Protein 4NAR (pdb70)

Secondary structure (DSSP, 8-state):
-EE-TTPPHHHHHHHHHHHHHT----SEEEEEE--TT--SSHHHHHHHHHHHHHHTT--EEEEEE--TTS---HHHHHHHHT--TT-TTEEEE---TT-GGGEEEEEEE-HHHHH--TTSS-S-EEEEEEGGGGSS-SEEEEE----EETTTEE-SGGGGTTTTT--HHHHHHHHHHHH--HHHHTT-SS-HHHHHHHHHH--TTT--SEEEEE--EEESSSEEE-EE-EEEHHHHHHHHHHHHHHHHHHHSEEEESS--SEEEEE--TT--SHHHHTHHHHTT-STT--TTEEEEEEETT---S-SS---HHHHHH-S--HHHHHHHHHH-TTS-HHHHHHHHHHH-SEEE-TTT--EEESEEEEEEESS-HHHHHHTT-B--GGG--GGG--TTEEEESSTTTSEEEE-

B-factor: mean 31.39, std 14.73, range [10.78, 166.92]

InterPro domains:
  IPR018657 LarA-like, N-terminal [PF09861] (22-183)
  IPR043166 LarA-like, C-terminal domain [G3DSA:3.90.226.30] (260-427)
  IPR048068 LarA-like [PTHR33171] (11-423)

Solvent-accessible surface area: 17472 Å² total

Organism: Thermotoga maritima (strain ATCC 43589 / DSM 3109 / JCM 10099 / NBRC 100826 / MSB8) (NCBI:txid243274)

Radius of gyration: 21.23 Å; Cα contacts (8 Å, |Δi|>4): 912; chains: 1; bounding box: 37×70×52 Å

Sequence (411 aa):
YLEGDPLTEEKIKEGLSKLVEDLGKVKKVLVVHTDYTRVDFTHLVAKNLYRFLLERGLKEFHTLNASGTHRTKIEEFEKKLGISRNERRVFFHNHEFFNPEALAFVGTLPAGFVSETEGDLEEEIPIKVNRLLFEDFDAIFFINGTVPHESTGFSGGLKIVIPGIASTEVVDTFHWAAVLGIPKLIGTVDNPARKIINRASEIFEKIKARSFTLNVYEEEEEVIPRALYIDEGYEGFLRAYEKACELSSQLHVKYIDRPLRRAVQVIGEEYDEVWTAGKGSYKLQRPGVAKGGQIIIYAPHIKRFHSNPQDKWIREIGYHCKDYVKWYLKKHPDFNKNVAAHVINVRGAGTFDPETGKEEFEFDVILATSIPEDECRAVNLGYDPSKIKKEDFDEDSLWIVPGGKYLYDLK

Structure (mmCIF, N/CA/C/O backbone):
data_4NAR
#
_entry.id   4NAR
#
_cell.length_a   61.903
_cell.length_b   144.605
_cell.length_c   49.612
_cell.angle_alpha   90.000
_cell.angle_beta   90.000
_cell.angle_gamma   90.000
#
_symmetry.space_group_name_H-M   'P 21 21 2'
#
loop_
_entity.id
_entity.type
_entity.pdbx_description
1 polymer 'Putative uronate isomerase'
2 non-polymer 'SULFATE ION'
3 non-polymer 'ACETATE ION'
4 water water
#
loop_
_atom_site.group_PDB
_atom_site.id
_atom_site.type_symbol
_atom_site.label_atom_id
_atom_site.label_alt_id
_atom_site.label_comp_id
_atom_site.label_asym_id
_atom_site.label_entity_id
_atom_site.label_seq_id
_atom_site.pdbx_PDB_ins_code
_atom_site.Cartn_x
_atom_site.Cartn_y
_atom_site.Cartn_z
_atom_site.occupancy
_atom_site.B_iso_or_equiv
_atom_site.auth_seq_id
_atom_site.auth_comp_id
_atom_site.auth_asym_id
_atom_site.auth_atom_id
_atom_site.pdbx_PDB_model_num
ATOM 1 N N . TYR A 1 4 ? -2.166 41.288 -9.431 1.00 47.86 4 TYR A N 1
ATOM 2 C CA . TYR A 1 4 ? -1.709 40.106 -8.692 1.00 54.44 4 TYR A CA 1
ATOM 3 C C . TYR A 1 4 ? -1.675 40.339 -7.160 1.00 58.41 4 TYR A C 1
ATOM 4 O O . TYR A 1 4 ? -0.592 40.429 -6.551 1.00 67.97 4 TYR A O 1
ATOM 13 N N . LEU A 1 5 ? -2.862 40.416 -6.549 1.00 48.61 5 LEU A N 1
ATOM 14 C CA . LEU A 1 5 ? -3.012 40.712 -5.119 1.00 41.17 5 LEU A CA 1
ATOM 15 C C . LEU A 1 5 ? -3.187 39.459 -4.254 1.00 39.62 5 LEU A C 1
ATOM 16 O O . LEU A 1 5 ? -3.756 38.459 -4.706 1.00 41.95 5 LEU A O 1
ATOM 21 N N . GLU A 1 6 ? -2.726 39.522 -3.006 1.00 39.14 6 GLU A N 1
ATOM 22 C CA . GLU A 1 6 ? -2.823 38.390 -2.079 1.00 39.32 6 GLU A CA 1
ATOM 23 C C . GLU A 1 6 ? -3.062 38.859 -0.622 1.00 38.84 6 GLU A C 1
ATOM 24 O O . GLU A 1 6 ? -2.589 39.919 -0.211 1.00 42.54 6 GLU A O 1
ATOM 30 N N . GLY A 1 7 ? -3.804 38.067 0.147 1.00 41.30 7 GLY A N 1
ATOM 31 C CA . GLY A 1 7 ? -4.038 38.338 1.558 1.00 31.50 7 GLY A CA 1
ATOM 32 C C . GLY A 1 7 ? -4.655 37.124 2.248 1.00 31.64 7 GLY A C 1
ATOM 33 O O . GLY A 1 7 ? -5.032 36.120 1.601 1.00 26.72 7 GLY A O 1
ATOM 34 N N . ASP A 1 8 ? -4.736 37.199 3.571 1.00 35.73 8 ASP A N 1
ATOM 35 C CA . ASP A 1 8 ? -5.440 36.192 4.354 1.00 36.35 8 ASP A CA 1
ATOM 36 C C . ASP A 1 8 ? -6.046 36.924 5.543 1.00 42.60 8 ASP A C 1
ATOM 37 O O . ASP A 1 8 ? -5.410 37.040 6.593 1.00 47.43 8 ASP A O 1
ATOM 42 N N . PRO A 1 9 ? -7.262 37.473 5.359 1.00 42.18 9 PRO A N 1
ATOM 43 C CA . PRO A 1 9 ? -7.953 37.423 4.058 1.00 36.54 9 PRO A CA 1
ATOM 44 C C . PRO A 1 9 ? -7.540 38.564 3.115 1.00 35.21 9 PRO A C 1
ATOM 45 O O . PRO A 1 9 ? -7.038 39.596 3.582 1.00 38.39 9 PRO A O 1
ATOM 49 N N . LEU A 1 10 ? -7.733 38.369 1.808 1.00 30.44 10 LEU A N 1
ATOM 50 C CA . LEU A 1 10 ? -7.564 39.448 0.838 1.00 28.42 10 LEU A CA 1
ATOM 51 C C . LEU A 1 10 ? -8.738 40.407 1.017 1.00 34.74 10 LEU A C 1
ATOM 52 O O . LEU A 1 10 ? -9.897 39.972 1.055 1.00 35.39 10 LEU A O 1
ATOM 57 N N . THR A 1 11 ? -8.455 41.703 1.154 1.00 33.94 11 THR A N 1
ATOM 58 C CA . THR A 1 11 ? -9.507 42.655 1.526 1.00 30.56 11 THR A CA 1
ATOM 59 C C . THR A 1 11 ? -10.113 43.396 0.351 1.00 32.08 11 THR A C 1
ATOM 60 O O . THR A 1 11 ? -9.453 43.591 -0.679 1.00 36.63 11 THR A O 1
ATOM 64 N N . GLU A 1 12 ? -11.366 43.820 0.523 1.00 34.66 12 GLU A N 1
ATOM 65 C CA . GLU A 1 12 ? -12.025 44.695 -0.443 1.00 42.05 12 GLU A CA 1
ATOM 66 C C . GLU A 1 12 ? -11.172 45.946 -0.725 1.00 39.96 12 GLU A C 1
ATOM 67 O O . GLU A 1 12 ? -11.090 46.410 -1.869 1.00 38.65 12 GLU A O 1
ATOM 73 N N . GLU A 1 13 ? -10.519 46.471 0.310 1.00 39.19 13 GLU A N 1
ATOM 74 C CA . GLU A 1 13 ? -9.681 47.656 0.144 1.00 37.72 13 GLU A CA 1
ATOM 75 C C . GLU A 1 13 ? -8.532 47.401 -0.823 1.00 33.34 13 GLU A C 1
ATOM 76 O O . GLU A 1 13 ? -8.321 48.193 -1.747 1.00 35.36 13 GLU A O 1
ATOM 82 N N . LYS A 1 14 ? -7.792 46.312 -0.600 1.00 28.77 14 LYS A N 1
ATOM 83 C CA . LYS A 1 14 ? -6.707 45.917 -1.501 1.00 34.38 14 LYS A CA 1
ATOM 84 C C . LYS A 1 14 ? -7.244 45.654 -2.912 1.00 29.55 14 LYS A C 1
ATOM 85 O O . LYS A 1 14 ? -6.656 46.098 -3.901 1.00 32.00 14 LYS A O 1
ATOM 91 N N . ILE A 1 15 ? -8.356 44.924 -2.998 1.00 32.10 15 ILE A N 1
ATOM 92 C CA . ILE A 1 15 ? -8.976 44.613 -4.286 1.00 30.47 15 ILE A CA 1
ATOM 93 C C . ILE A 1 15 ? -9.282 45.903 -5.047 1.00 32.61 15 ILE A C 1
ATOM 94 O O . ILE A 1 15 ? -8.870 46.053 -6.207 1.00 33.11 15 ILE A O 1
ATOM 99 N N . LYS A 1 16 ? -9.955 46.837 -4.371 1.00 27.44 16 LYS A N 1
ATOM 100 C CA . LYS A 1 16 ? -10.240 48.168 -4.924 1.00 35.62 16 LYS A CA 1
ATOM 101 C C . LYS A 1 16 ? -9.001 48.912 -5.465 1.00 36.47 16 LYS A C 1
ATOM 102 O O . LYS A 1 16 ? -9.049 49.500 -6.557 1.00 38.33 16 LYS A O 1
ATOM 108 N N . GLU A 1 17 ? -7.902 48.866 -4.712 1.00 33.59 17 GLU A N 1
ATOM 109 C CA . GLU A 1 17 ? -6.642 49.477 -5.145 1.00 38.25 17 GLU A CA 1
ATOM 110 C C . GLU A 1 17 ? -6.150 48.843 -6.447 1.00 27.14 17 GLU A C 1
ATOM 111 O O . GLU A 1 17 ? -5.693 49.535 -7.353 1.00 30.46 17 GLU A O 1
ATOM 117 N N . GLY A 1 18 ? -6.261 47.523 -6.535 1.00 32.47 18 GLY A N 1
ATOM 118 C CA . GLY A 1 18 ? -5.915 46.801 -7.748 1.00 33.83 18 GLY A CA 1
ATOM 119 C C . GLY A 1 18 ? -6.804 47.190 -8.919 1.00 34.34 18 GLY A C 1
ATOM 120 O O . GLY A 1 18 ? -6.310 47.492 -10.008 1.00 37.63 18 GLY A O 1
ATOM 121 N N . LEU A 1 19 ? -8.115 47.201 -8.691 1.00 32.96 19 LEU A N 1
ATOM 122 C CA . LEU A 1 19 ? -9.071 47.533 -9.745 1.00 28.34 19 LEU A CA 1
ATOM 123 C C . LEU A 1 19 ? -8.963 48.993 -10.178 1.00 35.73 19 LEU A C 1
ATOM 124 O O . LEU A 1 19 ? -9.127 49.311 -11.364 1.00 32.59 19 LEU A O 1
ATOM 129 N N . SER A 1 20 ? -8.694 49.877 -9.218 1.00 35.89 20 SER A N 1
ATOM 130 C CA . SER A 1 20 ? -8.506 51.288 -9.540 1.00 40.58 20 SER A CA 1
ATOM 131 C C . SER A 1 20 ? -7.320 51.415 -10.492 1.00 39.39 20 SER A C 1
ATOM 132 O O . SER A 1 20 ? -7.388 52.109 -11.512 1.00 31.88 20 SER A O 1
ATOM 135 N N . LYS A 1 21 ? -6.246 50.712 -10.145 1.00 39.61 21 LYS A N 1
ATOM 136 C CA . LYS A 1 21 ? -5.024 50.695 -10.931 1.00 43.64 21 LYS A CA 1
ATOM 137 C C . LYS A 1 21 ? -5.302 50.223 -12.364 1.00 42.78 21 LYS A C 1
ATOM 138 O O . LYS A 1 21 ? -4.937 50.901 -13.332 1.00 42.63 21 LYS A O 1
ATOM 144 N N . LEU A 1 22 ? -5.966 49.073 -12.490 1.00 38.98 22 LEU A N 1
ATOM 145 C CA . LEU A 1 22 ? -6.329 48.511 -13.796 1.00 38.60 22 LEU A CA 1
ATOM 146 C C . LEU A 1 22 ? -7.185 49.459 -14.664 1.00 40.12 22 LEU A C 1
ATOM 147 O O . LEU A 1 22 ? -6.932 49.604 -15.872 1.00 34.92 22 LEU A O 1
ATOM 152 N N . VAL A 1 23 ? -8.182 50.098 -14.043 1.00 38.57 23 VAL A N 1
ATOM 153 C CA . VAL A 1 23 ? -9.070 51.036 -14.733 1.00 38.75 23 VAL A CA 1
ATOM 154 C C . VAL A 1 23 ? -8.330 52.302 -15.154 1.00 45.22 23 VAL A C 1
ATOM 155 O O . VAL A 1 23 ? -8.565 52.851 -16.235 1.00 49.42 23 VAL A O 1
ATOM 159 N N . GLU A 1 24 ? -7.428 52.753 -14.290 1.00 44.67 24 GLU A N 1
ATOM 160 C CA . GLU A 1 24 ? -6.602 53.918 -14.578 1.00 46.32 24 GLU A CA 1
ATOM 161 C C . GLU A 1 24 ? -5.780 53.697 -15.852 1.00 44.55 24 GLU A C 1
ATOM 162 O O . GLU A 1 24 ? -5.563 54.634 -16.624 1.00 41.08 24 GLU A O 1
ATOM 168 N N . ASP A 1 25 ? -5.352 52.455 -16.078 1.00 44.13 25 ASP A N 1
ATOM 169 C CA . ASP A 1 25 ? -4.575 52.111 -17.267 1.00 43.70 25 ASP A CA 1
ATOM 170 C C . ASP A 1 25 ? -5.449 51.867 -18.514 1.00 40.85 25 ASP A C 1
ATOM 171 O O . ASP A 1 25 ? -4.937 51.779 -19.631 1.00 39.45 25 ASP A O 1
ATOM 176 N N . LEU A 1 26 ? -6.763 51.772 -18.331 1.00 40.72 26 LEU A N 1
ATOM 177 C CA . LEU A 1 26 ? -7.666 51.731 -19.481 1.00 41.12 26 LEU A CA 1
ATOM 178 C C . LEU A 1 26 ? -7.781 53.118 -20.087 1.00 46.81 26 LEU A C 1
ATOM 179 O O . LEU A 1 26 ? -7.931 54.101 -19.363 1.00 52.99 26 LEU A O 1
ATOM 184 N N . GLY A 1 27 ? -7.723 53.196 -21.414 1.00 47.01 27 GLY A N 1
ATOM 185 C CA . GLY A 1 27 ? -7.699 54.476 -22.103 1.00 57.42 27 GLY A CA 1
ATOM 186 C C . GLY A 1 27 ? -9.070 54.991 -22.502 1.00 66.90 27 GLY A C 1
ATOM 187 O O . GLY A 1 27 ? -9.450 56.125 -22.177 1.00 77.35 27 GLY A O 1
ATOM 188 N N . LYS A 1 28 ? -9.807 54.155 -23.225 1.00 58.64 28 LYS A N 1
ATOM 189 C CA . LYS A 1 28 ? -11.164 54.477 -23.648 1.00 64.77 28 LYS A CA 1
ATOM 190 C C . LYS A 1 28 ? -12.153 53.484 -23.043 1.00 70.27 28 LYS A C 1
ATOM 191 O O . LYS A 1 28 ? -11.980 52.267 -23.184 1.00 74.28 28 LYS A O 1
ATOM 197 N N . VAL A 1 29 ? -13.184 53.984 -22.367 1.00 63.95 29 VAL A N 1
ATOM 198 C CA . VAL A 1 29 ? -14.268 53.097 -21.962 1.00 60.24 29 VAL A CA 1
ATOM 199 C C . VAL A 1 29 ? -15.636 53.727 -22.115 1.00 52.95 29 VAL A C 1
ATOM 200 O O . VAL A 1 29 ? -16.039 54.570 -21.308 1.00 61.26 29 VAL A O 1
ATOM 204 N N . LYS A 1 30 ? -16.344 53.329 -23.162 1.00 40.21 30 LYS A N 1
ATOM 205 C CA . LYS A 1 30 ? -17.771 53.602 -23.224 1.00 45.78 30 LYS A CA 1
ATOM 206 C C . LYS A 1 30 ? -18.529 52.281 -23.109 1.00 35.33 30 LYS A C 1
ATOM 207 O O . LYS A 1 30 ? -19.456 52.182 -22.316 1.00 41.35 30 LYS A O 1
ATOM 213 N N . LYS A 1 31 ? -18.095 51.270 -23.865 1.00 28.43 31 LYS A N 1
ATOM 214 C CA . LYS A 1 31 ? -18.718 49.940 -23.881 1.00 27.92 31 LYS A CA 1
ATOM 215 C C . LYS A 1 31 ? -17.776 48.870 -23.298 1.00 24.58 31 LYS A C 1
ATOM 216 O O . LYS A 1 31 ? -16.660 48.665 -23.798 1.00 20.58 31 LYS A O 1
ATOM 222 N N . VAL A 1 32 ? -18.245 48.176 -22.263 1.00 25.39 32 VAL A N 1
ATOM 223 C CA . VAL A 1 32 ? -17.463 47.165 -21.563 1.00 20.22 32 VAL A CA 1
ATOM 224 C C . VAL A 1 32 ? -18.269 45.861 -21.418 1.00 23.14 32 VAL A C 1
ATOM 225 O O . VAL A 1 32 ? -19.496 45.893 -21.319 1.00 16.49 32 VAL A O 1
ATOM 229 N N . LEU A 1 33 ? -17.586 44.715 -21.422 1.00 22.45 33 LEU A N 1
ATOM 230 C CA . LEU A 1 33 ? -18.245 43.430 -21.183 1.00 20.71 33 LEU A CA 1
ATOM 231 C C . LEU A 1 33 ? -17.613 42.715 -19.997 1.00 21.28 33 LEU A C 1
ATOM 232 O O . LEU A 1 33 ? -16.375 42.575 -19.923 1.00 23.00 33 LEU A O 1
ATOM 237 N N . VAL A 1 34 ? -18.458 42.257 -19.072 1.00 16.68 34 VAL A N 1
ATOM 238 C CA . VAL A 1 34 ? -17.982 41.462 -17.951 1.00 13.02 34 VAL A CA 1
ATOM 239 C C . VAL A 1 34 ? -18.540 40.050 -18.041 1.00 15.61 34 VAL A C 1
ATOM 240 O O . VAL A 1 34 ? -19.756 39.833 -17.935 1.00 17.54 34 VAL A O 1
ATOM 244 N N . VAL A 1 35 ? -17.636 39.094 -18.248 1.00 16.05 35 VAL A N 1
ATOM 245 C CA . VAL A 1 35 ? -17.968 37.675 -18.256 1.00 19.10 35 VAL A CA 1
ATOM 246 C C . VAL A 1 35 ? -17.708 37.124 -16.844 1.00 23.22 35 VAL A C 1
ATOM 247 O O . VAL A 1 35 ? -16.609 37.303 -16.292 1.00 19.74 35 VAL A O 1
ATOM 251 N N . HIS A 1 36 ? -18.721 36.478 -16.255 1.00 19.86 36 HIS A N 1
ATOM 252 C CA . HIS A 1 36 ? -18.670 36.058 -14.852 1.00 18.75 36 HIS A CA 1
ATOM 253 C C . HIS A 1 36 ? -19.163 34.625 -14.668 1.00 18.15 36 HIS A C 1
ATOM 254 O O . HIS A 1 36 ? -19.807 34.060 -15.562 1.00 16.33 36 HIS A O 1
ATOM 261 N N . THR A 1 37 ? -18.866 34.063 -13.493 1.00 17.57 37 THR A N 1
ATOM 262 C CA . THR A 1 37 ? -19.330 32.736 -13.095 1.00 13.74 37 THR A CA 1
ATOM 263 C C . THR A 1 37 ? -20.826 32.784 -12.768 1.00 19.44 37 THR A C 1
ATOM 264 O O . THR A 1 37 ? -21.419 33.878 -12.645 1.00 13.99 37 THR A O 1
ATOM 268 N N . ASP A 1 38 ? -21.444 31.612 -12.614 1.00 19.71 38 ASP A N 1
ATOM 269 C CA . ASP A 1 38 ? -22.896 31.573 -12.404 1.00 23.96 38 ASP A CA 1
ATOM 270 C C . ASP A 1 38 ? -23.249 31.239 -10.947 1.00 23.52 38 ASP A C 1
ATOM 271 O O . ASP A 1 38 ? -22.348 31.158 -10.097 1.00 17.40 38 ASP A O 1
ATOM 276 N N . TYR A 1 39 ? -24.548 31.048 -10.675 1.00 22.95 39 TYR A N 1
ATOM 277 C CA . TYR A 1 39 ? -25.060 30.819 -9.309 1.00 31.17 39 TYR A CA 1
ATOM 278 C C . TYR A 1 39 ? -24.388 29.588 -8.690 1.00 25.42 39 TYR A C 1
ATOM 279 O O . TYR A 1 39 ? -24.422 29.381 -7.471 1.00 32.37 39 TYR A O 1
ATOM 288 N N . THR A 1 40 ? -23.799 28.778 -9.568 1.00 16.11 40 THR A N 1
ATOM 289 C CA . THR A 1 40 ? -23.164 27.513 -9.228 1.00 24.60 40 THR A CA 1
ATOM 290 C C . THR A 1 40 ? -21.821 27.739 -8.516 1.00 24.51 40 THR A C 1
ATOM 291 O O . THR A 1 40 ? -21.331 26.865 -7.784 1.00 25.20 40 THR A O 1
ATOM 295 N N . ARG A 1 41 ? -21.233 28.915 -8.723 1.00 22.41 41 ARG A N 1
ATOM 296 C CA . ARG A 1 41 ? -19.949 29.249 -8.096 1.00 29.25 41 ARG A CA 1
ATOM 297 C C . ARG A 1 41 ? -20.105 30.196 -6.913 1.00 26.11 41 ARG A C 1
ATOM 298 O O . ARG A 1 41 ? -20.531 31.348 -7.075 1.00 30.39 41 ARG A O 1
ATOM 306 N N . VAL A 1 42 ? -19.763 29.709 -5.725 1.00 25.53 42 VAL A N 1
ATOM 307 C CA . VAL A 1 42 ? -19.730 30.569 -4.545 1.00 25.52 42 VAL A CA 1
ATOM 308 C C . VAL A 1 42 ? -18.322 31.164 -4.414 1.00 27.67 42 VAL A C 1
ATOM 309 O O . VAL A 1 42 ? -17.355 30.456 -4.087 1.00 27.53 42 VAL A O 1
ATOM 313 N N . ASP A 1 43 ? -18.214 32.465 -4.686 1.00 25.38 43 ASP A N 1
ATOM 314 C CA . ASP A 1 43 ? -16.928 33.148 -4.739 1.00 18.90 43 ASP A CA 1
ATOM 315 C C . ASP A 1 43 ? -17.116 34.611 -4.355 1.00 20.44 43 ASP A C 1
ATOM 316 O O . ASP A 1 43 ? -18.187 34.986 -3.862 1.00 21.95 43 ASP A O 1
ATOM 321 N N . PHE A 1 44 ? -16.108 35.449 -4.602 1.00 20.88 44 PHE A N 1
ATOM 322 C CA . PHE A 1 44 ? -16.242 36.866 -4.255 1.00 26.25 44 PHE A CA 1
ATOM 323 C C . PHE A 1 44 ? -16.398 37.815 -5.465 1.00 24.75 44 PHE A C 1
ATOM 324 O O . PHE A 1 44 ? -16.006 39.001 -5.407 1.00 26.71 44 PHE A O 1
ATOM 332 N N . THR A 1 45 ? -17.000 37.294 -6.537 1.00 19.81 45 THR A N 1
ATOM 333 C CA . THR A 1 45 ? -17.304 38.101 -7.718 1.00 21.43 45 THR A CA 1
ATOM 334 C C . THR A 1 45 ? -17.903 39.460 -7.361 1.00 20.42 45 THR A C 1
ATOM 335 O O . THR A 1 45 ? -17.475 40.496 -7.888 1.00 22.89 45 THR A O 1
ATOM 339 N N . HIS A 1 46 ? -18.879 39.442 -6.457 1.00 18.81 46 HIS A N 1
ATOM 340 C CA . HIS A 1 46 ? -19.603 40.652 -6.071 1.00 21.37 46 HIS A CA 1
ATOM 341 C C . HIS A 1 46 ? -18.684 41.795 -5.618 1.00 30.31 46 HIS A C 1
ATOM 342 O O . HIS A 1 46 ? -18.962 42.958 -5.917 1.00 34.43 46 HIS A O 1
ATOM 349 N N . LEU A 1 47 ? -17.586 41.461 -4.931 1.00 28.99 47 LEU A N 1
ATOM 350 C CA . LEU A 1 47 ? -16.594 42.457 -4.539 1.00 29.75 47 LEU A CA 1
ATOM 351 C C . LEU A 1 47 ? -15.823 42.976 -5.751 1.00 29.09 47 LEU A C 1
ATOM 352 O O . LEU A 1 47 ? -15.401 44.131 -5.780 1.00 28.93 47 LEU A O 1
ATOM 357 N N . VAL A 1 48 ? -15.624 42.123 -6.748 1.00 26.92 48 VAL A N 1
ATOM 358 C CA . VAL A 1 48 ? -14.852 42.526 -7.922 1.00 25.07 48 VAL A CA 1
ATOM 359 C C . VAL A 1 48 ? -15.716 43.314 -8.904 1.00 28.82 48 VAL A C 1
ATOM 360 O O . VAL A 1 48 ? -15.363 44.433 -9.322 1.00 25.72 48 VAL A O 1
ATOM 364 N N . ALA A 1 49 ? -16.849 42.721 -9.274 1.00 25.38 49 ALA A N 1
ATOM 365 C CA . ALA A 1 49 ? -17.746 43.306 -10.265 1.00 16.56 49 ALA A CA 1
ATOM 366 C C . ALA A 1 49 ? -18.264 44.691 -9.857 1.00 20.77 49 ALA A C 1
ATOM 367 O O . ALA A 1 49 ? -18.174 45.648 -10.627 1.00 23.70 49 ALA A O 1
ATOM 369 N N . LYS A 1 50 ? -18.811 44.793 -8.650 1.00 25.70 50 LYS A N 1
ATOM 370 C CA . LYS A 1 50 ? -19.411 46.051 -8.212 1.00 27.43 50 LYS A CA 1
ATOM 371 C C . LYS A 1 50 ? -18.381 47.193 -8.149 1.00 24.03 50 LYS A C 1
ATOM 372 O O . LYS A 1 50 ? -18.699 48.336 -8.479 1.00 27.95 50 LYS A O 1
ATOM 378 N N . ASN A 1 51 ? -17.147 46.881 -7.754 1.00 23.85 51 ASN A N 1
ATOM 379 C CA . ASN A 1 51 ? -16.115 47.911 -7.661 1.00 24.47 51 ASN A CA 1
ATOM 380 C C . ASN A 1 51 ? -15.572 48.275 -9.027 1.00 24.76 51 ASN A C 1
ATOM 381 O O . ASN A 1 51 ? -15.350 49.455 -9.309 1.00 23.12 51 ASN A O 1
ATOM 386 N N . LEU A 1 52 ? -15.390 47.262 -9.879 1.00 24.18 52 LEU A N 1
ATOM 387 C CA . LEU A 1 52 ? -15.001 47.492 -11.268 1.00 26.39 52 LEU A CA 1
ATOM 388 C C . LEU A 1 52 ? -15.972 48.448 -11.948 1.00 26.12 52 LEU A C 1
ATOM 389 O O . LEU A 1 52 ? -15.556 49.406 -12.605 1.00 24.56 52 LEU A O 1
ATOM 394 N N . TYR A 1 53 ? -17.266 48.189 -11.767 1.00 24.95 53 TYR A N 1
ATOM 395 C CA . TYR A 1 53 ? -18.312 49.022 -12.357 1.00 28.67 53 TYR A CA 1
ATOM 396 C C . TYR A 1 53 ? -18.270 50.445 -11.808 1.00 33.60 53 TYR A C 1
ATOM 397 O O . TYR A 1 53 ? -18.415 51.403 -12.557 1.00 39.44 53 TYR A O 1
ATOM 406 N N . ARG A 1 54 ? -18.066 50.572 -10.499 1.00 33.59 54 ARG A N 1
ATOM 407 C CA . ARG A 1 54 ? -18.042 51.876 -9.856 1.00 37.78 54 ARG A CA 1
ATOM 408 C C . ARG A 1 54 ? -16.951 52.772 -10.458 1.00 38.15 54 ARG A C 1
ATOM 409 O O . ARG A 1 54 ? -17.222 53.890 -10.911 1.00 30.45 54 ARG A O 1
ATOM 417 N N . PHE A 1 55 ? -15.724 52.258 -10.466 1.00 38.78 55 PHE A N 1
ATOM 418 C CA . PHE A 1 55 ? -14.585 52.954 -11.049 1.00 36.07 55 PHE A CA 1
ATOM 419 C C . PHE A 1 55 ? -14.759 53.227 -12.534 1.00 36.57 55 PHE A C 1
ATOM 420 O O . PHE A 1 55 ? -14.305 54.260 -13.038 1.00 34.08 55 PHE A O 1
ATOM 428 N N . LEU A 1 56 ? -15.397 52.296 -13.237 1.00 33.21 56 LEU A N 1
ATOM 429 C CA . LEU A 1 56 ? -15.688 52.504 -14.648 1.00 32.89 56 LEU A CA 1
ATOM 430 C C . LEU A 1 56 ? -16.653 53.669 -14.854 1.00 33.77 56 LEU A C 1
ATOM 431 O O . LEU A 1 56 ? -16.507 54.428 -15.815 1.00 35.26 56 LEU A O 1
ATOM 436 N N . LEU A 1 57 ? -17.637 53.806 -13.968 1.00 27.51 57 LEU A N 1
ATOM 437 C CA . LEU A 1 57 ? -18.549 54.942 -14.041 1.00 33.13 57 LEU A CA 1
ATOM 438 C C . LEU A 1 57 ? -17.786 56.267 -13.950 1.00 42.19 57 LEU A C 1
ATOM 439 O O . LEU A 1 57 ? -18.009 57.172 -14.760 1.00 45.96 57 LEU A O 1
ATOM 444 N N . GLU A 1 58 ? -16.877 56.361 -12.977 1.00 42.13 58 GLU A N 1
ATOM 445 C CA . GLU A 1 58 ? -16.100 57.582 -12.723 1.00 46.50 58 GLU A CA 1
ATOM 446 C C . GLU A 1 58 ? -15.242 58.026 -13.908 1.00 44.78 58 GLU A C 1
ATOM 447 O O . GLU A 1 58 ? -14.884 59.200 -14.011 1.00 44.79 58 GLU A O 1
ATOM 453 N N . ARG A 1 59 ? -14.905 57.092 -14.791 1.00 45.00 59 ARG A N 1
ATOM 454 C CA . ARG A 1 59 ? -14.136 57.428 -15.984 1.00 49.24 59 ARG A CA 1
ATOM 455 C C . ARG A 1 59 ? -14.972 57.464 -17.264 1.00 48.70 59 ARG A C 1
ATOM 456 O O . ARG A 1 59 ? -14.428 57.381 -18.368 1.00 49.67 59 ARG A O 1
ATOM 464 N N . GLY A 1 60 ? -16.291 57.579 -17.111 1.00 51.87 60 GLY A N 1
ATOM 465 C CA . GLY A 1 60 ? -17.179 57.815 -18.242 1.00 54.36 60 GLY A CA 1
ATOM 466 C C . GLY A 1 60 ? -17.715 56.601 -18.986 1.00 58.17 60 GLY A C 1
ATOM 467 O O . GLY A 1 60 ? -17.976 56.670 -20.190 1.00 67.54 60 GLY A O 1
ATOM 468 N N . LEU A 1 61 ? -17.888 55.489 -18.279 1.00 49.04 61 LEU A N 1
ATOM 469 C CA . LEU A 1 61 ? -18.516 54.302 -18.855 1.00 38.11 61 LEU A CA 1
ATOM 470 C C . LEU A 1 61 ? -19.930 54.590 -19.376 1.00 39.39 61 LEU A C 1
ATOM 471 O O . LEU A 1 61 ? -20.766 55.141 -18.657 1.00 36.93 61 LEU A O 1
ATOM 476 N N . LYS A 1 62 ? -20.199 54.213 -20.622 1.00 36.14 62 LYS A N 1
ATOM 477 C CA . LYS A 1 62 ? -21.546 54.356 -21.173 1.00 35.24 62 LYS A CA 1
ATOM 478 C C . LYS A 1 62 ? -22.385 53.073 -21.051 1.00 37.99 62 LYS A C 1
ATOM 479 O O . LYS A 1 62 ? -23.579 53.114 -20.748 1.00 35.46 62 LYS A O 1
ATOM 485 N N . GLU A 1 63 ? -21.747 51.931 -21.276 1.00 41.45 63 GLU A N 1
ATOM 486 C CA . GLU A 1 63 ? -22.457 50.662 -21.340 1.00 34.94 63 GLU A CA 1
ATOM 487 C C . GLU A 1 63 ? -21.716 49.520 -20.640 1.00 30.02 63 GLU A C 1
ATOM 488 O O . GLU A 1 63 ? -20.569 49.195 -20.975 1.00 32.02 63 GLU A O 1
ATOM 494 N N . PHE A 1 64 ? -22.390 48.910 -19.676 1.00 22.34 64 PHE A N 1
ATOM 495 C CA . PHE A 1 64 ? -21.810 47.856 -18.862 1.00 21.43 64 PHE A CA 1
ATOM 496 C C . PHE A 1 64 ? -22.625 46.592 -19.109 1.00 22.79 64 PHE A C 1
ATOM 497 O O . PHE A 1 64 ? -23.709 46.409 -18.540 1.00 23.62 64 PHE A O 1
ATOM 505 N N . HIS A 1 65 ? -22.123 45.744 -19.996 1.00 20.67 65 HIS A N 1
ATOM 506 C CA . HIS A 1 65 ? -22.790 44.495 -20.329 1.00 15.21 65 HIS A CA 1
ATOM 507 C C . HIS A 1 65 ? -22.188 43.336 -19.531 1.00 16.46 65 HIS A C 1
ATOM 508 O O . HIS A 1 65 ? -20.985 43.315 -19.254 1.00 16.60 65 HIS A O 1
ATOM 515 N N . THR A 1 66 ? -23.016 42.367 -19.146 1.00 14.30 66 THR A N 1
ATOM 516 C CA . THR A 1 66 ? -22.486 41.175 -18.489 1.00 13.68 66 THR A CA 1
ATOM 517 C C . THR A 1 66 ? -22.920 39.896 -19.184 1.00 17.46 66 THR A C 1
ATOM 518 O O . THR A 1 66 ? -23.968 39.862 -19.833 1.00 21.19 66 THR A O 1
ATOM 522 N N . LEU A 1 67 ? -22.099 38.854 -19.056 1.00 14.03 67 LEU A N 1
ATOM 523 C CA . LEU A 1 67 ? -22.362 37.573 -19.701 1.00 12.38 67 LEU A CA 1
ATOM 524 C C . LEU A 1 67 ? -22.131 36.481 -18.668 1.00 20.83 67 LEU A C 1
ATOM 525 O O . LEU A 1 67 ? -21.046 36.364 -18.063 1.00 17.56 67 LEU A O 1
ATOM 530 N N . ASN A 1 68 ? -23.171 35.688 -18.464 1.00 19.67 68 ASN A N 1
ATOM 531 C CA . ASN A 1 68 ? -23.112 34.565 -17.566 1.00 18.66 68 ASN A CA 1
ATOM 532 C C . ASN A 1 68 ? -22.405 33.397 -18.244 1.00 13.81 68 ASN A C 1
ATOM 533 O O . ASN A 1 68 ? -22.943 32.811 -19.191 1.00 14.53 68 ASN A O 1
ATOM 538 N N . ALA A 1 69 ? -21.212 33.053 -17.757 1.00 14.98 69 ALA A N 1
ATOM 539 C CA . ALA A 1 69 ? -20.492 31.890 -18.279 1.00 20.79 69 ALA A CA 1
ATOM 540 C C . ALA A 1 69 ? -21.155 30.601 -17.779 1.00 20.20 69 ALA A C 1
ATOM 541 O O . ALA A 1 69 ? -20.650 29.949 -16.847 1.00 21.08 69 ALA A O 1
ATOM 543 N N . SER A 1 70 ? -22.268 30.233 -18.407 1.00 11.26 70 SER A N 1
ATOM 544 C CA . SER A 1 70 ? -23.105 29.132 -17.911 1.00 20.41 70 SER A CA 1
ATOM 545 C C . SER A 1 70 ? -22.565 27.709 -18.150 1.00 21.00 70 SER A C 1
ATOM 546 O O . SER A 1 70 ? -22.865 26.776 -17.383 1.00 24.52 70 SER A O 1
ATOM 549 N N . GLY A 1 71 ? -21.790 27.526 -19.212 1.00 18.24 71 GLY A N 1
ATOM 550 C CA . GLY A 1 71 ? -21.572 26.178 -19.720 1.00 19.72 71 GLY A CA 1
ATOM 551 C C . GLY A 1 71 ? -22.927 25.580 -20.105 1.00 20.60 71 GLY A C 1
ATOM 552 O O . GLY A 1 71 ? -23.762 26.270 -20.706 1.00 22.66 71 GLY A O 1
ATOM 553 N N . THR A 1 72 ? -23.174 24.318 -19.751 1.00 20.45 72 THR A N 1
ATOM 554 C CA . THR A 1 72 ? -24.491 23.717 -20.023 1.00 19.51 72 THR A CA 1
ATOM 555 C C . THR A 1 72 ? -25.553 24.041 -18.962 1.00 18.72 72 THR A C 1
ATOM 556 O O . THR A 1 72 ? -26.709 23.620 -19.100 1.00 18.06 72 THR A O 1
ATOM 560 N N . HIS A 1 73 ? -25.163 24.770 -17.910 1.00 18.22 73 HIS A N 1
ATOM 561 C CA . HIS A 1 73 ? -26.069 25.062 -16.790 1.00 13.63 73 HIS A CA 1
ATOM 562 C C . HIS A 1 73 ? -27.255 25.947 -17.170 1.00 16.13 73 HIS A C 1
ATOM 563 O O . HIS A 1 73 ? -27.218 26.648 -18.188 1.00 23.71 73 HIS A O 1
ATOM 570 N N . ARG A 1 74 ? -28.284 25.940 -16.320 1.00 16.18 74 ARG A N 1
ATOM 571 C CA . ARG A 1 74 ? -29.515 26.705 -16.574 1.00 21.14 74 ARG A CA 1
ATOM 572 C C . ARG A 1 74 ? -29.244 28.204 -16.681 1.00 22.23 74 ARG A C 1
ATOM 573 O O . ARG A 1 74 ? -28.206 28.701 -16.215 1.00 16.73 74 ARG A O 1
ATOM 581 N N . THR A 1 75 ? -30.176 28.917 -17.306 1.00 17.48 75 THR A N 1
ATOM 582 C CA . THR A 1 75 ? -30.124 30.364 -17.339 1.00 17.83 75 THR A CA 1
ATOM 583 C C . THR A 1 75 ? -30.376 30.894 -15.940 1.00 23.18 75 THR A C 1
ATOM 584 O O . THR A 1 75 ? -31.031 30.239 -15.114 1.00 17.16 75 THR A O 1
ATOM 596 N N . LYS A 1 77 ? -31.918 33.917 -13.395 1.00 18.13 77 LYS A N 1
ATOM 597 C CA . LYS A 1 77 ? -32.840 35.022 -13.218 1.00 23.86 77 LYS A CA 1
ATOM 598 C C . LYS A 1 77 ? -32.077 36.343 -13.001 1.00 19.16 77 LYS A C 1
ATOM 599 O O . LYS A 1 77 ? -30.946 36.352 -12.491 1.00 22.14 77 LYS A O 1
ATOM 605 N N . ILE A 1 78 ? -32.696 37.451 -13.394 1.00 18.16 78 ILE A N 1
ATOM 606 C CA . ILE A 1 78 ? -32.099 38.775 -13.226 1.00 23.62 78 ILE A CA 1
ATOM 607 C C . ILE A 1 78 ? -31.632 38.996 -11.788 1.00 27.56 78 ILE A C 1
ATOM 608 O O . ILE A 1 78 ? -30.529 39.502 -11.544 1.00 25.15 78 ILE A O 1
ATOM 613 N N . GLU A 1 79 ? -32.468 38.593 -10.838 1.00 29.64 79 GLU A N 1
ATOM 614 C CA . GLU A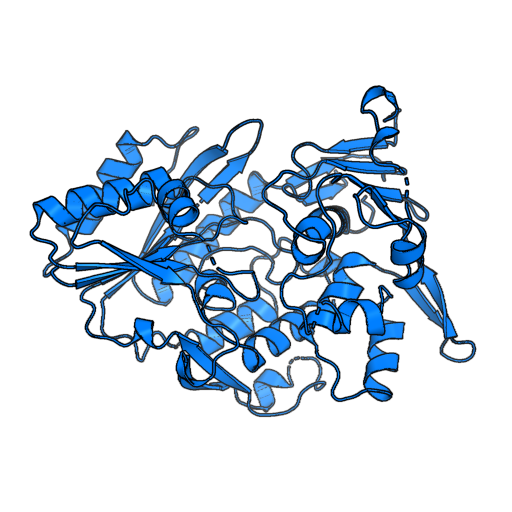 1 79 ? -32.136 38.727 -9.428 1.00 27.80 79 GLU A CA 1
ATOM 615 C C . GLU A 1 79 ? -30.817 38.020 -9.075 1.00 27.02 79 GLU A C 1
ATOM 616 O O . GLU A 1 79 ? -30.021 38.541 -8.293 1.00 33.98 79 GLU A O 1
ATOM 622 N N . GLU A 1 80 ? -30.575 36.857 -9.675 1.00 27.11 80 GLU A N 1
ATOM 623 C CA . GLU A 1 80 ? -29.324 36.129 -9.452 1.00 27.90 80 GLU A CA 1
ATOM 624 C C . GLU A 1 80 ? -28.087 36.870 -9.997 1.00 25.51 80 GLU A C 1
ATOM 625 O O . GLU A 1 80 ? -27.008 36.790 -9.398 1.00 22.98 80 GLU A O 1
ATOM 631 N N . PHE A 1 81 ? -28.233 37.576 -11.124 1.00 26.44 81 PHE A N 1
ATOM 632 C CA . PHE A 1 81 ? -27.142 38.417 -11.631 1.00 26.24 81 PHE A CA 1
ATOM 633 C C . PHE A 1 81 ? -26.814 39.478 -10.595 1.00 24.43 81 PHE A C 1
ATOM 634 O O . PHE A 1 81 ? -25.642 39.746 -10.312 1.00 24.51 81 PHE A O 1
ATOM 642 N N . GLU A 1 82 ? -27.862 40.102 -10.056 1.00 24.73 82 GLU A N 1
ATOM 643 C CA . GLU A 1 82 ? -27.713 41.125 -9.029 1.00 25.63 82 GLU A CA 1
ATOM 644 C C . GLU A 1 82 ? -26.921 40.598 -7.845 1.00 31.82 82 GLU A C 1
ATOM 645 O O . GLU A 1 82 ? -25.968 41.238 -7.403 1.00 36.69 82 GLU A O 1
ATOM 651 N N . LYS A 1 83 ? -27.320 39.433 -7.335 1.00 28.28 83 LYS A N 1
ATOM 652 C CA . LYS A 1 83 ? -26.621 38.820 -6.216 1.00 27.92 83 LYS A CA 1
ATOM 653 C C . LYS A 1 83 ? -25.165 38.526 -6.573 1.00 25.87 83 LYS A C 1
ATOM 654 O O . LYS A 1 83 ? -24.254 38.812 -5.788 1.00 28.83 83 LYS A O 1
ATOM 660 N N . LYS A 1 84 ? -24.946 37.967 -7.758 1.00 21.98 84 LYS A N 1
ATOM 661 C CA . LYS A 1 84 ? -23.599 37.583 -8.187 1.00 22.32 84 LYS A CA 1
ATOM 662 C C . LYS A 1 84 ? -22.666 38.782 -8.372 1.00 24.13 84 LYS A C 1
ATOM 663 O O . LYS A 1 84 ? -21.473 38.726 -8.036 1.00 19.15 84 LYS A O 1
ATOM 669 N N . LEU A 1 85 ? -23.208 39.870 -8.905 1.00 20.62 85 LEU A N 1
ATOM 670 C CA . LEU A 1 85 ? -22.366 40.990 -9.303 1.00 20.09 85 LEU A CA 1
ATOM 671 C C . LEU A 1 85 ? -22.306 42.076 -8.233 1.00 25.73 85 LEU A C 1
ATOM 672 O O . LEU A 1 85 ? -21.352 42.873 -8.194 1.00 25.90 85 LEU A O 1
ATOM 677 N N . GLY A 1 86 ? -23.314 42.081 -7.358 1.00 18.66 86 GLY A N 1
ATOM 678 C CA . GLY A 1 86 ? -23.499 43.151 -6.401 1.00 19.63 86 GLY A CA 1
ATOM 679 C C . GLY A 1 86 ? -23.889 44.434 -7.115 1.00 24.40 86 GLY A C 1
ATOM 680 O O . GLY A 1 86 ? -23.561 45.535 -6.666 1.00 28.16 86 GLY A O 1
ATOM 681 N N . ILE A 1 87 ? -24.586 44.293 -8.242 1.00 34.34 87 ILE A N 1
ATOM 682 C CA . ILE A 1 87 ? -25.036 45.441 -9.031 1.00 34.09 87 ILE A CA 1
ATOM 683 C C . ILE A 1 87 ? -26.555 45.355 -9.243 1.00 33.70 87 ILE A C 1
ATOM 684 O O . ILE A 1 87 ? -27.086 44.280 -9.540 1.00 27.50 87 ILE A O 1
ATOM 689 N N . SER A 1 88 ? -27.260 46.474 -9.093 1.00 37.10 88 SER A N 1
ATOM 690 C CA . SER A 1 88 ? -28.719 46.450 -9.207 1.00 32.22 88 SER A CA 1
ATOM 691 C C . SER A 1 88 ? -29.157 46.410 -10.668 1.00 40.08 88 SER A C 1
ATOM 692 O O . SER A 1 88 ? -28.494 46.981 -11.541 1.00 34.14 88 SER A O 1
ATOM 695 N N . ARG A 1 89 ? -30.277 45.735 -10.929 1.00 40.23 89 ARG A N 1
ATOM 696 C CA . ARG A 1 89 ? -30.881 45.722 -12.258 1.00 41.04 89 ARG A CA 1
ATOM 697 C C . ARG A 1 89 ? -31.307 47.129 -12.678 1.00 48.14 89 ARG A C 1
ATOM 698 O O . ARG A 1 89 ? -31.425 47.430 -13.874 1.00 53.21 89 ARG A O 1
ATOM 706 N N . ASN A 1 90 ? -31.541 47.990 -11.690 1.00 47.37 90 ASN A N 1
ATOM 707 C CA . ASN A 1 90 ? -32.088 49.309 -11.970 1.00 50.72 90 ASN A CA 1
ATOM 708 C C . ASN A 1 90 ? -31.057 50.353 -12.371 1.00 56.55 90 ASN A C 1
ATOM 709 O O . ASN A 1 90 ? -31.395 51.524 -12.546 1.00 63.29 90 ASN A O 1
ATOM 714 N N . GLU A 1 91 ? -29.801 49.953 -12.516 1.00 51.25 91 GLU A N 1
ATOM 715 C CA . GLU A 1 91 ? -28.844 50.874 -13.114 1.00 52.34 91 GLU A CA 1
ATOM 716 C C . GLU A 1 91 ? -29.086 50.838 -14.620 1.00 56.49 91 GLU A C 1
ATOM 717 O O . GLU A 1 91 ? -29.056 49.765 -15.225 1.00 59.91 91 GLU A O 1
ATOM 723 N N . ARG A 1 92 ? -29.367 51.979 -15.243 1.00 64.68 92 ARG A N 1
ATOM 724 C CA . ARG A 1 92 ? -29.281 51.985 -16.699 1.00 67.65 92 ARG A CA 1
ATOM 725 C C . ARG A 1 92 ? -27.800 52.142 -16.987 1.00 59.79 92 ARG A C 1
ATOM 726 O O . ARG A 1 92 ? -27.057 52.615 -16.113 1.00 60.59 92 ARG A O 1
ATOM 734 N N . ARG A 1 93 ? -27.385 51.724 -18.180 1.00 54.71 93 ARG A N 1
ATOM 735 C CA . ARG A 1 93 ? -25.982 51.448 -18.539 1.00 53.35 93 ARG A CA 1
ATOM 736 C C . ARG A 1 93 ? -25.584 50.002 -18.200 1.00 40.82 93 ARG A C 1
ATOM 737 O O . ARG A 1 93 ? -24.522 49.529 -18.618 1.00 42.07 93 ARG A O 1
ATOM 745 N N . VAL A 1 94 ? -26.457 49.297 -17.478 1.00 32.90 94 VAL A N 1
ATOM 746 C CA . VAL A 1 94 ? -26.191 47.907 -17.098 1.00 30.34 94 VAL A CA 1
ATOM 747 C C . VAL A 1 94 ? -27.116 46.913 -17.813 1.00 30.05 94 VAL A C 1
ATOM 748 O O . VAL A 1 94 ? -28.343 47.051 -17.780 1.00 29.39 94 VAL A O 1
ATOM 752 N N . PHE A 1 95 ? -26.519 45.915 -18.464 1.00 29.30 95 PHE A N 1
ATOM 753 C CA . PHE A 1 95 ? -27.278 44.931 -19.236 1.00 27.75 95 PHE A CA 1
ATOM 754 C C . PHE A 1 95 ? -26.770 43.513 -18.979 1.00 27.86 95 PHE A C 1
ATOM 755 O O . PHE A 1 95 ? -25.665 43.160 -19.402 1.00 26.92 95 PHE A O 1
ATOM 763 N N . PHE A 1 96 ? -27.574 42.708 -18.286 1.00 28.69 96 PHE A N 1
ATOM 764 C CA . PHE A 1 96 ? -27.230 41.312 -18.037 1.00 26.62 96 PHE A CA 1
ATOM 765 C C . PHE A 1 96 ? -27.541 40.479 -19.271 1.00 23.32 96 PHE A C 1
ATOM 766 O O . PHE A 1 96 ? -28.518 40.750 -19.972 1.00 26.70 96 PHE A O 1
ATOM 774 N N . HIS A 1 97 ? -26.727 39.454 -19.522 1.00 19.76 97 HIS A N 1
ATOM 775 C CA . HIS A 1 97 ? -27.015 38.495 -20.585 1.00 17.93 97 HIS A CA 1
ATOM 776 C C . HIS A 1 97 ? -26.791 37.071 -20.074 1.00 18.35 97 HIS A C 1
ATOM 777 O O . HIS A 1 97 ? -25.801 36.777 -19.389 1.00 13.13 97 HIS A O 1
ATOM 784 N N . ASN A 1 98 ? -27.721 36.186 -20.403 1.00 15.40 98 ASN A N 1
ATOM 785 C CA . ASN A 1 98 ? -27.437 34.770 -20.272 1.00 21.16 98 ASN A CA 1
ATOM 786 C C . ASN A 1 98 ? -26.685 34.287 -21.519 1.00 19.48 98 ASN A C 1
ATOM 787 O O . ASN A 1 98 ? -26.794 34.886 -22.610 1.00 14.40 98 ASN A O 1
ATOM 792 N N . HIS A 1 99 ? -25.906 33.222 -21.345 1.00 19.05 99 HIS A N 1
ATOM 793 C CA . HIS A 1 99 ? -25.283 32.534 -22.475 1.00 19.34 99 HIS A CA 1
ATOM 794 C C . HIS A 1 99 ? -26.357 31.624 -23.092 1.00 14.48 99 HIS A C 1
ATOM 795 O O . HIS A 1 99 ? -27.313 31.261 -22.410 1.00 15.33 99 HIS A O 1
ATOM 802 N N . GLU A 1 100 ? -26.220 31.289 -24.378 1.00 17.41 100 GLU A N 1
ATOM 803 C CA . GLU A 1 100 ? -27.157 30.386 -25.063 1.00 16.65 100 GLU A CA 1
ATOM 804 C C . GLU A 1 100 ? -26.387 29.236 -25.712 1.00 17.77 100 GLU A C 1
ATOM 805 O O . GLU A 1 100 ? -26.248 29.161 -26.938 1.00 14.57 100 GLU A O 1
ATOM 811 N N . PHE A 1 101 ? -25.895 28.351 -24.852 1.00 21.79 101 PHE A N 1
ATOM 812 C CA . PHE A 1 101 ? -24.975 27.272 -25.199 1.00 20.98 101 PHE A CA 1
ATOM 813 C C . PHE A 1 101 ? -25.504 26.452 -26.378 1.00 24.37 101 PHE A C 1
ATOM 814 O O . PHE A 1 101 ? -24.743 26.020 -27.262 1.00 13.82 101 PHE A O 1
ATOM 822 N N . PHE A 1 102 ? -26.819 26.235 -26.375 1.00 24.76 102 PHE A N 1
ATOM 823 C CA . PHE A 1 102 ? -27.427 25.305 -27.323 1.00 25.26 102 PHE A CA 1
ATOM 824 C C . PHE A 1 102 ? -28.039 26.026 -28.510 1.00 22.28 102 PHE A C 1
ATOM 825 O O . PHE A 1 102 ? -28.736 25.405 -29.299 1.00 21.08 102 PHE A O 1
ATOM 833 N N . ASN A 1 103 ? -27.817 27.335 -28.612 1.00 21.22 103 ASN A N 1
ATOM 834 C CA . ASN A 1 103 ? -28.415 28.110 -29.692 1.00 21.64 103 ASN A CA 1
ATOM 835 C C . ASN A 1 103 ? -27.368 28.545 -30.718 1.00 24.17 103 ASN A C 1
ATOM 836 O O . ASN A 1 103 ? -26.573 29.466 -30.464 1.00 18.49 103 ASN A O 1
ATOM 841 N N . PRO A 1 104 ? -27.378 27.888 -31.896 1.00 28.27 104 PRO A N 1
ATOM 842 C CA . PRO A 1 104 ? -26.385 28.168 -32.949 1.00 25.22 104 PRO A CA 1
ATOM 843 C C . PRO A 1 104 ? -26.330 29.650 -33.292 1.00 21.74 104 PRO A C 1
ATOM 844 O O . PRO A 1 104 ? -25.259 30.193 -33.572 1.00 30.10 104 PRO A O 1
ATOM 848 N N . GLU A 1 105 ? -27.479 30.305 -33.244 1.00 21.79 105 GLU A N 1
ATOM 849 C CA . GLU A 1 105 ? -27.564 31.701 -33.648 1.00 20.73 105 GLU A CA 1
ATOM 850 C C . GLU A 1 105 ? -26.853 32.654 -32.679 1.00 18.78 105 GLU A C 1
ATOM 851 O O . GLU A 1 105 ? -26.477 33.769 -33.055 1.00 20.67 105 GLU A O 1
ATOM 857 N N . ALA A 1 106 ? -26.654 32.206 -31.443 1.00 16.95 106 ALA A N 1
ATOM 858 C CA . ALA A 1 106 ? -25.980 33.003 -30.421 1.00 14.42 106 ALA A CA 1
ATOM 859 C C . ALA A 1 106 ? -24.441 32.913 -30.524 1.00 28.12 106 ALA A C 1
ATOM 860 O O . ALA A 1 106 ? -23.704 33.677 -29.874 1.00 22.93 106 ALA A O 1
ATOM 862 N N . LEU A 1 107 ? -23.960 31.985 -31.350 1.00 21.51 107 LEU A N 1
ATOM 863 C CA . LEU A 1 107 ? -22.539 31.667 -31.367 1.00 26.14 107 LEU A CA 1
ATOM 864 C C . LEU A 1 107 ? -21.837 32.192 -32.607 1.00 29.51 107 LEU A C 1
ATOM 865 O O . LEU A 1 107 ? -22.450 32.350 -33.670 1.00 29.18 107 LEU A O 1
ATOM 870 N N . ALA A 1 108 ? -20.542 32.467 -32.453 1.00 24.86 108 ALA A N 1
ATOM 871 C CA . ALA A 1 108 ? -19.693 32.830 -33.580 1.00 19.82 108 ALA A CA 1
ATOM 872 C C . ALA A 1 108 ? -18.701 31.697 -33.825 1.00 18.87 108 ALA A C 1
ATOM 873 O O . ALA A 1 108 ? -18.079 31.181 -32.884 1.00 20.85 108 ALA A O 1
ATOM 875 N N . PHE A 1 109 ? -18.564 31.300 -35.083 1.00 21.59 109 PHE A N 1
ATOM 876 C CA . PHE A 1 109 ? -17.551 30.324 -35.455 1.00 21.54 109 PHE A CA 1
ATOM 877 C C . PHE A 1 109 ? -16.192 31.022 -35.511 1.00 24.42 109 PHE A C 1
ATOM 878 O O . PHE A 1 109 ? -16.057 32.049 -36.193 1.00 31.16 109 PHE A O 1
ATOM 886 N N . VAL A 1 110 ? -15.178 30.496 -34.826 1.00 22.41 110 VAL A N 1
ATOM 887 C CA . VAL A 1 110 ? -13.863 31.143 -34.937 1.00 28.11 110 VAL A CA 1
ATOM 888 C C . VAL A 1 110 ? -12.835 30.317 -35.718 1.00 30.10 110 VAL A C 1
ATOM 889 O O . VAL A 1 110 ? -11.819 30.853 -36.178 1.00 25.52 110 VAL A O 1
ATOM 893 N N . GLY A 1 111 ? -13.097 29.021 -35.863 1.00 28.93 111 GLY A N 1
ATOM 894 C CA . GLY A 1 111 ? -12.148 28.128 -36.514 1.00 27.44 111 GLY A CA 1
ATOM 895 C C . GLY A 1 111 ? -12.282 26.706 -36.004 1.00 22.39 111 GLY A C 1
ATOM 896 O O . GLY A 1 111 ? -13.152 26.430 -35.175 1.00 24.44 111 GLY A O 1
ATOM 897 N N . THR A 1 112 ? -11.437 25.799 -36.490 1.00 22.16 112 THR A N 1
ATOM 898 C CA . THR A 1 112 ? -11.518 24.398 -36.084 1.00 20.37 112 THR A CA 1
ATOM 899 C C . THR A 1 112 ? -10.247 23.927 -35.392 1.00 24.92 112 THR A C 1
ATOM 900 O O . THR A 1 112 ? -9.163 24.445 -35.659 1.00 29.13 112 THR A O 1
ATOM 904 N N . LEU A 1 113 ? -10.391 22.950 -34.496 1.00 23.32 113 LEU A N 1
ATOM 905 C CA . LEU A 1 113 ? -9.264 22.134 -34.065 1.00 23.08 113 LEU A CA 1
ATOM 906 C C . LEU A 1 113 ? -9.014 21.075 -35.149 1.00 24.38 113 LEU A C 1
ATOM 907 O O . LEU A 1 113 ? -9.953 20.424 -35.606 1.00 29.03 113 LEU A O 1
ATOM 912 N N . PRO A 1 114 ? -7.750 20.909 -35.581 1.00 29.53 114 PRO A N 1
ATOM 913 C CA . PRO A 1 114 ? -7.419 19.881 -36.584 1.00 28.25 114 PRO A CA 1
ATOM 914 C C . PRO A 1 114 ? -7.584 18.443 -36.071 1.00 25.71 114 PRO A C 1
ATOM 915 O O . PRO A 1 114 ? -7.364 18.171 -34.884 1.00 24.71 114 PRO A O 1
ATOM 919 N N . ALA A 1 115 ? -7.952 17.542 -36.978 1.00 28.32 115 ALA A N 1
ATOM 920 C CA . ALA A 1 115 ? -8.286 16.158 -36.651 1.00 25.35 115 ALA A CA 1
ATOM 921 C C . ALA A 1 115 ? -7.156 15.413 -35.959 1.00 27.85 115 ALA A C 1
ATOM 922 O O . ALA A 1 115 ? -7.407 14.624 -35.040 1.00 25.33 115 ALA A O 1
ATOM 924 N N . GLY A 1 116 ? -5.924 15.649 -36.413 1.00 26.44 116 GLY A N 1
ATOM 925 C CA . GLY A 1 116 ? -4.761 15.001 -35.828 1.00 21.05 116 GLY A CA 1
ATOM 926 C C . GLY A 1 116 ? -4.637 15.258 -34.335 1.00 25.79 116 GLY A C 1
ATOM 927 O O . GLY A 1 116 ? -4.523 14.326 -33.526 1.00 31.53 116 GLY A O 1
ATOM 928 N N . PHE A 1 117 ? -4.669 16.534 -33.968 1.00 25.65 117 PHE A N 1
ATOM 929 C CA . PHE A 1 117 ? -4.603 16.947 -32.575 1.00 21.61 117 PHE A CA 1
ATOM 930 C C . PHE A 1 117 ? -5.791 16.403 -31.768 1.00 23.75 117 PHE A C 1
ATOM 931 O O . PHE A 1 117 ? -5.612 15.893 -30.655 1.00 20.00 117 PHE A O 1
ATOM 939 N N . VAL A 1 118 ? -6.995 16.500 -32.337 1.00 26.48 118 VAL A N 1
ATOM 940 C CA . VAL A 1 118 ? -8.202 15.983 -31.687 1.00 24.05 118 VAL A CA 1
ATOM 941 C C . VAL A 1 118 ? -8.070 14.484 -31.404 1.00 27.40 118 VAL A C 1
ATOM 942 O O . VAL A 1 118 ? -8.330 14.011 -30.285 1.00 27.31 118 VAL A O 1
ATOM 946 N N . SER A 1 119 ? -7.636 13.753 -32.425 1.00 35.39 119 SER A N 1
ATOM 947 C CA . SER A 1 119 ? -7.360 12.325 -32.308 1.00 33.22 119 SER A CA 1
ATOM 948 C C . SER A 1 119 ? -6.350 12.038 -31.186 1.00 28.38 119 SER A C 1
ATOM 949 O O . SER A 1 119 ? -6.550 11.143 -30.382 1.00 31.08 119 SER A O 1
ATOM 952 N N . GLU A 1 120 ? -5.280 12.817 -31.126 1.00 33.31 120 GLU A N 1
ATOM 953 C CA . GLU A 1 120 ? -4.236 12.615 -30.124 1.00 41.67 120 GLU A CA 1
ATOM 954 C C . GLU A 1 120 ? -4.698 12.876 -28.684 1.00 41.06 120 GLU A C 1
ATOM 955 O O . GLU A 1 120 ? -4.238 12.214 -27.756 1.00 35.04 120 GLU A O 1
ATOM 969 N N . THR A 1 122 ? -7.794 12.384 -27.767 1.00 43.85 122 THR A N 1
ATOM 970 C CA . THR A 1 122 ? -8.867 11.425 -27.481 1.00 45.86 122 THR A CA 1
ATOM 971 C C . THR A 1 122 ? -8.544 9.971 -27.842 1.00 45.22 122 THR A C 1
ATOM 972 O O . THR A 1 122 ? -9.467 9.173 -28.071 1.00 42.70 122 THR A O 1
ATOM 976 N N . GLU A 1 123 ? -7.253 9.630 -27.881 1.00 41.34 123 GLU A N 1
ATOM 977 C CA . GLU A 1 123 ? -6.827 8.275 -28.247 1.00 44.55 123 GLU A CA 1
ATOM 978 C C . GLU A 1 123 ? -7.443 7.816 -29.582 1.00 48.80 123 GLU A C 1
ATOM 979 O O . GLU A 1 123 ? -7.785 6.640 -29.748 1.00 46.51 123 GLU A O 1
ATOM 985 N N . GLY A 1 124 ? -7.613 8.751 -30.515 1.00 50.09 124 GLY A N 1
ATOM 986 C CA . GLY A 1 124 ? -8.225 8.450 -31.796 1.00 48.07 124 GLY A CA 1
ATOM 987 C C . GLY A 1 124 ? -9.729 8.218 -31.750 1.00 52.81 124 GLY A C 1
ATOM 988 O O . GLY A 1 124 ? -10.336 7.905 -32.783 1.00 54.63 124 GLY A O 1
ATOM 989 N N . ASP A 1 125 ? -10.348 8.370 -30.577 1.00 45.17 125 ASP A N 1
ATOM 990 C CA . ASP A 1 125 ? -11.790 8.145 -30.483 1.00 45.77 125 ASP A CA 1
ATOM 991 C C . ASP A 1 125 ? -12.613 9.075 -31.387 1.00 51.59 125 ASP A C 1
ATOM 992 O O . ASP A 1 125 ? -13.640 8.661 -31.933 1.00 56.80 125 ASP A O 1
ATOM 997 N N . LEU A 1 126 ? -12.164 10.315 -31.572 1.00 48.63 126 LEU A N 1
ATOM 998 C CA . LEU A 1 126 ? -12.946 11.258 -32.380 1.00 57.20 126 LEU A CA 1
ATOM 999 C C . LEU A 1 126 ? -12.528 11.326 -33.853 1.00 67.11 126 LEU A C 1
ATOM 1000 O O . LEU A 1 126 ? -13.349 11.072 -34.752 1.00 75.85 126 LEU A O 1
ATOM 1005 N N . GLU A 1 127 ? -11.263 11.675 -34.089 1.00 57.65 127 GLU A N 1
ATOM 1006 C CA . GLU A 1 127 ? -10.702 11.708 -35.442 1.00 57.54 127 GLU A CA 1
ATOM 1007 C C . GLU A 1 127 ? -11.469 12.568 -36.451 1.00 54.59 127 GLU A C 1
ATOM 1008 O O . GLU A 1 127 ? -11.846 12.095 -37.529 1.00 54.54 127 GLU A O 1
ATOM 1014 N N . GLU A 1 128 ? -11.676 13.834 -36.100 1.00 52.64 128 GLU A N 1
ATOM 1015 C CA . GLU A 1 128 ? -12.291 14.797 -37.007 1.00 53.11 128 GLU A CA 1
ATOM 1016 C C . GLU A 1 128 ? -11.942 16.232 -36.592 1.00 43.51 128 GLU A C 1
ATOM 1017 O O . GLU A 1 128 ? -11.496 16.470 -35.469 1.00 34.88 128 GLU A O 1
ATOM 1023 N N . GLU A 1 129 ? -12.134 17.173 -37.515 1.00 43.75 129 GLU A N 1
ATOM 1024 C CA . GLU A 1 129 ? -12.005 18.600 -37.220 1.00 39.15 129 GLU A CA 1
ATOM 1025 C C . GLU A 1 129 ? -13.141 19.026 -36.288 1.00 40.76 129 GLU A C 1
ATOM 1026 O O . GLU A 1 129 ? -14.310 18.721 -36.551 1.00 48.26 129 GLU A O 1
ATOM 1032 N N . ILE A 1 130 ? -12.799 19.728 -35.209 1.00 26.93 130 ILE A N 1
ATOM 1033 C CA . ILE A 1 130 ? -13.790 20.177 -34.240 1.00 19.85 130 ILE A CA 1
ATOM 1034 C C . ILE A 1 130 ? -13.984 21.686 -34.372 1.00 21.55 130 ILE A C 1
ATOM 1035 O O . ILE A 1 130 ? -13.042 22.458 -34.192 1.00 27.68 130 ILE A O 1
ATOM 1040 N N . PRO A 1 131 ? -15.206 22.118 -34.714 1.00 22.15 131 PRO A N 1
ATOM 1041 C CA . PRO A 1 131 ? -15.446 23.564 -34.830 1.00 23.26 131 PRO A CA 1
ATOM 1042 C C . PRO A 1 131 ? -15.473 24.232 -33.448 1.00 22.52 131 PRO A C 1
ATOM 1043 O O . PRO A 1 131 ? -15.973 23.642 -32.479 1.00 24.02 131 PRO A O 1
ATOM 1047 N N . ILE A 1 132 ? -14.913 25.437 -33.362 1.00 20.47 132 ILE A N 1
ATOM 1048 C CA . ILE A 1 132 ? -14.940 26.216 -32.127 1.00 24.42 132 ILE A CA 1
ATOM 1049 C C . ILE A 1 132 ? -15.933 27.364 -32.262 1.00 23.93 132 ILE A C 1
ATOM 1050 O O . ILE A 1 132 ? -15.733 28.279 -33.069 1.00 23.72 132 ILE A O 1
ATOM 1055 N N . LYS A 1 133 ? -16.992 27.317 -31.459 1.00 22.12 133 LYS A N 1
ATOM 1056 C CA . LYS A 1 133 ? -18.036 28.336 -31.509 1.00 20.92 133 LYS A CA 1
ATOM 1057 C C . LYS A 1 133 ? -18.310 28.906 -30.120 1.00 24.46 133 LYS A C 1
ATOM 1058 O O . LYS A 1 133 ? -18.609 28.153 -29.171 1.00 24.19 133 LYS A O 1
ATOM 1064 N N . VAL A 1 134 ? -18.213 30.231 -30.001 1.00 21.03 134 VAL A N 1
ATOM 1065 C CA . VAL A 1 134 ? -18.407 30.887 -28.719 1.00 19.87 134 VAL A CA 1
ATOM 1066 C C . VAL A 1 134 ? -19.385 32.056 -28.850 1.00 21.87 134 VAL A C 1
ATOM 1067 O O . VAL A 1 134 ? -19.670 32.509 -29.981 1.00 12.56 134 VAL A O 1
ATOM 1071 N N . ASN A 1 135 ? -19.906 32.517 -27.705 1.00 11.95 135 ASN A N 1
ATOM 1072 C CA . ASN A 1 135 ? -20.921 33.567 -27.695 1.00 16.62 135 ASN A CA 1
ATOM 1073 C C . ASN A 1 135 ? -20.452 34.723 -28.555 1.00 21.37 135 ASN A C 1
ATOM 1074 O O . ASN A 1 135 ? -19.291 35.160 -28.423 1.00 20.93 135 ASN A O 1
ATOM 1079 N N . ARG A 1 136 ? -21.324 35.210 -29.438 1.00 20.24 136 ARG A N 1
ATOM 1080 C CA . ARG A 1 136 ? -20.895 36.218 -30.410 1.00 21.87 136 ARG A CA 1
ATOM 1081 C C . ARG A 1 136 ? -20.612 37.568 -29.742 1.00 24.42 136 ARG A C 1
ATOM 1082 O O . ARG A 1 136 ? -19.949 38.431 -30.335 1.00 25.65 136 ARG A O 1
ATOM 1090 N N . LEU A 1 137 ? -21.072 37.728 -28.499 1.00 22.10 137 LEU A N 1
ATOM 1091 C CA . LEU A 1 137 ? -20.762 38.935 -27.724 1.00 24.96 137 LEU A CA 1
ATOM 1092 C C . LEU A 1 137 ? -19.270 39.236 -27.626 1.00 19.54 137 LEU A C 1
ATOM 1093 O O . LEU A 1 137 ? -18.876 40.404 -27.650 1.00 20.62 137 LEU A O 1
ATOM 1098 N N . LEU A 1 138 ? -18.442 38.195 -27.529 1.00 18.06 138 LEU A N 1
ATOM 1099 C CA . LEU A 1 138 ? -16.989 38.382 -27.513 1.00 23.13 138 LEU A CA 1
ATOM 1100 C C . LEU A 1 138 ? -16.443 39.253 -28.636 1.00 25.16 138 LEU A C 1
ATOM 1101 O O . LEU A 1 138 ? -15.366 39.832 -28.484 1.00 27.24 138 LEU A O 1
ATOM 1106 N N . PHE A 1 139 ? -17.172 39.351 -29.751 1.00 27.14 139 PHE A N 1
ATOM 1107 C CA . PHE A 1 139 ? -16.635 40.007 -30.947 1.00 26.39 139 PHE A CA 1
ATOM 1108 C C . PHE A 1 139 ? -17.341 41.292 -31.345 1.00 23.49 139 PHE A C 1
ATOM 1109 O O . PHE A 1 139 ? -17.101 41.819 -32.431 1.00 28.33 139 PHE A O 1
ATOM 1117 N N . GLU A 1 140 ? -18.203 41.790 -30.467 1.00 22.72 140 GLU A N 1
ATOM 1118 C CA . GLU A 1 140 ? -18.867 43.076 -30.689 1.00 29.99 140 GLU A CA 1
ATOM 1119 C C . GLU A 1 140 ? -17.938 44.244 -30.342 1.00 28.91 140 GLU A C 1
ATOM 1120 O O . GLU A 1 140 ? -16.804 44.024 -29.908 1.00 26.75 140 GLU A O 1
ATOM 1126 N N . ASP A 1 141 ? -18.410 45.473 -30.543 1.00 26.29 141 ASP A N 1
ATOM 1127 C CA . ASP A 1 141 ? -17.564 46.652 -30.332 1.00 31.98 141 ASP A CA 1
ATOM 1128 C C . ASP A 1 141 ? -17.298 46.980 -28.854 1.00 32.42 141 ASP A C 1
ATOM 1129 O O . ASP A 1 141 ? -17.698 48.040 -28.365 1.00 38.26 141 ASP A O 1
ATOM 1134 N N . PHE A 1 142 ? -16.616 46.092 -28.136 1.00 28.78 142 PHE A N 1
ATOM 1135 C CA . PHE A 1 142 ? -16.262 46.400 -26.749 1.00 26.93 142 PHE A CA 1
ATOM 1136 C C . PHE A 1 142 ? -14.873 47.011 -26.642 1.00 28.33 142 PHE A C 1
ATOM 1137 O O . PHE A 1 142 ? -13.974 46.672 -27.409 1.00 33.94 142 PHE A O 1
ATOM 1145 N N . ASP A 1 143 ? -14.706 47.927 -25.695 1.00 27.80 143 ASP A N 1
ATOM 1146 C CA . ASP A 1 143 ? -13.404 48.540 -25.471 1.00 28.91 143 ASP A CA 1
ATOM 1147 C C . ASP A 1 143 ? -12.573 47.677 -24.529 1.00 26.44 143 ASP A C 1
ATOM 1148 O O . ASP A 1 143 ? -11.341 47.684 -24.584 1.00 30.00 143 ASP A O 1
ATOM 1153 N N . ALA A 1 144 ? -13.253 46.944 -23.654 1.00 18.50 144 ALA A N 1
ATOM 1154 C CA . ALA A 1 144 ? -12.576 46.019 -22.762 1.00 20.36 144 ALA A CA 1
ATOM 1155 C C . ALA A 1 144 ? -13.513 44.893 -22.381 1.00 21.93 144 ALA A C 1
ATOM 1156 O O . ALA A 1 144 ? -14.736 45.084 -22.269 1.00 24.93 144 ALA A O 1
ATOM 1158 N N . ILE A 1 145 ? -12.929 43.711 -22.209 1.00 17.81 145 ILE A N 1
ATOM 1159 C CA . ILE A 1 145 ? -13.669 42.556 -21.743 1.00 15.96 145 ILE A CA 1
ATOM 1160 C C . ILE A 1 145 ? -12.963 42.016 -20.511 1.00 18.21 145 ILE A C 1
ATOM 1161 O O . ILE A 1 145 ? -11.764 41.715 -20.551 1.00 18.70 145 ILE A O 1
ATOM 1166 N N . PHE A 1 146 ? -13.711 41.897 -19.419 1.00 19.60 146 PHE A N 1
ATOM 1167 C CA . PHE A 1 146 ? -13.159 41.473 -18.145 1.00 15.65 146 PHE A CA 1
ATOM 1168 C C . PHE A 1 146 ? -13.723 40.118 -17.815 1.00 15.50 146 PHE A C 1
ATOM 1169 O O . PHE A 1 146 ? -14.933 39.949 -17.718 1.00 22.72 146 PHE A O 1
ATOM 1177 N N . PHE A 1 147 ? -12.853 39.140 -17.664 1.00 17.81 147 PHE A N 1
ATOM 1178 C CA . PHE A 1 147 ? -13.302 37.810 -17.314 1.00 19.15 147 PHE A CA 1
ATOM 1179 C C . PHE A 1 147 ? -12.967 37.576 -15.833 1.00 18.55 147 PHE A C 1
ATOM 1180 O O . PHE A 1 147 ? -11.793 37.412 -15.476 1.00 22.67 147 PHE A O 1
ATOM 1188 N N . ILE A 1 148 ? -13.983 37.571 -14.974 1.00 17.45 148 ILE A N 1
ATOM 1189 C CA . ILE A 1 148 ? -13.770 37.277 -13.560 1.00 17.00 148 ILE A CA 1
ATOM 1190 C C . ILE A 1 148 ? -13.959 35.771 -13.377 1.00 18.13 148 ILE A C 1
ATOM 1191 O O . ILE A 1 148 ? -15.088 35.251 -13.373 1.00 16.35 148 ILE A O 1
ATOM 1196 N N . ASN A 1 149 ? -12.852 35.053 -13.250 1.00 18.89 149 ASN A N 1
ATOM 1197 C CA . ASN A 1 149 ? -12.920 33.598 -13.148 1.00 17.36 149 ASN A CA 1
ATOM 1198 C C . ASN A 1 149 ? -12.379 33.138 -11.790 1.00 12.62 149 ASN A C 1
ATOM 1199 O O . ASN A 1 149 ? -11.832 33.940 -11.036 1.00 17.76 149 ASN A O 1
ATOM 1204 N N . GLY A 1 150 ? -12.522 31.859 -11.471 1.00 20.52 150 GLY A N 1
ATOM 1205 C CA . GLY A 1 150 ? -12.075 31.364 -10.182 1.00 22.42 150 GLY A CA 1
ATOM 1206 C C . GLY A 1 150 ? -11.423 29.999 -10.285 1.00 24.98 150 GLY A C 1
ATOM 1207 O O . GLY A 1 150 ? -11.864 29.138 -11.085 1.00 17.22 150 GLY A O 1
ATOM 1208 N N . THR A 1 151 ? -10.392 29.787 -9.460 1.00 24.47 151 THR A N 1
ATOM 1209 C CA . THR A 1 151 ? -9.560 28.587 -9.585 1.00 26.55 151 THR A CA 1
ATOM 1210 C C . THR A 1 151 ? -9.665 27.650 -8.384 1.00 25.42 151 THR A C 1
ATOM 1211 O O . THR A 1 151 ? -9.438 28.051 -7.230 1.00 18.40 151 THR A O 1
ATOM 1215 N N . VAL A 1 152 ? -9.982 26.393 -8.691 1.00 18.15 152 VAL A N 1
ATOM 1216 C CA . VAL A 1 152 ? -10.273 25.368 -7.702 1.00 16.32 152 VAL A CA 1
ATOM 1217 C C . VAL A 1 152 ? -9.999 24.027 -8.397 1.00 13.14 152 VAL A C 1
ATOM 1218 O O . VAL A 1 152 ? -10.031 23.952 -9.626 1.00 15.82 152 VAL A O 1
ATOM 1222 N N . PRO A 1 153 ? -9.680 22.969 -7.634 1.00 21.36 153 PRO A N 1
ATOM 1223 C CA . PRO A 1 153 ? -9.415 21.701 -8.332 1.00 18.29 153 PRO A CA 1
ATOM 1224 C C . PRO A 1 153 ? -10.672 21.215 -9.046 1.00 16.30 153 PRO A C 1
ATOM 1225 O O . PRO A 1 153 ? -11.762 21.346 -8.489 1.00 14.01 153 PRO A O 1
ATOM 1229 N N . HIS A 1 154 ? -10.525 20.667 -10.251 1.00 22.23 154 HIS A N 1
ATOM 1230 C CA . HIS A 1 154 ? -11.680 20.342 -11.073 1.00 11.62 154 HIS A CA 1
ATOM 1231 C C . HIS A 1 154 ? -11.553 18.980 -11.743 1.00 25.10 154 HIS A C 1
ATOM 1232 O O . HIS A 1 154 ? -10.470 18.609 -12.238 1.00 19.27 154 HIS A O 1
ATOM 1239 N N . GLU A 1 155 ? -12.679 18.260 -11.768 1.00 18.92 155 GLU A N 1
ATOM 1240 C CA . GLU A 1 155 ? -12.738 16.875 -12.229 1.00 19.26 155 GLU A CA 1
ATOM 1241 C C . GLU A 1 155 ? -12.490 16.694 -13.737 1.00 21.19 155 GLU A C 1
ATOM 1242 O O . GLU A 1 155 ? -12.154 15.582 -14.172 1.00 16.51 155 GLU A O 1
ATOM 1248 N N . SER A 1 156 ? -12.679 17.758 -14.525 1.00 12.19 156 SER A N 1
ATOM 1249 C CA . SER A 1 156 ? -12.515 17.676 -15.985 1.00 19.57 156 SER A CA 1
ATOM 1250 C C . SER A 1 156 ? -11.333 18.498 -16.517 1.00 19.19 156 SER A C 1
ATOM 1251 O O . SER A 1 156 ? -10.768 18.171 -17.561 1.00 16.73 156 SER A O 1
ATOM 1254 N N . THR A 1 157 ? -10.971 19.568 -15.820 1.00 16.06 157 THR A N 1
ATOM 1255 C CA . THR A 1 157 ? -9.908 20.447 -16.312 1.00 17.63 157 THR A CA 1
ATOM 1256 C C . THR A 1 157 ? -8.706 20.579 -15.372 1.00 16.75 157 THR A C 1
ATOM 1257 O O . THR A 1 157 ? -7.984 21.573 -15.443 1.00 17.73 157 THR A O 1
ATOM 1261 N N . GLY A 1 158 ? -8.508 19.592 -14.490 1.00 21.19 158 GLY A N 1
ATOM 1262 C CA . GLY A 1 158 ? -7.450 19.634 -13.485 1.00 14.78 158 GLY A CA 1
ATOM 1263 C C . GLY A 1 158 ? -7.731 20.700 -12.444 1.00 12.42 158 GLY A C 1
ATOM 1264 O O . GLY A 1 158 ? -7.893 20.409 -11.254 1.00 19.32 158 GLY A O 1
ATOM 1265 N N . PHE A 1 159 ? -7.788 21.947 -12.894 1.00 15.54 159 PHE A N 1
ATOM 1266 C CA . PHE A 1 159 ? -8.189 23.075 -12.059 1.00 15.22 159 PHE A CA 1
ATOM 1267 C C . PHE A 1 159 ? -9.209 23.880 -12.857 1.00 18.02 159 PHE A C 1
ATOM 1268 O O . PHE A 1 159 ? -9.225 23.788 -14.087 1.00 16.67 159 PHE A O 1
ATOM 1276 N N . SER A 1 160 ? -10.053 24.661 -12.178 1.00 14.79 160 SER A N 1
ATOM 1277 C CA . SER A 1 160 ? -10.935 25.610 -12.872 1.00 20.04 160 SER A CA 1
ATOM 1278 C C . SER A 1 160 ? -10.231 26.960 -13.003 1.00 17.21 160 SER A C 1
ATOM 1279 O O . SER A 1 160 ? -9.111 27.130 -12.518 1.00 20.86 160 SER A O 1
ATOM 1282 N N . GLY A 1 161 ? -10.879 27.920 -13.657 1.00 18.31 161 GLY A N 1
ATOM 1283 C CA . GLY A 1 161 ? -10.302 29.248 -13.799 1.00 17.93 161 GLY A CA 1
ATOM 1284 C C . GLY A 1 161 ? -9.573 29.456 -15.110 1.00 15.80 161 GLY A C 1
ATOM 1285 O O . GLY A 1 161 ? -9.517 28.558 -15.963 1.00 14.13 161 GLY A O 1
ATOM 1286 N N . GLY A 1 162 ? -9.001 30.643 -15.269 1.00 18.10 162 GLY A N 1
ATOM 1287 C CA . GLY A 1 162 ? -8.393 30.998 -16.537 1.00 25.49 162 GLY A CA 1
ATOM 1288 C C . GLY A 1 162 ? -9.334 30.767 -17.712 1.00 22.66 162 GLY A C 1
ATOM 1289 O O . GLY A 1 162 ? -10.522 31.122 -17.656 1.00 12.00 162 GLY A O 1
ATOM 1290 N N . LEU A 1 163 ? -8.809 30.149 -18.770 1.00 19.69 163 LEU A N 1
ATOM 1291 C CA . LEU A 1 163 ? -9.581 29.982 -19.997 1.00 15.51 163 LEU A CA 1
ATOM 1292 C C . LEU A 1 163 ? -10.789 29.039 -19.849 1.00 19.31 163 LEU A C 1
ATOM 1293 O O . LEU A 1 163 ? -11.608 28.920 -20.771 1.00 18.97 163 LEU A O 1
ATOM 1298 N N . LYS A 1 164 ? -10.926 28.388 -18.693 1.00 13.90 164 LYS A N 1
ATOM 1299 C CA . LYS A 1 164 ? -12.099 27.549 -18.494 1.00 18.86 164 LYS A CA 1
ATOM 1300 C C . LYS A 1 164 ? -13.386 28.401 -18.515 1.00 25.24 164 LYS A C 1
ATOM 1301 O O . LYS A 1 164 ? -14.468 27.920 -18.873 1.00 20.87 164 LYS A O 1
ATOM 1307 N N . ILE A 1 165 ? -13.264 29.675 -18.153 1.00 20.23 165 ILE A N 1
ATOM 1308 C CA . ILE A 1 165 ? -14.403 30.560 -18.251 1.00 16.11 165 ILE A CA 1
ATOM 1309 C C . ILE A 1 1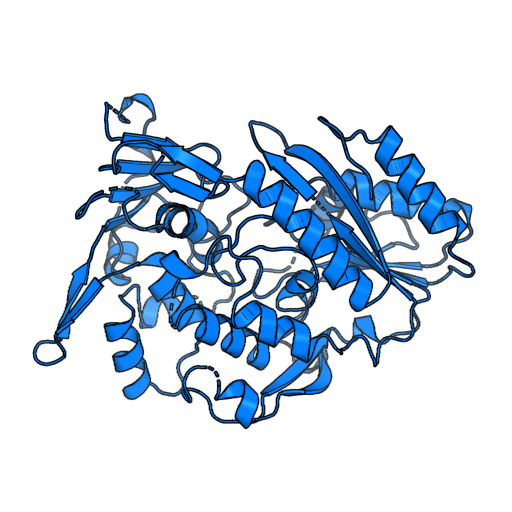65 ? -14.825 30.801 -19.709 1.00 18.08 165 ILE A C 1
ATOM 1310 O O . ILE A 1 165 ? -15.993 31.099 -19.978 1.00 19.43 165 ILE A O 1
ATOM 1315 N N . VAL A 1 166 ? -13.895 30.673 -20.656 1.00 15.82 166 VAL A N 1
ATOM 1316 C CA . VAL A 1 166 ? -14.271 30.802 -22.057 1.00 15.16 166 VAL A CA 1
ATOM 1317 C C . VAL A 1 166 ? -14.847 29.466 -22.547 1.00 17.47 166 VAL A C 1
ATOM 1318 O O . VAL A 1 166 ? -15.938 29.420 -23.126 1.00 18.66 166 VAL A O 1
ATOM 1322 N N . ILE A 1 167 ? -14.110 28.383 -22.301 1.00 20.09 167 ILE A N 1
ATOM 1323 C CA . ILE A 1 167 ? -14.541 27.029 -22.657 1.00 20.89 167 ILE A CA 1
ATOM 1324 C C . ILE A 1 167 ? -14.433 26.158 -21.407 1.00 23.29 167 ILE A C 1
ATOM 1325 O O . ILE A 1 167 ? -13.320 25.968 -20.898 1.00 15.94 167 ILE A O 1
ATOM 1330 N N . PRO A 1 168 ? -15.568 25.597 -20.924 1.00 22.42 168 PRO A N 1
ATOM 1331 C CA . PRO A 1 168 ? -16.898 25.577 -21.568 1.00 23.16 168 PRO A CA 1
ATOM 1332 C C . PRO A 1 168 ? -17.775 26.811 -21.346 1.00 15.79 168 PRO A C 1
ATOM 1333 O O . PRO A 1 168 ? -18.851 26.879 -21.955 1.00 14.78 168 PRO A O 1
ATOM 1337 N N . GLY A 1 169 ? -17.335 27.736 -20.492 1.00 14.65 169 GLY A N 1
ATOM 1338 C CA . GLY A 1 169 ? -18.161 28.836 -20.011 1.00 12.06 169 GLY A CA 1
ATOM 1339 C C . GLY A 1 169 ? -19.127 29.500 -20.986 1.00 19.95 169 GLY A C 1
ATOM 1340 O O . GLY A 1 169 ? -20.328 29.655 -20.690 1.00 13.22 169 GLY A O 1
ATOM 1341 N N . ILE A 1 170 ? -18.616 29.903 -22.146 1.00 12.01 170 ILE A N 1
ATOM 1342 C CA . ILE A 1 170 ? -19.439 30.603 -23.120 1.00 10.78 170 ILE A CA 1
ATOM 1343 C C . ILE A 1 170 ? -19.249 29.993 -24.505 1.00 10.93 170 ILE A C 1
ATOM 1344 O O . ILE A 1 170 ? -19.254 30.688 -25.535 1.00 11.31 170 ILE A O 1
ATOM 1349 N N . ALA A 1 171 ? -19.088 28.680 -24.515 1.00 10.85 171 ALA A N 1
ATOM 1350 C CA . ALA A 1 171 ? -18.807 27.959 -25.747 1.00 19.86 171 ALA A CA 1
ATOM 1351 C C . ALA A 1 171 ? -20.041 27.148 -26.170 1.00 24.26 171 ALA A C 1
ATOM 1352 O O . ALA A 1 171 ? -21.206 27.561 -25.950 1.00 19.49 171 ALA A O 1
ATOM 1354 N N . SER A 1 172 ? -19.787 25.984 -26.757 1.00 18.58 172 SER A N 1
ATOM 1355 C CA . SER A 1 172 ? -20.870 25.137 -27.200 1.00 11.77 172 SER A CA 1
ATOM 1356 C C . SER A 1 172 ? -20.451 23.681 -27.314 1.00 15.67 172 SER A C 1
ATOM 1357 O O . SER A 1 172 ? -19.319 23.301 -26.977 1.00 20.38 172 SER A O 1
ATOM 1360 N N . THR A 1 173 ? -21.377 22.898 -27.851 1.00 17.46 173 THR A N 1
ATOM 1361 C CA . THR A 1 173 ? -21.389 21.453 -27.740 1.00 24.52 173 THR A CA 1
ATOM 1362 C C . THR A 1 173 ? -20.146 20.714 -28.221 1.00 23.81 173 THR A C 1
ATOM 1363 O O . THR A 1 173 ? -19.613 19.869 -27.499 1.00 21.48 173 THR A O 1
ATOM 1367 N N . GLU A 1 174 ? -19.701 21.013 -29.437 1.00 22.46 174 GLU A N 1
ATOM 1368 C CA . GLU A 1 174 ? -18.678 20.184 -30.064 1.00 27.12 174 GLU A CA 1
ATOM 1369 C C . GLU A 1 174 ? -17.375 20.211 -29.285 1.00 28.77 174 GLU A C 1
ATOM 1370 O O . GLU A 1 174 ? -16.864 19.148 -28.903 1.00 24.62 174 GLU A O 1
ATOM 1376 N N . VAL A 1 175 ? -16.843 21.410 -29.038 1.00 15.03 175 VAL A N 1
ATOM 1377 C CA . VAL A 1 175 ? -15.558 21.503 -28.364 1.00 20.68 175 VAL A CA 1
ATOM 1378 C C . VAL A 1 175 ? -15.649 21.028 -26.903 1.00 21.98 175 VAL A C 1
ATOM 1379 O O . VAL A 1 175 ? -14.702 20.428 -26.368 1.00 23.59 175 VAL A O 1
ATOM 1383 N N . VAL A 1 176 ? -16.798 21.263 -26.273 1.00 17.86 176 VAL A N 1
ATOM 1384 C CA . VAL A 1 176 ? -16.993 20.887 -24.876 1.00 18.66 176 VAL A CA 1
ATOM 1385 C C . VAL A 1 176 ? -17.128 19.354 -24.719 1.00 23.02 176 VAL A C 1
ATOM 1386 O O . VAL A 1 176 ? -16.580 18.758 -23.774 1.00 21.26 176 VAL A O 1
ATOM 1390 N N . ASP A 1 177 ? -17.836 18.717 -25.650 1.00 13.61 177 ASP A N 1
ATOM 1391 C CA . ASP A 1 177 ? -17.923 17.256 -25.674 1.00 25.59 177 ASP A CA 1
ATOM 1392 C C . ASP A 1 177 ? -16.519 16.657 -25.762 1.00 33.26 177 ASP A C 1
ATOM 1393 O O . ASP A 1 177 ? -16.178 15.704 -25.032 1.00 31.61 177 ASP A O 1
ATOM 1398 N N . THR A 1 178 ? -15.719 17.242 -26.656 1.00 24.54 178 THR A N 1
ATOM 1399 C CA . THR A 1 178 ? -14.371 16.787 -26.952 1.00 19.20 178 THR A CA 1
ATOM 1400 C C . THR A 1 178 ? -13.465 16.861 -25.735 1.00 21.67 178 THR A C 1
ATOM 1401 O O . THR A 1 178 ? -12.756 15.892 -25.438 1.00 23.43 178 THR A O 1
ATOM 1405 N N . PHE A 1 179 ? -13.469 17.987 -25.022 1.00 15.20 179 PHE A N 1
ATOM 1406 C CA . PHE A 1 179 ? -12.570 18.053 -23.872 1.00 22.06 179 PHE A CA 1
ATOM 1407 C C . PHE A 1 179 ? -13.043 17.163 -22.721 1.00 17.69 179 PHE A C 1
ATOM 1408 O O . PHE A 1 179 ? -12.226 16.546 -22.034 1.00 19.90 179 PHE A O 1
ATOM 1416 N N . HIS A 1 180 ? -14.356 17.091 -22.522 1.00 15.26 180 HIS A N 1
ATOM 1417 C CA . HIS A 1 180 ? -14.898 16.218 -21.483 1.00 15.74 180 HIS A CA 1
ATOM 1418 C C . HIS A 1 180 ? -14.522 14.753 -21.737 1.00 16.85 180 HIS A C 1
ATOM 1419 O O . HIS A 1 180 ? -14.142 14.031 -20.810 1.00 18.77 180 HIS A O 1
ATOM 1426 N N . TRP A 1 181 ? -14.603 14.324 -22.995 1.00 14.85 181 TRP A N 1
ATOM 1427 C CA . TRP A 1 181 ? -14.267 12.951 -23.331 1.00 15.15 181 TRP A CA 1
ATOM 1428 C C . TRP A 1 181 ? -12.766 12.688 -23.222 1.00 23.58 181 TRP A C 1
ATOM 1429 O O . TRP A 1 181 ? -12.351 11.637 -22.729 1.00 25.88 181 TRP A O 1
ATOM 1440 N N . ALA A 1 182 ? -11.959 13.634 -23.708 1.00 30.74 182 ALA A N 1
ATOM 1441 C CA . ALA A 1 182 ? -10.505 13.565 -23.572 1.00 24.44 182 ALA A CA 1
ATOM 1442 C C . ALA A 1 182 ? -10.142 13.394 -22.097 1.00 27.38 182 ALA A C 1
ATOM 1443 O O . ALA A 1 182 ? -9.309 12.549 -21.742 1.00 28.91 182 ALA A O 1
ATOM 1445 N N . ALA A 1 183 ? -10.792 14.185 -21.245 1.00 16.91 183 ALA A N 1
ATOM 1446 C CA . ALA A 1 183 ? -10.515 14.171 -19.812 1.00 17.49 183 ALA A CA 1
ATOM 1447 C C . ALA A 1 183 ? -10.871 12.837 -19.179 1.00 17.53 183 ALA A C 1
ATOM 1448 O O . ALA A 1 183 ? -10.109 12.296 -18.376 1.00 26.59 183 ALA A O 1
ATOM 1450 N N . VAL A 1 184 ? -12.039 12.311 -19.518 1.00 22.59 184 VAL A N 1
ATOM 1451 C CA . VAL A 1 184 ? -12.503 11.089 -18.871 1.00 22.94 184 VAL A CA 1
ATOM 1452 C C . VAL A 1 184 ? -11.678 9.845 -19.272 1.00 22.28 184 VAL A C 1
ATOM 1453 O O . VAL A 1 184 ? -11.580 8.876 -18.500 1.00 21.55 184 VAL A O 1
ATOM 1457 N N . LEU A 1 185 ? -11.070 9.881 -20.455 1.00 22.70 185 LEU A N 1
ATOM 1458 C CA . LEU A 1 185 ? -10.175 8.804 -20.864 1.00 23.75 185 LEU A CA 1
ATOM 1459 C C . LEU A 1 185 ? -8.962 8.729 -19.929 1.00 24.81 185 LEU A C 1
ATOM 1460 O O . LEU A 1 185 ? -8.555 7.640 -19.523 1.00 31.40 185 LEU A O 1
ATOM 1473 N N . GLY A 1 187 ? -9.164 10.197 -16.877 1.00 19.85 187 GLY A N 1
ATOM 1474 C CA . GLY A 1 187 ? -9.918 9.834 -15.696 1.00 21.63 187 GLY A CA 1
ATOM 1475 C C . GLY A 1 187 ? -9.594 10.681 -14.481 1.00 22.68 187 GLY A C 1
ATOM 1476 O O . GLY A 1 187 ? -8.444 11.064 -14.264 1.00 25.26 187 GLY A O 1
ATOM 1477 N N . ILE A 1 188 ? -10.629 10.965 -13.693 1.00 23.14 188 ILE A N 1
ATOM 1478 C CA . ILE A 1 188 ? -10.514 11.792 -12.492 1.00 23.21 188 ILE A CA 1
ATOM 1479 C C . ILE A 1 188 ? -9.321 11.468 -11.582 1.00 29.31 188 ILE A C 1
ATOM 1480 O O . ILE A 1 188 ? -8.541 12.390 -11.263 1.00 27.28 188 ILE A O 1
ATOM 1485 N N . PRO A 1 189 ? -9.165 10.181 -11.171 1.00 30.96 189 PRO A N 1
ATOM 1486 C CA . PRO A 1 189 ? -8.068 9.889 -10.226 1.00 34.55 189 PRO A CA 1
ATOM 1487 C C . PRO A 1 189 ? -6.711 10.437 -10.680 1.00 30.51 189 PRO A C 1
ATOM 1488 O O . PRO A 1 189 ? -6.003 11.004 -9.851 1.00 25.11 189 PRO A O 1
ATOM 1492 N N . LYS A 1 190 ? -6.369 10.313 -11.965 1.00 31.93 190 LYS A N 1
ATOM 1493 C CA . LYS A 1 190 ? -5.106 10.870 -12.459 1.00 28.49 190 LYS A CA 1
ATOM 1494 C C . LYS A 1 190 ? -5.193 12.379 -12.717 1.00 30.17 190 LYS A C 1
ATOM 1495 O O . LYS A 1 190 ? -4.232 13.125 -12.479 1.00 30.71 190 LYS A O 1
ATOM 1501 N N . LEU A 1 191 ? -6.348 12.824 -13.208 1.00 27.89 191 LEU A N 1
ATOM 1502 C CA . LEU A 1 191 ? -6.481 14.176 -13.755 1.00 20.84 191 LEU A CA 1
ATOM 1503 C C . LEU A 1 191 ? -6.702 15.287 -12.711 1.00 22.55 191 LEU A C 1
ATOM 1504 O O . LEU A 1 191 ? -6.002 16.317 -12.727 1.00 27.02 191 LEU A O 1
ATOM 1509 N N . ILE A 1 192 ? -7.669 15.092 -11.814 1.00 19.70 192 ILE A N 1
ATOM 1510 C CA . ILE A 1 192 ? -8.060 16.169 -10.898 1.00 20.47 192 ILE A CA 1
ATOM 1511 C C . ILE A 1 192 ? -6.861 16.769 -10.134 1.00 19.87 192 ILE A C 1
ATOM 1512 O O . ILE A 1 192 ? -5.957 16.039 -9.697 1.00 16.05 192 ILE A O 1
ATOM 1517 N N . GLY A 1 193 ? -6.830 18.100 -10.025 1.00 20.56 193 GLY A N 1
ATOM 1518 C CA . GLY A 1 193 ? -5.723 18.776 -9.361 1.00 18.12 193 GLY A CA 1
ATOM 1519 C C . GLY A 1 193 ? -4.360 18.737 -10.065 1.00 22.64 193 GLY A C 1
ATOM 1520 O O . GLY A 1 193 ? -3.325 18.892 -9.413 1.00 24.99 193 GLY A O 1
ATOM 1521 N N . THR A 1 194 ? -4.349 18.545 -11.385 1.00 23.43 194 THR A N 1
ATOM 1522 C CA . THR A 1 194 ? -3.136 18.715 -12.189 1.00 18.61 194 THR A CA 1
ATOM 1523 C C . THR A 1 194 ? -3.248 19.998 -13.013 1.00 24.13 194 THR A C 1
ATOM 1524 O O . THR A 1 194 ? -4.303 20.280 -13.580 1.00 29.86 194 THR A O 1
ATOM 1528 N N . VAL A 1 195 ? -2.163 20.768 -13.089 1.00 29.79 195 VAL A N 1
ATOM 1529 C CA . VAL A 1 195 ? -2.160 22.010 -13.855 1.00 28.43 195 VAL A CA 1
ATOM 1530 C C . VAL A 1 195 ? -2.367 21.755 -15.353 1.00 24.96 195 VAL A C 1
ATOM 1531 O O . VAL A 1 195 ? -3.139 22.459 -16.010 1.00 21.10 195 VAL A O 1
ATOM 1535 N N . ASP A 1 196 ? -1.686 20.737 -15.875 1.00 28.26 196 ASP A N 1
ATOM 1536 C CA . ASP A 1 196 ? -1.682 20.444 -17.310 1.00 29.72 196 ASP A CA 1
ATOM 1537 C C . ASP A 1 196 ? -2.267 19.040 -17.547 1.00 25.80 196 ASP A C 1
ATOM 1538 O O . ASP A 1 196 ? -2.100 18.150 -16.705 1.00 23.83 196 ASP A O 1
ATOM 1543 N N . ASN A 1 197 ? -2.943 18.857 -18.683 1.00 17.63 197 ASN A N 1
ATOM 1544 C CA . ASN A 1 197 ? -3.710 17.644 -18.980 1.00 15.27 197 ASN A CA 1
ATOM 1545 C C . ASN A 1 197 ? -4.416 17.817 -20.331 1.00 19.29 197 ASN A C 1
ATOM 1546 O O . ASN A 1 197 ? -4.391 18.922 -20.904 1.00 23.83 197 ASN A O 1
ATOM 1551 N N . PRO A 1 198 ? -5.044 16.744 -20.859 1.00 23.82 198 PRO A N 1
ATOM 1552 C CA . PRO A 1 198 ? -5.588 16.883 -22.225 1.00 24.90 198 PRO A CA 1
ATOM 1553 C C . PRO A 1 198 ? -6.633 17.993 -22.420 1.00 17.64 198 PRO A C 1
ATOM 1554 O O . PRO A 1 198 ? -6.565 18.703 -23.433 1.00 22.67 198 PRO A O 1
ATOM 1558 N N . ALA A 1 199 ? -7.592 18.110 -21.500 1.00 18.23 199 ALA A N 1
ATOM 1559 C CA . ALA A 1 199 ? -8.660 19.118 -21.615 1.00 21.42 199 ALA A CA 1
ATOM 1560 C C . ALA A 1 199 ? -8.084 20.533 -21.596 1.00 22.02 199 ALA A C 1
ATOM 1561 O O . ALA A 1 199 ? -8.525 21.416 -22.340 1.00 21.64 199 ALA A O 1
ATOM 1563 N N . ARG A 1 200 ? -7.100 20.736 -20.730 1.00 14.65 200 ARG A N 1
ATOM 1564 C CA . ARG A 1 200 ? -6.414 22.009 -20.621 1.00 16.70 200 ARG A CA 1
ATOM 1565 C C . ARG A 1 200 ? -5.655 22.311 -21.958 1.00 17.28 200 ARG A C 1
ATOM 1566 O O . ARG A 1 200 ? -5.668 23.445 -22.460 1.00 19.37 200 ARG A O 1
ATOM 1574 N N . LYS A 1 201 ? -5.047 21.294 -22.570 1.00 23.81 201 LYS A N 1
ATOM 1575 C CA . LYS A 1 201 ? -4.443 21.465 -23.907 1.00 24.00 201 LYS A CA 1
ATOM 1576 C C . LYS A 1 201 ? -5.451 21.872 -24.985 1.00 24.53 201 LYS A C 1
ATOM 1577 O O . LYS A 1 201 ? -5.180 22.775 -25.790 1.00 20.90 201 LYS A O 1
ATOM 1583 N N . ILE A 1 202 ? -6.595 21.185 -25.013 1.00 20.40 202 ILE A N 1
ATOM 1584 C CA . ILE A 1 202 ? -7.671 21.485 -25.961 1.00 21.63 202 ILE A CA 1
ATOM 1585 C C . ILE A 1 202 ? -8.203 22.912 -25.754 1.00 23.53 202 ILE A C 1
ATOM 1586 O O . ILE A 1 202 ? -8.386 23.682 -26.711 1.00 18.24 202 ILE A O 1
ATOM 1591 N N . ILE A 1 203 ? -8.442 23.248 -24.491 1.00 17.06 203 ILE A N 1
ATOM 1592 C CA . ILE A 1 203 ? -8.969 24.551 -24.121 1.00 19.21 203 ILE A CA 1
ATOM 1593 C C . ILE A 1 203 ? -8.031 25.669 -24.555 1.00 16.56 203 ILE A C 1
ATOM 1594 O O . ILE A 1 203 ? -8.483 26.681 -25.115 1.00 14.99 203 ILE A O 1
ATOM 1599 N N . ASN A 1 204 ? -6.733 25.489 -24.292 1.00 15.16 204 ASN A N 1
ATOM 1600 C CA . ASN A 1 204 ? -5.741 26.506 -24.635 1.00 13.80 204 ASN A CA 1
ATOM 1601 C C . ASN A 1 204 ? -5.594 26.653 -26.144 1.00 18.49 204 ASN A C 1
ATOM 1602 O O . ASN A 1 204 ? -5.493 27.769 -26.666 1.00 23.53 204 ASN A O 1
ATOM 1607 N N . ARG A 1 205 ? -5.595 25.522 -26.844 1.00 18.63 205 ARG A N 1
ATOM 1608 C CA . ARG A 1 205 ? -5.425 25.532 -28.297 1.00 16.45 205 ARG A CA 1
ATOM 1609 C C . ARG A 1 205 ? -6.574 26.274 -28.964 1.00 17.62 205 ARG A C 1
ATOM 1610 O O . ARG A 1 205 ? -6.355 27.138 -29.814 1.00 21.07 205 ARG A O 1
ATOM 1618 N N . ALA A 1 206 ? -7.798 25.972 -28.545 1.00 21.17 206 ALA A N 1
ATOM 1619 C CA . ALA A 1 206 ? -8.981 26.626 -29.097 1.00 15.36 206 ALA A CA 1
ATOM 1620 C C . ALA A 1 206 ? -9.049 28.130 -28.749 1.00 17.59 206 ALA A C 1
ATOM 1621 O O . ALA A 1 206 ? -9.440 28.969 -29.581 1.00 19.71 206 ALA A O 1
ATOM 1623 N N . SER A 1 207 ? -8.648 28.468 -27.525 1.00 14.73 207 SER A N 1
ATOM 1624 C CA . SER A 1 207 ? -8.734 29.847 -27.057 1.00 16.77 207 SER A CA 1
ATOM 1625 C C . SER A 1 207 ? -7.813 30.772 -27.828 1.00 17.63 207 SER A C 1
ATOM 1626 O O . SER A 1 207 ? -8.088 31.969 -27.945 1.00 17.84 207 SER A O 1
ATOM 1629 N N . GLU A 1 208 ? -6.709 30.221 -28.326 1.00 20.69 208 GLU A N 1
ATOM 1630 C CA . GLU A 1 208 ? -5.788 30.990 -29.148 1.00 27.39 208 GLU A CA 1
ATOM 1631 C C . GLU A 1 208 ? -6.526 31.620 -30.327 1.00 29.32 208 GLU A C 1
ATOM 1632 O O . GLU A 1 208 ? -6.402 32.819 -30.588 1.00 25.22 208 GLU A O 1
ATOM 1646 N N . ILE A 1 210 ? -9.648 32.143 -30.585 1.00 27.43 210 ILE A N 1
ATOM 1647 C CA . ILE A 1 210 ? -10.644 33.061 -30.052 1.00 21.43 210 ILE A CA 1
ATOM 1648 C C . ILE A 1 210 ? -10.016 34.421 -29.766 1.00 18.56 210 ILE A C 1
ATOM 1649 O O . ILE A 1 210 ? -10.503 35.446 -30.258 1.00 22.45 210 ILE A O 1
ATOM 1654 N N . PHE A 1 211 ? -8.937 34.444 -28.982 1.00 15.78 211 PHE A N 1
ATOM 1655 C CA . PHE A 1 211 ? -8.342 35.724 -28.591 1.00 16.62 211 PHE A CA 1
ATOM 1656 C C . PHE A 1 211 ? -7.751 36.512 -29.750 1.00 25.68 211 PHE A C 1
ATOM 1657 O O . PHE A 1 211 ? -7.643 37.747 -29.696 1.00 31.68 211 PHE A O 1
ATOM 1665 N N . GLU A 1 212 ? -7.390 35.788 -30.800 1.00 32.31 212 GLU A N 1
ATOM 1666 C CA . GLU A 1 212 ? -6.987 36.398 -32.055 1.00 32.51 212 GLU A CA 1
ATOM 1667 C C . GLU A 1 212 ? -8.098 37.291 -32.621 1.00 32.44 212 GLU A C 1
ATOM 1668 O O . GLU A 1 212 ? -7.834 38.403 -33.078 1.00 35.69 212 GLU A O 1
ATOM 1674 N N . LYS A 1 213 ? -9.340 36.807 -32.598 1.00 27.60 213 LYS A N 1
ATOM 1675 C CA . LYS A 1 213 ? -10.439 37.552 -33.212 1.00 26.10 213 LYS A CA 1
ATOM 1676 C C . LYS A 1 213 ? -11.045 38.648 -32.309 1.00 24.72 213 LYS A C 1
ATOM 1677 O O . LYS A 1 213 ? -11.727 39.554 -32.798 1.00 28.88 213 LYS A O 1
ATOM 1683 N N . ILE A 1 214 ? -10.791 38.576 -31.003 1.00 25.23 214 ILE A N 1
ATOM 1684 C CA . ILE A 1 214 ? -11.234 39.630 -30.082 1.00 21.88 214 ILE A CA 1
ATOM 1685 C C . ILE A 1 214 ? -10.432 40.906 -30.293 1.00 22.11 214 ILE A C 1
ATOM 1686 O O . ILE A 1 214 ? -9.208 40.888 -30.178 1.00 31.31 214 ILE A O 1
ATOM 1691 N N . LYS A 1 215 ? -11.119 42.011 -30.587 1.00 30.70 215 LYS A N 1
ATOM 1692 C CA . LYS A 1 215 ? -10.447 43.302 -30.768 1.00 35.28 215 LYS A CA 1
ATOM 1693 C C . LYS A 1 215 ? -10.378 44.157 -29.504 1.00 26.55 215 LYS A C 1
ATOM 1694 O O . LYS A 1 215 ? -9.468 44.974 -29.363 1.00 29.48 215 LYS A O 1
ATOM 1700 N N . ALA A 1 216 ? -11.337 43.981 -28.596 1.00 19.43 216 ALA A N 1
ATOM 1701 C CA . ALA A 1 216 ? -11.246 44.613 -27.280 1.00 22.91 216 ALA A CA 1
ATOM 1702 C C . ALA A 1 216 ? -9.958 44.178 -26.572 1.00 20.80 216 ALA A C 1
ATOM 1703 O O . ALA A 1 216 ? -9.397 43.126 -26.892 1.00 20.04 216 ALA A O 1
ATOM 1705 N N . ARG A 1 217 ? -9.491 44.984 -25.618 1.00 22.83 217 ARG A N 1
ATOM 1706 C CA . ARG A 1 217 ? -8.481 44.522 -24.658 1.00 23.80 217 ARG A CA 1
ATOM 1707 C C . ARG A 1 217 ? -9.134 43.522 -23.698 1.00 22.62 217 ARG A C 1
ATOM 1708 O O . ARG A 1 217 ? -10.239 43.770 -23.202 1.00 22.96 217 ARG A O 1
ATOM 1716 N N . SER A 1 218 ? -8.456 42.407 -23.429 1.00 23.53 218 SER A N 1
ATOM 1717 C CA . SER A 1 218 ? -9.034 41.325 -22.619 1.00 20.69 218 SER A CA 1
ATOM 1718 C C . SER A 1 218 ? -8.340 41.112 -21.279 1.00 23.90 218 SER A C 1
ATOM 1719 O O . SER A 1 218 ? -7.133 40.876 -21.232 1.00 24.55 218 SER A O 1
ATOM 1722 N N . PHE A 1 219 ? -9.097 41.120 -20.191 1.00 20.77 219 PHE A N 1
ATOM 1723 C CA . PHE A 1 219 ? -8.471 40.928 -18.895 1.00 16.81 219 PHE A CA 1
ATOM 1724 C C . PHE A 1 219 ? -8.937 39.682 -18.200 1.00 16.86 219 PHE A C 1
ATOM 1725 O O . PHE A 1 219 ? -10.096 39.287 -18.304 1.00 21.66 219 PHE A O 1
ATOM 1733 N N . THR A 1 220 ? -8.005 39.038 -17.520 1.00 21.85 220 THR A N 1
ATOM 1734 C CA . THR A 1 220 ? -8.358 37.959 -16.628 1.00 18.21 220 THR A CA 1
ATOM 1735 C C . THR A 1 220 ? -8.225 38.451 -15.197 1.00 17.31 220 THR A C 1
ATOM 1736 O O . THR A 1 220 ? -7.231 39.090 -14.822 1.00 20.84 220 THR A O 1
ATOM 1740 N N . LEU A 1 221 ? -9.263 38.198 -14.417 1.00 16.46 221 LEU A N 1
ATOM 1741 C CA . LEU A 1 221 ? -9.263 38.518 -13.003 1.00 16.43 221 LEU A CA 1
ATOM 1742 C C . LEU A 1 221 ? -9.515 37.174 -12.314 1.00 17.43 221 LEU A C 1
ATOM 1743 O O . LEU A 1 221 ? -10.664 36.758 -12.126 1.00 18.49 221 LEU A O 1
ATOM 1748 N N . ASN A 1 222 ? -8.418 36.480 -12.006 1.00 16.33 222 ASN A N 1
ATOM 1749 C CA . ASN A 1 222 ? -8.440 35.086 -11.578 1.00 14.61 222 ASN A CA 1
ATOM 1750 C C . ASN A 1 222 ? -8.439 35.003 -10.039 1.00 16.97 222 ASN A C 1
ATOM 1751 O O . ASN A 1 222 ? -7.433 35.292 -9.376 1.00 13.75 222 ASN A O 1
ATOM 1764 N N . VAL A 1 224 ? -8.803 33.317 -6.211 1.00 13.82 224 VAL A N 1
ATOM 1765 C CA . VAL A 1 224 ? -8.598 32.118 -5.401 1.00 16.58 224 VAL A CA 1
ATOM 1766 C C . VAL A 1 224 ? -9.154 32.402 -3.997 1.00 19.97 224 VAL A C 1
ATOM 1767 O O . VAL A 1 224 ? -8.984 33.511 -3.459 1.00 24.96 224 VAL A O 1
ATOM 1771 N N . TYR A 1 225 ? -9.824 31.418 -3.403 1.00 20.40 225 TYR A N 1
ATOM 1772 C CA . TYR A 1 225 ? -10.481 31.632 -2.123 1.00 20.53 225 TYR A CA 1
ATOM 1773 C C . TYR A 1 225 ? -10.648 30.326 -1.354 1.00 26.26 225 TYR A C 1
ATOM 1774 O O . TYR A 1 225 ? -10.547 29.225 -1.909 1.00 20.09 225 TYR A O 1
ATOM 1783 N N . GLU A 1 226 ? -10.915 30.470 -0.060 1.00 26.00 226 GLU A N 1
ATOM 1784 C CA . GLU A 1 226 ? -11.335 29.347 0.762 1.00 30.59 226 GLU A CA 1
ATOM 1785 C C . GLU A 1 226 ? -12.821 29.465 1.047 1.00 23.69 226 GLU A C 1
ATOM 1786 O O . GLU A 1 226 ? -13.388 30.565 1.012 1.00 24.00 226 GLU A O 1
ATOM 1792 N N . GLU A 1 227 ? -13.443 28.324 1.329 1.00 28.05 227 GLU A N 1
ATOM 1793 C CA . GLU A 1 227 ? -14.816 28.309 1.804 1.00 34.95 227 GLU A CA 1
ATOM 1794 C C . GLU A 1 227 ? -14.898 27.504 3.094 1.00 40.38 227 GLU A C 1
ATOM 1795 O O . GLU A 1 227 ? -14.677 26.287 3.092 1.00 42.75 227 GLU A O 1
ATOM 1801 N N . GLU A 1 228 ? -15.194 28.181 4.198 1.00 38.95 228 GLU A N 1
ATOM 1802 C CA . GLU A 1 228 ? -15.390 27.485 5.463 1.00 48.86 228 GLU A CA 1
ATOM 1803 C C . GLU A 1 228 ? -16.875 27.527 5.828 1.00 52.06 228 GLU A C 1
ATOM 1804 O O . GLU A 1 228 ? -17.611 26.547 5.637 1.00 48.63 228 GLU A O 1
ATOM 1810 N N . GLU A 1 229 ? -17.304 28.667 6.359 1.00 47.57 229 GLU A N 1
ATOM 1811 C CA . GLU A 1 229 ? -18.720 28.937 6.535 1.00 50.34 229 GLU A CA 1
ATOM 1812 C C . GLU A 1 229 ? -19.088 30.096 5.626 1.00 44.94 229 GLU A C 1
ATOM 1813 O O . GLU A 1 229 ? -20.232 30.235 5.204 1.00 52.76 229 GLU A O 1
ATOM 1819 N N . GLU A 1 230 ? -18.089 30.926 5.343 1.00 38.83 230 GLU A N 1
ATOM 1820 C CA . GLU A 1 230 ? -18.178 31.977 4.347 1.00 37.99 230 GLU A CA 1
ATOM 1821 C C . GLU A 1 230 ? -17.013 31.833 3.363 1.00 34.16 230 GLU A C 1
ATOM 1822 O O . GLU A 1 230 ? -16.108 31.001 3.553 1.00 26.72 230 GLU A O 1
ATOM 1828 N N . VAL A 1 231 ? -17.040 32.650 2.315 1.00 32.01 231 VAL A N 1
ATOM 1829 C CA . VAL A 1 231 ? -15.945 32.699 1.359 1.00 28.11 231 VAL A CA 1
ATOM 1830 C C . VAL A 1 231 ? -14.853 33.627 1.892 1.00 28.14 231 VAL A C 1
ATOM 1831 O O . VAL A 1 231 ? -15.109 34.795 2.195 1.00 29.67 231 VAL A O 1
ATOM 1835 N N . ILE A 1 232 ? -13.640 33.094 2.013 1.00 30.30 232 ILE A N 1
ATOM 1836 C CA . ILE A 1 232 ? -12.475 33.881 2.406 1.00 25.38 232 ILE A CA 1
ATOM 1837 C C . ILE A 1 232 ? -11.638 34.130 1.165 1.00 24.11 232 ILE A C 1
ATOM 1838 O O . ILE A 1 232 ? -10.953 33.217 0.683 1.00 25.29 232 ILE A O 1
ATOM 1843 N N . PRO A 1 233 ? -11.707 35.356 0.619 1.00 23.82 233 PRO A N 1
ATOM 1844 C CA . PRO A 1 233 ? -10.867 35.687 -0.541 1.00 19.15 233 PRO A CA 1
ATOM 1845 C C . PRO A 1 233 ? -9.390 35.556 -0.161 1.00 23.05 233 PRO A C 1
ATOM 1846 O O . PRO A 1 233 ? -9.011 35.915 0.961 1.00 27.85 233 PRO A O 1
ATOM 1850 N N . ARG A 1 234 ? -8.564 35.054 -1.072 1.00 22.81 234 ARG A N 1
ATOM 1851 C CA . ARG A 1 234 ? -7.158 34.828 -0.765 1.00 21.06 234 ARG A CA 1
ATOM 1852 C C . ARG A 1 234 ? -6.219 35.420 -1.820 1.00 26.17 234 ARG A C 1
ATOM 1853 O O . ARG A 1 234 ? -5.057 35.727 -1.527 1.00 26.82 234 ARG A O 1
ATOM 1861 N N . ALA A 1 235 ? -6.717 35.566 -3.050 1.00 27.45 235 ALA A N 1
ATOM 1862 C CA . ALA A 1 235 ? -5.921 36.156 -4.129 1.00 22.63 235 ALA A CA 1
ATOM 1863 C C . ALA A 1 235 ? -6.774 36.548 -5.322 1.00 21.28 235 ALA A C 1
ATOM 1864 O O . ALA A 1 235 ? -7.769 35.889 -5.633 1.00 18.55 235 ALA A O 1
ATOM 1866 N N . LEU A 1 236 ? -6.354 37.618 -5.989 1.00 22.95 236 LEU A N 1
ATOM 1867 C CA . LEU A 1 236 ? -6.956 38.062 -7.235 1.00 22.79 236 LEU A CA 1
ATOM 1868 C C . LEU A 1 236 ? -5.805 38.330 -8.204 1.00 23.00 236 LEU A C 1
ATOM 1869 O O . LEU A 1 236 ? -5.084 39.328 -8.063 1.00 24.43 236 LEU A O 1
ATOM 1874 N N . TYR A 1 237 ? -5.599 37.431 -9.162 1.00 21.86 237 TYR A N 1
ATOM 1875 C CA . TYR A 1 237 ? -4.507 37.598 -10.112 1.00 17.12 237 TYR A CA 1
ATOM 1876 C C . TYR A 1 237 ? -5.031 38.261 -11.385 1.00 19.93 237 TYR A C 1
ATOM 1877 O O . TYR A 1 237 ? -5.779 37.646 -12.164 1.00 25.59 237 TYR A O 1
ATOM 1886 N N . ILE A 1 238 ? -4.648 39.519 -11.591 1.00 16.43 238 ILE A N 1
ATOM 1887 C CA . ILE A 1 238 ? -5.143 40.300 -12.716 1.00 15.49 238 ILE A CA 1
ATOM 1888 C C . ILE A 1 238 ? -4.100 40.332 -13.828 1.00 20.93 238 ILE A C 1
ATOM 1889 O O . ILE A 1 238 ? -2.941 40.650 -13.578 1.00 24.23 238 ILE A O 1
ATOM 1894 N N . ASP A 1 239 ? -4.501 40.010 -15.054 1.00 20.30 239 ASP A N 1
ATOM 1895 C CA . ASP A 1 239 ? -3.552 39.972 -16.149 1.00 14.61 239 ASP A CA 1
ATOM 1896 C C . ASP A 1 239 ? -4.261 40.204 -17.477 1.00 19.16 239 ASP A C 1
ATOM 1897 O O . ASP A 1 239 ? -5.489 40.352 -17.517 1.00 29.24 239 ASP A O 1
ATOM 1902 N N . GLU A 1 240 ? -3.505 40.249 -18.568 1.00 18.30 240 GLU A N 1
ATOM 1903 C CA . GLU A 1 240 ? -4.086 40.707 -19.833 1.00 21.52 240 GLU A CA 1
ATOM 1904 C C . GLU A 1 240 ? -3.790 39.782 -21.023 1.00 16.28 240 GLU A C 1
ATOM 1905 O O . GLU A 1 240 ? -2.681 39.252 -21.166 1.00 21.63 240 GLU A O 1
ATOM 1911 N N . GLY A 1 241 ? -4.793 39.588 -21.875 1.00 21.77 241 GLY A N 1
ATOM 1912 C CA . GLY A 1 241 ? -4.618 38.835 -23.106 1.00 20.00 241 GLY A CA 1
ATOM 1913 C C . GLY A 1 241 ? -4.460 37.341 -22.859 1.00 28.73 241 GLY A C 1
ATOM 1914 O O . GLY A 1 241 ? -4.393 36.882 -21.703 1.00 20.40 241 GLY A O 1
ATOM 1915 N N . TYR A 1 242 ? -4.413 36.583 -23.954 1.00 24.38 242 TYR A N 1
ATOM 1916 C CA . TYR A 1 242 ? -4.253 35.135 -23.907 1.00 16.07 242 TYR A CA 1
ATOM 1917 C C . TYR A 1 242 ? -3.137 34.707 -22.949 1.00 19.31 242 TYR A C 1
ATOM 1918 O O . TYR A 1 242 ? -3.372 33.913 -22.022 1.00 21.55 242 TYR A O 1
ATOM 1927 N N . GLU A 1 243 ? -1.931 35.237 -23.169 1.00 17.59 243 GLU A N 1
ATOM 1928 C CA . GLU A 1 243 ? -0.767 34.864 -22.355 1.00 23.95 243 GLU A CA 1
ATOM 1929 C C . GLU A 1 243 ? -0.988 35.217 -20.887 1.00 20.36 243 GLU A C 1
ATOM 1930 O O . GLU A 1 243 ? -0.461 34.542 -19.989 1.00 23.22 243 GLU A O 1
ATOM 1936 N N . GLY A 1 244 ? -1.748 36.286 -20.648 1.00 17.70 244 GLY A N 1
ATOM 1937 C CA . GLY A 1 244 ? -2.079 36.681 -19.296 1.00 17.49 244 GLY A CA 1
ATOM 1938 C C . GLY A 1 244 ? -2.922 35.623 -18.611 1.00 22.11 244 GLY A C 1
ATOM 1939 O O . GLY A 1 244 ? -2.718 35.321 -17.418 1.00 24.08 244 GLY A O 1
ATOM 1940 N N . PHE A 1 245 ? -3.872 35.065 -19.363 1.00 18.36 245 PHE A N 1
ATOM 1941 C CA . PHE A 1 245 ? -4.774 34.052 -18.835 1.00 18.46 245 PHE A CA 1
ATOM 1942 C C . PHE A 1 245 ? -3.953 32.863 -18.353 1.00 25.71 245 PHE A C 1
ATOM 1943 O O . PHE A 1 245 ? -4.204 32.315 -17.274 1.00 26.39 245 PHE A O 1
ATOM 1951 N N . LEU A 1 246 ? -2.984 32.468 -19.181 1.00 22.44 246 LEU A N 1
ATOM 1952 C CA . LEU A 1 246 ? -2.053 31.382 -18.867 1.00 22.64 246 LEU A CA 1
ATOM 1953 C C . LEU A 1 246 ? -1.238 31.641 -17.588 1.00 20.85 246 LEU A C 1
ATOM 1954 O O . LEU A 1 246 ? -1.157 30.772 -16.718 1.00 25.72 246 LEU A O 1
ATOM 1959 N N . ARG A 1 247 ? -0.646 32.831 -17.473 1.00 20.06 247 ARG A N 1
ATOM 1960 C CA . ARG A 1 247 ? 0.140 33.193 -16.284 1.00 20.51 247 ARG A CA 1
ATOM 1961 C C . ARG A 1 247 ? -0.702 33.207 -14.997 1.00 23.88 247 ARG A C 1
ATOM 1962 O O . ARG A 1 247 ? -0.343 32.579 -13.996 1.00 21.07 247 ARG A O 1
ATOM 1970 N N . ALA A 1 248 ? -1.817 33.939 -15.040 1.00 25.10 248 ALA A N 1
ATOM 1971 C CA . ALA A 1 248 ? -2.724 34.056 -13.897 1.00 21.97 248 ALA A CA 1
ATOM 1972 C C . ALA A 1 248 ? -3.247 32.695 -13.444 1.0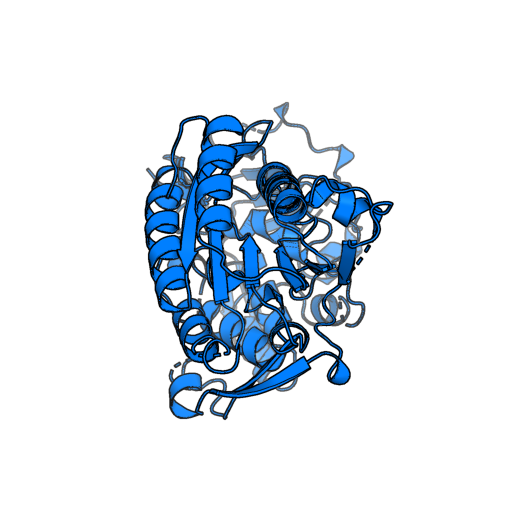0 20.15 248 ALA A C 1
ATOM 1973 O O . ALA A 1 248 ? -3.342 32.434 -12.230 1.00 21.02 248 ALA A O 1
ATOM 1975 N N . TYR A 1 249 ? -3.564 31.832 -14.414 1.00 18.28 249 TYR A N 1
ATOM 1976 C CA . TYR A 1 249 ? -4.007 30.451 -14.136 1.00 19.13 249 TYR A CA 1
ATOM 1977 C C . TYR A 1 249 ? -2.938 29.609 -13.441 1.00 19.92 249 TYR A C 1
ATOM 1978 O O . TYR A 1 249 ? -3.251 28.823 -12.539 1.00 18.44 249 TYR A O 1
ATOM 1987 N N . GLU A 1 250 ? -1.686 29.750 -13.874 1.00 18.55 250 GLU A N 1
ATOM 1988 C CA . GLU A 1 250 ? -0.594 28.971 -13.288 1.00 21.64 250 GLU A CA 1
ATOM 1989 C C . GLU A 1 250 ? -0.306 29.405 -11.850 1.00 23.72 250 GLU A C 1
ATOM 1990 O O . GLU A 1 250 ? -0.092 28.574 -10.957 1.00 21.97 250 GLU A O 1
ATOM 1996 N N . LYS A 1 251 ? -0.310 30.712 -11.627 1.00 16.68 251 LYS A N 1
ATOM 1997 C CA . LYS A 1 251 ? -0.158 31.224 -10.283 1.00 24.01 251 LYS A CA 1
ATOM 1998 C C . LYS A 1 251 ? -1.319 30.746 -9.428 1.00 23.32 251 LYS A C 1
ATOM 1999 O O . LYS A 1 251 ? -1.110 30.280 -8.299 1.00 28.19 251 LYS A O 1
ATOM 2005 N N . ALA A 1 252 ? -2.533 30.867 -9.968 1.00 18.81 252 ALA A N 1
ATOM 2006 C CA . ALA A 1 252 ? -3.738 30.434 -9.266 1.00 20.08 252 ALA A CA 1
ATOM 2007 C C . ALA A 1 252 ? -3.630 28.984 -8.805 1.00 18.73 252 ALA A C 1
ATOM 2008 O O . ALA A 1 252 ? -3.918 28.672 -7.648 1.00 20.88 252 ALA A O 1
ATOM 2010 N N . CYS A 1 253 ? -3.212 28.104 -9.712 1.00 21.39 253 CYS A N 1
ATOM 2011 C CA . CYS A 1 253 ? -3.126 26.675 -9.412 1.00 21.76 253 CYS A CA 1
ATOM 2012 C C . CYS A 1 253 ? -2.129 26.352 -8.288 1.00 24.57 253 CYS A C 1
ATOM 2013 O O . CYS A 1 253 ? -2.365 25.447 -7.470 1.00 21.61 253 CYS A O 1
ATOM 2016 N N . GLU A 1 254 ? -1.017 27.085 -8.262 1.00 18.73 254 GLU A N 1
ATOM 2017 C CA . GLU A 1 254 ? -0.014 26.916 -7.216 1.00 24.22 254 GLU A CA 1
ATOM 2018 C C . GLU A 1 254 ? -0.584 27.256 -5.837 1.00 27.44 254 GLU A C 1
ATOM 2019 O O . GLU A 1 254 ? -0.313 26.555 -4.866 1.00 31.68 254 GLU A O 1
ATOM 2025 N N . LEU A 1 255 ? -1.401 28.305 -5.755 1.00 28.96 255 LEU A N 1
ATOM 2026 C CA . LEU A 1 255 ? -2.019 28.663 -4.483 1.00 29.09 255 LEU A CA 1
ATOM 2027 C C . LEU A 1 255 ? -3.122 27.672 -4.119 1.00 32.69 255 LEU A C 1
ATOM 2028 O O . LEU A 1 255 ? -3.144 27.141 -2.992 1.00 28.92 255 LEU A O 1
ATOM 2033 N N . SER A 1 256 ? -4.020 27.419 -5.078 1.00 29.88 256 SER A N 1
ATOM 2034 C CA . SER A 1 256 ? -5.091 26.429 -4.910 1.00 26.52 256 SER A CA 1
ATOM 2035 C C . SER A 1 256 ? -4.576 25.045 -4.487 1.00 27.99 256 SER A C 1
ATOM 2036 O O . SER A 1 256 ? -5.174 24.390 -3.628 1.00 27.34 256 SER A O 1
ATOM 2039 N N . SER A 1 257 ? -3.463 24.606 -5.064 1.00 25.27 257 SER A N 1
ATOM 2040 C CA . SER A 1 257 ? -2.922 23.295 -4.710 1.00 26.22 257 SER A CA 1
ATOM 2041 C C . SER A 1 257 ? -2.442 23.210 -3.243 1.00 25.34 257 SER A C 1
ATOM 2042 O O . SER A 1 257 ? -2.290 22.120 -2.698 1.00 23.83 257 SER A O 1
ATOM 2045 N N . GLN A 1 258 ? -2.228 24.357 -2.605 1.00 26.49 258 GLN A N 1
ATOM 2046 C CA . GLN A 1 258 ? -1.769 24.388 -1.219 1.00 28.18 258 GLN A CA 1
ATOM 2047 C C . GLN A 1 258 ? -2.948 24.578 -0.280 1.00 31.70 258 GLN A C 1
ATOM 2048 O O . GLN A 1 258 ? -2.869 24.260 0.900 1.00 36.36 258 GLN A O 1
ATOM 2054 N N . LEU A 1 259 ? -4.038 25.117 -0.809 1.00 30.74 259 LEU A N 1
ATOM 2055 C CA . LEU A 1 259 ? -5.172 25.512 0.012 1.00 20.39 259 LEU A CA 1
ATOM 2056 C C . LEU A 1 259 ? -6.360 24.548 -0.111 1.00 24.39 259 LEU A C 1
ATOM 2057 O O . LEU A 1 259 ? -7.156 24.397 0.830 1.00 24.27 259 LEU A O 1
ATOM 2062 N N . HIS A 1 260 ? -6.493 23.899 -1.265 1.00 26.10 260 HIS A N 1
ATOM 2063 C CA . HIS A 1 260 ? -7.724 23.154 -1.550 1.00 23.20 260 HIS A CA 1
ATOM 2064 C C . HIS A 1 260 ? -7.624 21.625 -1.444 1.00 22.72 260 HIS A C 1
ATOM 2065 O O . HIS A 1 260 ? -8.553 20.903 -1.818 1.00 24.18 260 HIS A O 1
ATOM 2072 N N . VAL A 1 261 ? -6.509 21.127 -0.921 1.00 23.11 261 VAL A N 1
ATOM 2073 C CA . VAL A 1 261 ? -6.387 19.693 -0.686 1.00 24.54 261 VAL A CA 1
ATOM 2074 C C . VAL A 1 261 ? -6.442 19.333 0.811 1.00 31.38 261 VAL A C 1
ATOM 2075 O O . VAL A 1 261 ? -5.618 19.798 1.602 1.00 32.64 261 VAL A O 1
ATOM 2079 N N . LYS A 1 262 ? -7.438 18.522 1.182 1.00 33.70 262 LYS A N 1
ATOM 2080 C CA . LYS A 1 262 ? -7.547 17.947 2.520 1.00 29.43 262 LYS A CA 1
ATOM 2081 C C . LYS A 1 262 ? -6.857 16.588 2.577 1.00 32.72 262 LYS A C 1
ATOM 2082 O O . LYS A 1 262 ? -7.020 15.748 1.682 1.00 32.35 262 LYS A O 1
ATOM 2088 N N . TYR A 1 263 ? -6.093 16.358 3.638 1.00 38.15 263 TYR A N 1
ATOM 2089 C CA . TYR A 1 263 ? -5.395 15.083 3.781 1.00 37.89 263 TYR A CA 1
ATOM 2090 C C . TYR A 1 263 ? -6.000 14.233 4.882 1.00 37.36 263 TYR A C 1
ATOM 2091 O O . TYR A 1 263 ? -6.411 14.753 5.922 1.00 42.59 263 TYR A O 1
ATOM 2100 N N . ILE A 1 264 ? -6.079 12.929 4.626 1.00 37.05 264 ILE A N 1
ATOM 2101 C CA . ILE A 1 264 ? -6.495 11.956 5.629 1.00 31.96 264 ILE A CA 1
ATOM 2102 C C . ILE A 1 264 ? -5.503 10.805 5.610 1.00 29.32 264 ILE A C 1
ATOM 2103 O O . ILE A 1 264 ? -4.742 10.655 4.657 1.00 34.62 264 ILE A O 1
ATOM 2108 N N . ASP A 1 265 ? -5.507 9.987 6.653 1.00 38.44 265 ASP A N 1
ATOM 2109 C CA . ASP A 1 265 ? -4.493 8.937 6.770 1.00 52.42 265 ASP A CA 1
ATOM 2110 C C . ASP A 1 265 ? -5.040 7.517 6.568 1.00 48.43 265 ASP A C 1
ATOM 2111 O O . ASP A 1 265 ? -4.279 6.584 6.272 1.00 46.27 265 ASP A O 1
ATOM 2116 N N . ARG A 1 266 ? -6.353 7.363 6.711 1.00 42.79 266 ARG A N 1
ATOM 2117 C CA . ARG A 1 266 ? -6.996 6.075 6.491 1.00 43.52 266 ARG A CA 1
ATOM 2118 C C . ARG A 1 266 ? -8.035 6.225 5.399 1.00 40.87 266 ARG A C 1
ATOM 2119 O O . ARG A 1 266 ? -8.729 7.242 5.347 1.00 40.92 266 ARG A O 1
ATOM 2127 N N . PRO A 1 267 ? -8.149 5.215 4.521 1.00 43.02 267 PRO A N 1
ATOM 2128 C CA . PRO A 1 267 ? -9.247 5.180 3.543 1.00 35.36 267 PRO A CA 1
ATOM 2129 C C . PRO A 1 267 ? -10.609 5.278 4.240 1.00 36.89 267 PRO A C 1
ATOM 2130 O O . PRO A 1 267 ? -10.771 4.752 5.351 1.00 37.70 267 PRO A O 1
ATOM 2134 N N . LEU A 1 268 ? -11.575 5.940 3.605 1.00 32.12 268 LEU A N 1
ATOM 2135 C CA . LEU A 1 268 ? -12.891 6.113 4.221 1.00 35.37 268 LEU A CA 1
ATOM 2136 C C . LEU A 1 268 ? -13.848 4.983 3.861 1.00 35.50 268 LEU A C 1
ATOM 2137 O O . LEU A 1 268 ? -13.874 4.530 2.715 1.00 43.89 268 LEU A O 1
ATOM 2142 N N . ARG A 1 269 ? -14.646 4.538 4.829 1.00 40.25 269 ARG A N 1
ATOM 2143 C CA . ARG A 1 269 ? -15.689 3.558 4.544 1.00 38.99 269 ARG A CA 1
ATOM 2144 C C . ARG A 1 269 ? -17.011 4.281 4.257 1.00 34.23 269 ARG A C 1
ATOM 2145 O O . ARG A 1 269 ? -17.865 3.787 3.516 1.00 37.69 269 ARG A O 1
ATOM 2153 N N . ARG A 1 270 ? -17.153 5.473 4.825 1.00 30.12 270 ARG A N 1
ATOM 2154 C CA . ARG A 1 270 ? -18.351 6.287 4.631 1.00 29.81 270 ARG A CA 1
ATOM 2155 C C . ARG A 1 270 ? -17.965 7.759 4.532 1.00 35.06 270 ARG A C 1
ATOM 2156 O O . ARG A 1 270 ? -17.212 8.276 5.367 1.00 34.12 270 ARG A O 1
ATOM 2164 N N . ALA A 1 271 ? -18.476 8.429 3.506 1.00 32.68 271 ALA A N 1
ATOM 2165 C CA . ALA A 1 271 ? -18.312 9.874 3.370 1.00 28.97 271 ALA A CA 1
ATOM 2166 C C . ALA A 1 271 ? -19.658 10.481 3.010 1.00 26.30 271 ALA A C 1
ATOM 2167 O O . ALA A 1 271 ? -20.288 10.073 2.020 1.00 28.73 271 ALA A O 1
ATOM 2169 N N . VAL A 1 272 ? -20.118 11.431 3.821 1.00 26.87 272 VAL A N 1
ATOM 2170 C CA . VAL A 1 272 ? -21.318 12.183 3.474 1.00 22.04 272 VAL A CA 1
ATOM 2171 C C . VAL A 1 272 ? -20.896 13.546 2.947 1.00 21.83 272 VAL A C 1
ATOM 2172 O O . VAL A 1 272 ? -20.318 14.356 3.684 1.00 17.99 272 VAL A O 1
ATOM 2176 N N . GLN A 1 273 ? -21.165 13.782 1.664 1.00 19.75 273 GLN A N 1
ATOM 2177 C CA . GLN A 1 273 ? -20.914 15.080 1.060 1.00 22.19 273 GLN A CA 1
ATOM 2178 C C . GLN A 1 273 ? -22.124 15.992 1.294 1.00 23.17 273 GLN A C 1
ATOM 2179 O O . GLN A 1 273 ? -23.185 15.813 0.691 1.00 25.71 273 GLN A O 1
ATOM 2185 N N . VAL A 1 274 ? -21.963 16.962 2.186 1.00 29.30 274 VAL A N 1
ATOM 2186 C CA . VAL A 1 274 ? -23.073 17.833 2.572 1.00 29.17 274 VAL A CA 1
ATOM 2187 C C . VAL A 1 274 ? -23.236 18.989 1.562 1.00 29.30 274 VAL A C 1
ATOM 2188 O O . VAL A 1 274 ? -22.530 19.992 1.637 1.00 24.61 274 VAL A O 1
ATOM 2192 N N . ILE A 1 275 ? -24.165 18.840 0.616 1.00 31.65 275 ILE A N 1
ATOM 2193 C CA . ILE A 1 275 ? -24.231 19.734 -0.547 1.00 25.42 275 ILE A CA 1
ATOM 2194 C C . ILE A 1 275 ? -25.064 20.997 -0.310 1.00 25.95 275 ILE A C 1
ATOM 2195 O O . ILE A 1 275 ? -26.205 20.923 0.167 1.00 26.59 275 ILE A O 1
ATOM 2200 N N . GLY A 1 276 ? -24.508 22.152 -0.675 1.00 27.78 276 GLY A N 1
ATOM 2201 C CA . GLY A 1 276 ? -25.215 23.418 -0.542 1.00 22.55 276 GLY A CA 1
ATOM 2202 C C . GLY A 1 276 ? -26.245 23.691 -1.635 1.00 23.57 276 GLY A C 1
ATOM 2203 O O . GLY A 1 276 ? -26.264 23.011 -2.670 1.00 20.42 276 GLY A O 1
ATOM 2204 N N . GLU A 1 277 ? -27.090 24.696 -1.389 1.00 22.50 277 GLU A N 1
ATOM 2205 C CA . GLU A 1 277 ? -28.125 25.165 -2.306 1.00 24.06 277 GLU A CA 1
ATOM 2206 C C . GLU A 1 277 ? -27.591 25.450 -3.724 1.00 27.36 277 GLU A C 1
ATOM 2207 O O . GLU A 1 277 ? -28.334 25.337 -4.705 1.00 32.42 277 GLU A O 1
ATOM 2213 N N . GLU A 1 278 ? -26.314 25.828 -3.822 1.00 20.17 278 GLU A N 1
ATOM 2214 C CA . GLU A 1 278 ? -25.712 26.240 -5.093 1.00 24.21 278 GLU A CA 1
ATOM 2215 C C . GLU A 1 278 ? -25.652 25.099 -6.124 1.00 29.64 278 GLU A C 1
ATOM 2216 O O . GLU A 1 278 ? -25.667 25.342 -7.335 1.00 25.29 278 GLU A O 1
ATOM 2222 N N . TYR A 1 279 ? -25.568 23.861 -5.647 1.00 30.94 279 TYR A N 1
ATOM 2223 C CA . TYR A 1 279 ? -25.598 22.722 -6.553 1.00 26.49 279 TYR A CA 1
ATOM 2224 C C . TYR A 1 279 ? -27.043 22.254 -6.749 1.00 30.56 279 TYR A C 1
ATOM 2225 O O . TYR A 1 279 ? -27.665 21.680 -5.866 1.00 34.30 279 TYR A O 1
ATOM 2234 N N . ASP A 1 280 ? -27.546 22.512 -7.947 1.00 38.39 280 ASP A N 1
ATOM 2235 C CA . ASP A 1 280 ? -28.970 22.520 -8.252 1.00 36.19 280 ASP A CA 1
ATOM 2236 C C . ASP A 1 280 ? -29.501 21.136 -8.641 1.00 28.96 280 ASP A C 1
ATOM 2237 O O . ASP A 1 280 ? -30.712 20.872 -8.633 1.00 24.14 280 ASP A O 1
ATOM 2242 N N . GLU A 1 281 ? -28.576 20.268 -9.020 1.00 22.10 281 GLU A N 1
ATOM 2243 C CA . GLU A 1 281 ? -28.931 19.052 -9.720 1.00 26.43 281 GLU A CA 1
ATOM 2244 C C . GLU A 1 281 ? -27.717 18.158 -9.654 1.00 23.84 281 GLU A C 1
ATOM 2245 O O . GLU A 1 281 ? -26.629 18.610 -9.254 1.00 18.23 281 GLU A O 1
ATOM 2251 N N . VAL A 1 282 ? -27.895 16.897 -10.042 1.00 22.53 282 VAL A N 1
ATOM 2252 C CA . VAL A 1 282 ? -26.821 15.906 -9.929 1.00 21.95 282 VAL A CA 1
ATOM 2253 C C . VAL A 1 282 ? -25.567 16.313 -10.723 1.00 26.18 282 VAL A C 1
ATOM 2254 O O . VAL A 1 282 ? -24.429 16.085 -10.275 1.00 29.76 282 VAL A O 1
ATOM 2258 N N . TRP A 1 283 ? -25.788 16.947 -11.875 1.00 22.67 283 TRP A N 1
ATOM 2259 C CA . TRP A 1 283 ? -24.703 17.449 -12.716 1.00 23.04 283 TRP A CA 1
ATOM 2260 C C . TRP A 1 283 ? -23.649 18.190 -11.901 1.00 14.81 283 TRP A C 1
ATOM 2261 O O . TRP A 1 283 ? -22.461 17.973 -12.100 1.00 23.65 283 TRP A O 1
ATOM 2272 N N . THR A 1 284 ? -24.068 19.059 -10.984 1.00 13.76 284 THR A N 1
ATOM 2273 C CA . THR A 1 284 ? -23.089 19.712 -10.123 1.00 15.18 284 THR A CA 1
ATOM 2274 C C . THR A 1 284 ? -22.871 19.002 -8.782 1.00 26.26 284 THR A C 1
ATOM 2275 O O . THR A 1 284 ? -21.747 19.011 -8.252 1.00 26.76 284 THR A O 1
ATOM 2279 N N . ALA A 1 285 ? -23.918 18.387 -8.231 1.00 19.41 285 ALA A N 1
ATOM 2280 C CA . ALA A 1 285 ? -23.762 17.728 -6.934 1.00 18.56 285 ALA A CA 1
ATOM 2281 C C . ALA A 1 285 ? -22.819 16.521 -7.034 1.00 24.53 285 ALA A C 1
ATOM 2282 O O . ALA A 1 285 ? -22.277 16.057 -6.013 1.00 19.93 285 ALA A 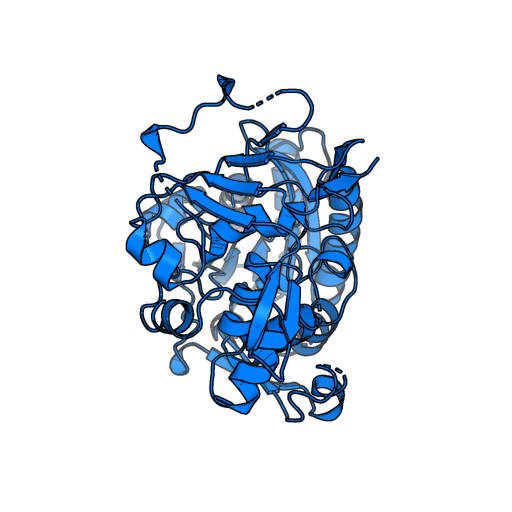O 1
ATOM 2284 N N . GLY A 1 286 ? -22.610 16.042 -8.264 1.00 25.08 286 GLY A N 1
ATOM 2285 C CA . GLY A 1 286 ? -21.647 14.981 -8.539 1.00 26.49 286 GLY A CA 1
ATOM 2286 C C . GLY A 1 286 ? -20.222 15.307 -8.085 1.00 21.40 286 GLY A C 1
ATOM 2287 O O . GLY A 1 286 ? -19.413 14.387 -7.885 1.00 23.40 286 GLY A O 1
ATOM 2288 N N . LYS A 1 287 ? -19.912 16.599 -7.925 1.00 18.52 287 LYS A N 1
ATOM 2289 C CA . LYS A 1 287 ? -18.646 17.038 -7.300 1.00 23.85 287 LYS A CA 1
ATOM 2290 C C . LYS A 1 287 ? -18.343 16.314 -5.978 1.00 22.71 287 LYS A C 1
ATOM 2291 O O . LYS A 1 287 ? -17.176 16.109 -5.620 1.00 21.17 287 LYS A O 1
ATOM 2297 N N . GLY A 1 288 ? -19.405 15.927 -5.270 1.00 19.19 288 GLY A N 1
ATOM 2298 C CA . GLY A 1 288 ? -19.279 15.133 -4.062 1.00 22.88 288 GLY A CA 1
ATOM 2299 C C . GLY A 1 288 ? -18.555 13.820 -4.293 1.00 23.71 288 GLY A C 1
ATOM 2300 O O . GLY A 1 288 ? -17.741 13.405 -3.460 1.00 23.36 288 GLY A O 1
ATOM 2301 N N . SER A 1 289 ? -18.842 13.160 -5.414 1.00 19.95 289 SER A N 1
ATOM 2302 C CA . SER A 1 289 ? -18.101 11.950 -5.765 1.00 16.94 289 SER A CA 1
ATOM 2303 C C . SER A 1 289 ? -16.677 12.255 -6.287 1.00 24.22 289 SER A C 1
ATOM 2304 O O . SER A 1 289 ? -15.693 11.649 -5.816 1.00 24.96 289 SER A O 1
ATOM 2307 N N . TYR A 1 290 ? -16.559 13.196 -7.234 1.00 22.18 290 TYR A N 1
ATOM 2308 C CA . TYR A 1 290 ? -15.257 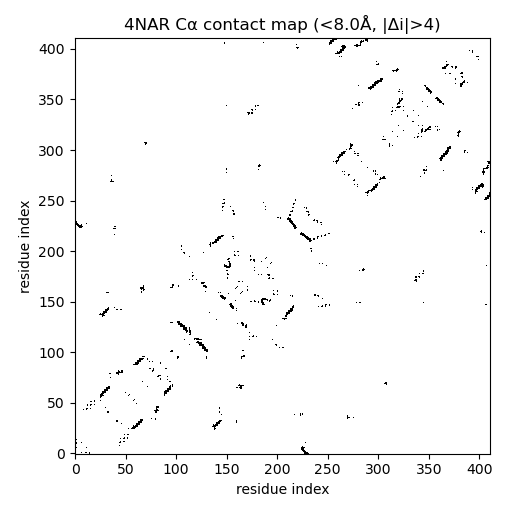13.471 -7.867 1.00 20.83 290 TYR A CA 1
ATOM 2309 C C . TYR A 1 290 ? -14.165 13.807 -6.851 1.00 25.01 290 TYR A C 1
ATOM 2310 O O . TYR A 1 290 ? -13.011 13.388 -7.014 1.00 23.79 290 TYR A O 1
ATOM 2319 N N . LYS A 1 291 ? -14.514 14.579 -5.820 1.00 24.59 291 LYS A N 1
ATOM 2320 C CA . LYS A 1 291 ? -13.499 15.055 -4.870 1.00 24.25 291 LYS A CA 1
ATOM 2321 C C . LYS A 1 291 ? -12.957 13.951 -3.969 1.00 26.84 291 LYS A C 1
ATOM 2322 O O . LYS A 1 291 ? -11.985 14.166 -3.238 1.00 28.04 291 LYS A O 1
ATOM 2328 N N . LEU A 1 292 ? -13.565 12.768 -4.047 1.00 26.65 292 LEU A N 1
ATOM 2329 C CA . LEU A 1 292 ? -13.151 11.649 -3.212 1.00 25.06 292 LEU A CA 1
ATOM 2330 C C . LEU A 1 292 ? -12.518 10.497 -4.007 1.00 27.89 292 LEU A C 1
ATOM 2331 O O . LEU A 1 292 ? -12.375 9.389 -3.486 1.00 29.61 292 LEU A O 1
ATOM 2336 N N . GLN A 1 293 ? -12.120 10.754 -5.252 1.00 26.03 293 GLN A N 1
ATOM 2337 C CA . GLN A 1 293 ? -11.685 9.662 -6.142 1.00 22.58 293 GLN A CA 1
ATOM 2338 C C . GLN A 1 293 ? -10.180 9.478 -6.362 1.00 29.73 293 GLN A C 1
ATOM 2339 O O . GLN A 1 293 ? -9.779 8.600 -7.134 1.00 34.47 293 GLN A O 1
ATOM 2345 N N . ARG A 1 294 ? -9.344 10.293 -5.719 1.00 31.34 294 ARG A N 1
ATOM 2346 C CA . ARG A 1 294 ? -7.924 9.959 -5.672 1.00 29.35 294 ARG A CA 1
ATOM 2347 C C . ARG A 1 294 ? -7.730 8.549 -5.115 1.00 32.00 294 ARG A C 1
ATOM 2348 O O . ARG A 1 294 ? -8.516 8.088 -4.264 1.00 34.53 294 ARG A O 1
ATOM 2356 N N . PRO A 1 295 ? -6.714 7.836 -5.629 1.00 32.94 295 PRO A N 1
ATOM 2357 C CA . PRO A 1 295 ? -6.572 6.432 -5.229 1.00 30.85 295 PRO A CA 1
ATOM 2358 C C . PRO A 1 295 ? -6.291 6.322 -3.733 1.00 39.28 295 PRO A C 1
ATOM 2359 O O . PRO A 1 295 ? -5.484 7.107 -3.198 1.00 29.04 295 PRO A O 1
ATOM 2363 N N . GLY A 1 296 ? -6.974 5.384 -3.073 1.00 36.89 296 GLY A N 1
ATOM 2364 C CA . GLY A 1 296 ? -6.791 5.165 -1.649 1.00 32.46 296 GLY A CA 1
ATOM 2365 C C . GLY A 1 296 ? -7.699 5.994 -0.745 1.00 38.75 296 GLY A C 1
ATOM 2366 O O . GLY A 1 296 ? -7.763 5.734 0.470 1.00 32.46 296 GLY A O 1
ATOM 2367 N N . VAL A 1 297 ? -8.394 6.992 -1.305 1.00 33.79 297 VAL A N 1
ATOM 2368 C CA . VAL A 1 297 ? -9.245 7.843 -0.464 1.00 31.50 297 VAL A CA 1
ATOM 2369 C C . VAL A 1 297 ? -10.489 7.099 0.041 1.00 27.81 297 VAL A C 1
ATOM 2370 O O . VAL A 1 297 ? -10.839 7.167 1.225 1.00 27.98 297 VAL A O 1
ATOM 2382 N N . ALA A 1 299 ? -12.325 3.445 0.793 1.00 30.22 299 ALA A N 1
ATOM 2383 C CA . ALA A 1 299 ? -12.114 2.006 0.952 1.00 35.03 299 ALA A CA 1
ATOM 2384 C C . ALA A 1 299 ? -12.918 1.275 -0.131 1.00 33.15 299 ALA A C 1
ATOM 2385 O O . ALA A 1 299 ? -14.015 1.729 -0.506 1.00 31.89 299 ALA A O 1
ATOM 2387 N N . LYS A 1 300 ? -12.378 0.170 -0.650 1.00 36.03 300 LYS A N 1
ATOM 2388 C CA . LYS A 1 300 ? -13.154 -0.700 -1.543 1.00 39.51 300 LYS A CA 1
ATOM 2389 C C . LYS A 1 300 ? -14.479 -1.055 -0.836 1.00 38.97 300 LYS A C 1
ATOM 2390 O O . LYS A 1 300 ? -14.482 -1.458 0.333 1.00 34.53 300 LYS A O 1
ATOM 2396 N N . GLY A 1 301 ? -15.602 -0.843 -1.522 1.00 34.58 301 GLY A N 1
ATOM 2397 C CA . GLY A 1 301 ? -16.913 -1.007 -0.914 1.00 28.49 301 GLY A CA 1
ATOM 2398 C C . GLY A 1 301 ? -17.343 0.211 -0.104 1.00 34.13 301 GLY A C 1
ATOM 2399 O O . GLY A 1 301 ? -18.394 0.200 0.551 1.00 35.92 301 GLY A O 1
ATOM 2400 N N . GLY A 1 302 ? -16.531 1.267 -0.138 1.00 29.95 302 GLY A N 1
ATOM 2401 C CA . GLY A 1 302 ? -16.862 2.483 0.583 1.00 24.95 302 GLY A CA 1
ATOM 2402 C C . GLY A 1 302 ? -18.097 3.152 0.012 1.00 26.54 302 GLY A C 1
ATOM 2403 O O . GLY A 1 302 ? -18.440 2.971 -1.162 1.00 34.07 302 GLY A O 1
ATOM 2404 N N . GLN A 1 303 ? -18.770 3.931 0.845 1.00 22.66 303 GLN A N 1
ATOM 2405 C CA . GLN A 1 303 ? -19.979 4.610 0.422 1.00 27.83 303 GLN A CA 1
ATOM 2406 C C . GLN A 1 303 ? -19.755 6.106 0.316 1.00 29.89 303 GLN A C 1
ATOM 2407 O O . GLN A 1 303 ? -19.334 6.750 1.293 1.00 24.16 303 GLN A O 1
ATOM 2413 N N . ILE A 1 304 ? -20.042 6.651 -0.867 1.00 23.58 304 ILE A N 1
ATOM 2414 C CA . ILE A 1 304 ? -20.194 8.089 -1.010 1.00 20.73 304 ILE A CA 1
ATOM 2415 C C . ILE A 1 304 ? -21.683 8.439 -1.023 1.00 19.91 304 ILE A C 1
ATOM 2416 O O . ILE A 1 304 ? -22.438 7.964 -1.884 1.00 19.45 304 ILE A O 1
ATOM 2421 N N . ILE A 1 305 ? -22.091 9.261 -0.060 1.00 16.55 305 ILE A N 1
ATOM 2422 C CA . ILE A 1 305 ? -23.470 9.704 0.071 1.00 20.04 305 ILE A CA 1
ATOM 2423 C C . ILE A 1 305 ? -23.582 11.188 -0.240 1.00 22.94 305 ILE A C 1
ATOM 2424 O O . ILE A 1 305 ? -23.065 12.042 0.494 1.00 28.75 305 ILE A O 1
ATOM 2429 N N . ILE A 1 306 ? -24.277 11.495 -1.324 1.00 24.11 306 ILE A N 1
ATOM 2430 C CA . ILE A 1 306 ? -24.475 12.866 -1.744 1.00 23.88 306 ILE A CA 1
ATOM 2431 C C . ILE A 1 306 ? -25.753 13.381 -1.083 1.00 22.08 306 ILE A C 1
ATOM 2432 O O . ILE A 1 306 ? -26.881 13.106 -1.530 1.00 21.05 306 ILE A O 1
ATOM 2437 N N . TYR A 1 307 ? -25.575 14.113 0.009 1.00 22.78 307 TYR A N 1
ATOM 2438 C CA . TYR A 1 307 ? -26.715 14.542 0.795 1.00 22.09 307 TYR A CA 1
ATOM 2439 C C . TYR A 1 307 ? -27.145 15.922 0.317 1.00 24.72 307 TYR A C 1
ATOM 2440 O O . TYR A 1 307 ? -26.416 16.908 0.490 1.00 23.56 307 TYR A O 1
ATOM 2449 N N . ALA A 1 308 ? -28.321 15.965 -0.315 1.00 26.43 308 ALA A N 1
ATOM 2450 C CA . ALA A 1 308 ? -28.841 17.157 -0.969 1.00 22.27 308 ALA A CA 1
ATOM 2451 C C . ALA A 1 308 ? -30.359 17.046 -1.100 1.00 29.05 308 ALA A C 1
ATOM 2452 O O . ALA A 1 308 ? -30.880 16.790 -2.200 1.00 35.36 308 ALA A O 1
ATOM 2454 N N . PRO A 1 309 ? -31.077 17.250 0.022 1.00 29.08 309 PRO A N 1
ATOM 2455 C CA . PRO A 1 309 ? -32.534 17.054 0.093 1.00 28.29 309 PRO A CA 1
ATOM 2456 C C . PRO A 1 309 ? -33.329 17.871 -0.918 1.00 37.67 309 PRO A C 1
ATOM 2457 O O . PRO A 1 309 ? -34.479 17.525 -1.211 1.00 52.04 309 PRO A O 1
ATOM 2461 N N . HIS A 1 310 ? -32.742 18.950 -1.422 1.00 35.31 310 HIS A N 1
ATOM 2462 C CA . HIS A 1 310 ? -33.455 19.875 -2.297 1.00 38.72 310 HIS A CA 1
ATOM 2463 C C . HIS A 1 310 ? -33.427 19.441 -3.770 1.00 33.36 310 HIS A C 1
ATOM 2464 O O . HIS A 1 310 ? -34.238 19.893 -4.574 1.00 31.25 310 HIS A O 1
ATOM 2471 N N . ILE A 1 311 ? -32.485 18.577 -4.125 1.00 28.71 311 ILE A N 1
ATOM 2472 C CA . ILE A 1 311 ? -32.291 18.221 -5.525 1.00 27.33 311 ILE A CA 1
ATOM 2473 C C . ILE A 1 311 ? -33.362 17.241 -6.011 1.00 34.36 311 ILE A C 1
ATOM 2474 O O . ILE A 1 311 ? -33.700 16.271 -5.308 1.00 35.93 311 ILE A O 1
ATOM 2479 N N . LYS A 1 312 ? -33.886 17.499 -7.211 1.00 29.86 312 LYS A N 1
ATOM 2480 C CA . LYS A 1 312 ? -34.934 16.652 -7.778 1.00 34.65 312 LYS A CA 1
ATOM 2481 C C . LYS A 1 312 ? -34.740 16.351 -9.276 1.00 26.30 312 LYS A C 1
ATOM 2482 O O . LYS A 1 312 ? -35.639 15.808 -9.925 1.00 29.29 312 LYS A O 1
ATOM 2488 N N . ARG A 1 313 ? -33.567 16.686 -9.815 1.00 22.47 313 ARG A N 1
ATOM 2489 C CA . ARG A 1 313 ? -33.271 16.423 -11.229 1.00 26.88 313 ARG A CA 1
ATOM 2490 C C . ARG A 1 313 ? -31.779 16.126 -11.466 1.00 22.40 313 ARG A C 1
ATOM 2491 O O . ARG A 1 313 ? -30.935 16.376 -10.600 1.00 25.15 313 ARG A O 1
ATOM 2499 N N . PHE A 1 314 ? -31.458 15.584 -12.636 1.00 22.24 314 PHE A N 1
ATOM 2500 C CA . PHE A 1 314 ? -30.074 15.272 -12.961 1.00 24.59 314 PHE A CA 1
ATOM 2501 C C . PHE A 1 314 ? -29.418 16.415 -13.729 1.00 27.18 314 PHE A C 1
ATOM 2502 O O . PHE A 1 314 ? -28.242 16.741 -13.497 1.00 24.79 314 PHE A O 1
ATOM 2510 N N . HIS A 1 315 ? -30.173 17.001 -14.654 1.00 22.60 315 HIS A N 1
ATOM 2511 C CA . HIS A 1 315 ? -29.703 18.156 -15.420 1.00 27.66 315 HIS A CA 1
ATOM 2512 C C . HIS A 1 315 ? -30.925 19.030 -15.668 1.00 25.18 315 HIS A C 1
ATOM 2513 O O . HIS A 1 315 ? -32.043 18.508 -15.686 1.00 21.55 315 HIS A O 1
ATOM 2520 N N . SER A 1 316 ? -30.738 20.340 -15.846 1.00 19.77 316 SER A N 1
ATOM 2521 C CA . SER A 1 316 ? -31.893 21.223 -16.058 1.00 21.95 316 SER A CA 1
ATOM 2522 C C . SER A 1 316 ? -32.353 21.227 -17.522 1.00 23.25 316 SER A C 1
ATOM 2523 O O . SER A 1 316 ? -33.527 21.491 -17.819 1.00 30.02 316 SER A O 1
ATOM 2526 N N . ASN A 1 317 ? -31.421 20.940 -18.427 1.00 18.87 317 ASN A N 1
ATOM 2527 C CA . ASN A 1 317 ? -31.743 20.761 -19.835 1.00 22.16 317 ASN A CA 1
ATOM 2528 C C . ASN A 1 317 ? -32.468 19.416 -20.052 1.00 26.63 317 ASN A C 1
ATOM 2529 O O . ASN A 1 317 ? -31.870 18.352 -19.865 1.00 30.09 317 ASN A O 1
ATOM 2534 N N . PRO A 1 318 ? -33.761 19.459 -20.444 1.00 30.10 318 PRO A N 1
ATOM 2535 C CA . PRO A 1 318 ? -34.632 18.266 -20.483 1.00 37.09 318 PRO A CA 1
ATOM 2536 C C . PRO A 1 318 ? -34.029 17.142 -21.303 1.00 34.74 318 PRO A C 1
ATOM 2537 O O . PRO A 1 318 ? -34.104 15.965 -20.932 1.00 33.97 318 PRO A O 1
ATOM 2541 N N . GLN A 1 319 ? -33.428 17.520 -22.420 1.00 32.57 319 GLN A N 1
ATOM 2542 C CA . GLN A 1 319 ? -32.822 16.553 -23.307 1.00 33.71 319 GLN A CA 1
ATOM 2543 C C . GLN A 1 319 ? -31.659 15.842 -22.617 1.00 27.47 319 GLN A C 1
ATOM 2544 O O . GLN A 1 319 ? -31.615 14.608 -22.594 1.00 24.64 319 GLN A O 1
ATOM 2558 N N . ASP A 1 321 ? -31.039 15.647 -19.402 1.00 16.34 321 ASP A N 1
ATOM 2559 C CA . ASP A 1 321 ? -31.676 14.902 -18.319 1.00 19.38 321 ASP A CA 1
ATOM 2560 C C . ASP A 1 321 ? -32.219 13.534 -18.804 1.00 28.29 321 ASP A C 1
ATOM 2561 O O . ASP A 1 321 ? -31.987 12.495 -18.159 1.00 26.09 321 ASP A O 1
ATOM 2566 N N . LYS A 1 322 ? -32.919 13.542 -19.945 1.00 31.12 322 LYS A N 1
ATOM 2567 C CA . LYS A 1 322 ? -33.379 12.312 -20.611 1.00 32.61 322 LYS A CA 1
ATOM 2568 C C . LYS A 1 322 ? -32.190 11.405 -20.918 1.00 30.62 322 LYS A C 1
ATOM 2569 O O . LYS A 1 322 ? -32.224 10.193 -20.683 1.00 34.10 322 LYS A O 1
ATOM 2575 N N . TRP A 1 323 ? -31.126 12.007 -21.430 1.00 25.16 323 TRP A N 1
ATOM 2576 C CA . TRP A 1 323 ? -29.951 11.240 -21.815 1.00 27.11 323 TRP A CA 1
ATOM 2577 C C . TRP A 1 323 ? -29.284 10.570 -20.624 1.00 26.27 323 TRP A C 1
ATOM 2578 O O . TRP A 1 323 ? -28.937 9.387 -20.693 1.00 25.31 323 TRP A O 1
ATOM 2589 N N . ILE A 1 324 ? -29.112 11.322 -19.540 1.00 19.37 324 ILE A N 1
ATOM 2590 C CA . ILE A 1 324 ? -28.553 10.766 -18.311 1.00 23.79 324 ILE A CA 1
ATOM 2591 C C . ILE A 1 324 ? -29.332 9.540 -17.827 1.00 27.54 324 ILE A C 1
ATOM 2592 O O . ILE A 1 324 ? -28.729 8.504 -17.510 1.00 29.75 324 ILE A O 1
ATOM 2597 N N . ARG A 1 325 ? -30.660 9.660 -17.782 1.00 22.33 325 ARG A N 1
ATOM 2598 C CA . ARG A 1 325 ? -31.538 8.564 -17.367 1.00 22.59 325 ARG A CA 1
ATOM 2599 C C . ARG A 1 325 ? -31.520 7.367 -18.336 1.00 26.25 325 ARG A C 1
ATOM 2600 O O . ARG A 1 325 ? -31.672 6.225 -17.904 1.00 30.32 325 ARG A O 1
ATOM 2608 N N . GLU A 1 326 ? -31.342 7.623 -19.634 1.00 27.55 326 GLU A N 1
ATOM 2609 C CA . GLU A 1 326 ? -31.212 6.538 -20.613 1.00 28.31 326 GLU A CA 1
ATOM 2610 C C . GLU A 1 326 ? -30.011 5.634 -20.314 1.00 28.69 326 GLU A C 1
ATOM 2611 O O . GLU A 1 326 ? -30.155 4.417 -20.134 1.00 29.38 326 GLU A O 1
ATOM 2617 N N . ILE A 1 327 ? -28.823 6.227 -20.272 1.00 21.14 327 ILE A N 1
ATOM 2618 C CA . ILE A 1 327 ? -27.617 5.438 -20.083 1.00 23.92 327 ILE A CA 1
ATOM 2619 C C . ILE A 1 327 ? -27.401 5.024 -18.610 1.00 30.76 327 ILE A C 1
ATOM 2620 O O . ILE A 1 327 ? -26.909 3.927 -18.337 1.00 28.77 327 ILE A O 1
ATOM 2625 N N . GLY A 1 328 ? -27.772 5.893 -17.668 1.00 28.73 328 GLY A N 1
ATOM 2626 C CA . GLY A 1 328 ? -27.547 5.612 -16.256 1.00 21.51 328 GLY A CA 1
ATOM 2627 C C . GLY A 1 328 ? -26.064 5.635 -15.887 1.00 31.22 328 GLY A C 1
ATOM 2628 O O . GLY A 1 328 ? -25.177 5.870 -16.738 1.00 20.96 328 GLY A O 1
ATOM 2629 N N . TYR A 1 329 ? -25.775 5.368 -14.616 1.00 29.99 329 TYR A N 1
ATOM 2630 C CA . TYR A 1 329 ? -24.419 5.562 -14.108 1.00 21.17 329 TYR A CA 1
ATOM 2631 C C . TYR A 1 329 ? -23.597 4.279 -14.079 1.00 18.00 329 TYR A C 1
ATOM 2632 O O . TYR A 1 329 ? -23.931 3.328 -13.375 1.00 21.46 329 TYR A O 1
ATOM 2641 N N . HIS A 1 330 ? -22.501 4.275 -14.833 1.00 23.84 330 HIS A N 1
ATOM 2642 C CA . HIS A 1 330 ? -21.707 3.072 -15.041 1.00 25.38 330 HIS A CA 1
ATOM 2643 C C . HIS A 1 330 ? -20.222 3.389 -15.172 1.00 29.59 330 HIS A C 1
ATOM 2644 O O . HIS A 1 330 ? -19.842 4.556 -15.314 1.00 22.43 330 HIS A O 1
ATOM 2651 N N . CYS A 1 331 ? -19.395 2.339 -15.142 1.00 28.59 331 CYS A N 1
ATOM 2652 C CA . CYS A 1 331 ? -17.945 2.475 -15.233 1.00 26.11 331 CYS A CA 1
ATOM 2653 C C . CYS A 1 331 ? -17.531 2.747 -16.677 1.00 29.38 331 CYS A C 1
ATOM 2654 O O . CYS A 1 331 ? -18.341 2.612 -17.613 1.00 23.59 331 CYS A O 1
ATOM 2657 N N . LYS A 1 332 ? -16.26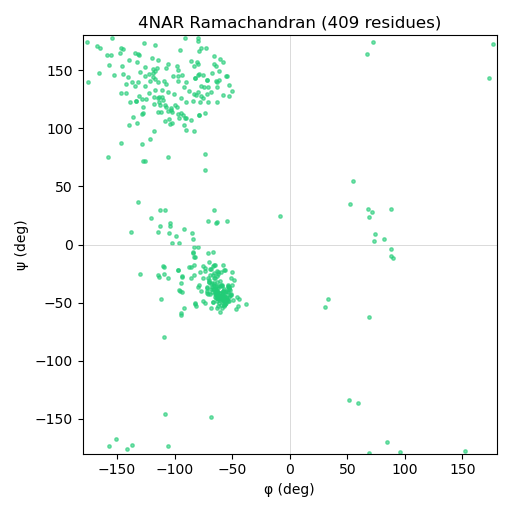0 3.110 -16.846 1.00 30.25 332 LYS A N 1
ATOM 2658 C CA . LYS A 1 332 ? -15.746 3.523 -18.143 1.00 21.20 332 LYS A CA 1
ATOM 2659 C C . LYS A 1 332 ? -15.895 2.452 -19.211 1.00 21.85 332 LYS A C 1
ATOM 2660 O O . LYS A 1 332 ? -16.277 2.760 -20.346 1.00 30.77 332 LYS A O 1
ATOM 2666 N N . ASP A 1 333 ? -15.596 1.204 -18.859 1.00 20.27 333 ASP A N 1
ATOM 2667 C CA . ASP A 1 333 ? -15.635 0.122 -19.843 1.00 31.86 333 ASP A CA 1
ATOM 2668 C C . ASP A 1 333 ? -17.051 -0.230 -20.293 1.00 24.06 333 ASP A C 1
ATOM 2669 O O . ASP A 1 333 ? -17.260 -0.597 -21.450 1.00 27.89 333 ASP A O 1
ATOM 2674 N N . TYR A 1 334 ? -18.024 -0.094 -19.398 1.00 23.38 334 TYR A N 1
ATOM 2675 C CA . TYR A 1 334 ? -19.420 -0.250 -19.792 1.00 24.43 334 TYR A CA 1
ATOM 2676 C C . TYR A 1 334 ? -19.832 0.851 -20.772 1.00 19.14 334 TYR A C 1
ATOM 2677 O O . TYR A 1 334 ? -20.560 0.600 -21.740 1.00 25.59 334 TYR A O 1
ATOM 2686 N N . VAL A 1 335 ? -19.377 2.075 -20.513 1.00 18.28 335 VAL A N 1
ATOM 2687 C CA . VAL A 1 335 ? -19.813 3.226 -21.301 1.00 19.01 335 VAL A CA 1
ATOM 2688 C C . VAL A 1 335 ? -19.216 3.207 -22.720 1.00 26.05 335 VAL A C 1
ATOM 2689 O O . VAL A 1 335 ? -19.914 3.481 -23.706 1.00 24.16 335 VAL A O 1
ATOM 2693 N N . LYS A 1 336 ? -17.937 2.856 -22.817 1.00 27.81 336 LYS A N 1
ATOM 2694 C CA . LYS A 1 336 ? -17.291 2.669 -24.116 1.00 33.67 336 LYS A CA 1
ATOM 2695 C C . LYS A 1 336 ? -18.039 1.641 -24.949 1.00 34.92 336 LYS A C 1
ATOM 2696 O O . LYS A 1 336 ? -18.211 1.814 -26.155 1.00 38.40 336 LYS A O 1
ATOM 2702 N N . TRP A 1 337 ? -18.480 0.571 -24.291 1.00 33.31 337 TRP A N 1
ATOM 2703 C CA . TRP A 1 337 ? -19.266 -0.462 -24.944 1.00 30.94 337 TRP A CA 1
ATOM 2704 C C . TRP A 1 337 ? -20.617 0.098 -25.401 1.00 32.19 337 TRP A C 1
ATOM 2705 O O . TRP A 1 337 ? -21.092 -0.185 -26.507 1.00 34.59 337 TRP A O 1
ATOM 2716 N N . TYR A 1 338 ? -21.235 0.895 -24.541 1.00 32.00 338 TYR A N 1
ATOM 2717 C CA . TYR A 1 338 ? -22.541 1.478 -24.842 1.00 33.20 338 TYR A CA 1
ATOM 2718 C C . TYR A 1 338 ? -22.430 2.412 -26.061 1.00 35.15 338 TYR A C 1
ATOM 2719 O O . TYR A 1 338 ? -23.371 2.544 -26.847 1.00 34.06 338 TYR A O 1
ATOM 2728 N N . LEU A 1 339 ? -21.273 3.056 -26.211 1.00 28.57 339 LEU A N 1
ATOM 2729 C CA . LEU A 1 339 ? -21.039 3.954 -27.339 1.00 33.94 339 LEU A CA 1
ATOM 2730 C C . LEU A 1 339 ? -20.718 3.217 -28.648 1.00 38.03 339 LEU A C 1
ATOM 2731 O O . LEU A 1 339 ? -20.913 3.761 -29.742 1.00 37.77 339 LEU A O 1
ATOM 2736 N N . LYS A 1 340 ? -20.227 1.986 -28.540 1.00 31.70 340 LYS A N 1
ATOM 2737 C CA . LYS A 1 340 ? -20.145 1.149 -29.725 1.00 37.17 340 LYS A CA 1
ATOM 2738 C C . LYS A 1 340 ? -21.560 0.891 -30.214 1.00 35.88 340 LYS A C 1
ATOM 2739 O O . LYS A 1 340 ? -21.827 0.990 -31.408 1.00 44.45 340 LYS A O 1
ATOM 2745 N N . LYS A 1 341 ? -22.469 0.606 -29.281 1.00 31.48 341 LYS A N 1
ATOM 2746 C CA . LYS A 1 341 ? -23.880 0.376 -29.606 1.00 35.73 341 LYS A CA 1
ATOM 2747 C C . LYS A 1 341 ? -24.633 1.646 -30.014 1.00 29.74 341 LYS A C 1
ATOM 2748 O O . LYS A 1 341 ? -25.508 1.606 -30.883 1.00 34.25 341 LYS A O 1
ATOM 2754 N N . HIS A 1 342 ? -24.304 2.765 -29.371 1.00 31.32 342 HIS A N 1
ATOM 2755 C CA . HIS A 1 342 ? -25.004 4.032 -29.602 1.00 32.45 342 HIS A CA 1
ATOM 2756 C C . HIS A 1 342 ? -24.011 5.148 -29.940 1.00 26.38 342 HIS A C 1
ATOM 2757 O O . HIS A 1 342 ? -23.790 6.059 -29.138 1.00 19.55 342 HIS A O 1
ATOM 2764 N N . PRO A 1 343 ? -23.427 5.088 -31.145 1.00 31.64 343 PRO A N 1
ATOM 2765 C CA . PRO A 1 343 ? -22.292 5.964 -31.482 1.00 23.58 343 PRO A CA 1
ATOM 2766 C C . PRO A 1 343 ? -22.665 7.449 -31.530 1.00 23.60 343 PRO A C 1
ATOM 2767 O O . PRO A 1 343 ? -21.776 8.307 -31.455 1.00 22.05 343 PRO A O 1
ATOM 2771 N N . ASP A 1 344 ? -23.960 7.743 -31.636 1.00 23.31 344 ASP A N 1
ATOM 2772 C CA . ASP A 1 344 ? -24.440 9.124 -31.613 1.00 24.85 344 ASP A CA 1
ATOM 2773 C C . ASP A 1 344 ? -24.650 9.703 -30.199 1.00 27.21 344 ASP A C 1
ATOM 2774 O O . ASP A 1 344 ? -24.927 10.900 -30.053 1.00 30.40 344 ASP A O 1
ATOM 2779 N N . PHE A 1 345 ? -24.530 8.870 -29.164 1.00 27.04 345 PHE A N 1
ATOM 2780 C CA . PHE A 1 345 ? -24.837 9.308 -27.800 1.00 23.97 345 PHE A CA 1
ATOM 2781 C C . PHE A 1 345 ? -23.888 10.419 -27.364 1.00 27.31 345 PHE A C 1
ATOM 2782 O O . PHE A 1 345 ? -22.683 10.376 -27.664 1.00 29.44 345 PHE A O 1
ATOM 2790 N N . ASN A 1 346 ? -24.443 11.412 -26.672 1.00 18.91 346 ASN A N 1
ATOM 2791 C CA . ASN A 1 346 ? -23.693 12.598 -26.277 1.00 21.91 346 ASN A CA 1
ATOM 2792 C C . ASN A 1 346 ? -22.531 12.301 -25.310 1.00 28.93 346 ASN A C 1
ATOM 2793 O O . ASN A 1 346 ? -22.743 11.785 -24.209 1.00 26.84 346 ASN A O 1
ATOM 2798 N N . LYS A 1 347 ? -21.316 12.677 -25.704 1.00 26.21 347 LYS A N 1
ATOM 2799 C CA . LYS A 1 347 ? -20.124 12.326 -24.941 1.00 26.55 347 LYS A CA 1
ATOM 2800 C C . LYS A 1 347 ? -19.923 13.093 -23.629 1.00 26.93 347 LYS A C 1
ATOM 2801 O O . LYS A 1 347 ? -19.191 12.625 -22.738 1.00 27.69 347 LYS A O 1
ATOM 2807 N N . ASN A 1 348 ? -20.570 14.253 -23.508 1.00 27.93 348 ASN A N 1
ATOM 2808 C CA . ASN A 1 348 ? -20.525 15.041 -22.278 1.00 22.96 348 ASN A CA 1
ATOM 2809 C C . ASN A 1 348 ? -21.285 14.280 -21.179 1.00 19.13 348 ASN A C 1
ATOM 2810 O O . ASN A 1 348 ? -20.735 14.004 -20.102 1.00 22.01 348 ASN A O 1
ATOM 2815 N N . VAL A 1 349 ? -22.537 13.929 -21.465 1.00 18.08 349 VAL A N 1
ATOM 2816 C CA . VAL A 1 349 ? -23.304 13.014 -20.616 1.00 22.84 349 VAL A CA 1
ATOM 2817 C C . VAL A 1 349 ? -22.547 11.698 -20.344 1.00 24.79 349 VAL A C 1
ATOM 2818 O O . VAL A 1 349 ? -22.504 11.216 -19.199 1.00 19.32 349 VAL A O 1
ATOM 2822 N N . ALA A 1 350 ? -21.955 11.123 -21.392 1.00 18.54 350 ALA A N 1
ATOM 2823 C CA . ALA A 1 350 ? -21.187 9.893 -21.226 1.00 27.37 350 ALA A CA 1
ATOM 2824 C C . ALA A 1 350 ? -20.060 10.102 -20.215 1.00 27.28 350 ALA A C 1
ATOM 2825 O O . ALA A 1 350 ? -19.867 9.289 -19.296 1.00 23.36 350 ALA A O 1
ATOM 2827 N N . ALA A 1 351 ? -19.316 11.194 -20.378 1.00 21.03 351 ALA A N 1
ATOM 2828 C CA . ALA A 1 351 ? -18.209 11.479 -19.464 1.00 21.40 351 ALA A CA 1
ATOM 2829 C C . ALA A 1 351 ? -18.725 11.701 -18.029 1.00 19.45 351 ALA A C 1
ATOM 2830 O O . ALA A 1 351 ? -18.131 11.212 -17.055 1.00 17.59 351 ALA A O 1
ATOM 2832 N N . HIS A 1 352 ? -19.837 12.427 -17.911 1.00 15.83 352 HIS A N 1
ATOM 2833 C CA . HIS A 1 352 ? -20.422 12.761 -16.608 1.00 22.49 352 HIS A CA 1
ATOM 2834 C C . HIS A 1 352 ? -20.732 11.511 -15.775 1.00 19.96 352 HIS A C 1
ATOM 2835 O O . HIS A 1 352 ? -20.358 11.395 -14.600 1.00 18.10 352 HIS A O 1
ATOM 2842 N N . VAL A 1 353 ? -21.436 10.590 -16.418 1.00 19.62 353 VAL A N 1
ATOM 2843 C CA . VAL A 1 353 ? -21.837 9.323 -15.828 1.00 25.45 353 VAL A CA 1
ATOM 2844 C C . VAL A 1 353 ? -20.627 8.509 -15.291 1.00 20.77 353 VAL A C 1
ATOM 2845 O O . VAL A 1 353 ? -20.637 8.044 -14.158 1.00 21.77 353 VAL A O 1
ATOM 2849 N N . ILE A 1 354 ? -19.575 8.369 -16.086 1.00 20.04 354 ILE A N 1
ATOM 2850 C CA . ILE A 1 354 ? -18.363 7.704 -15.624 1.00 20.03 354 ILE A CA 1
ATOM 2851 C C . ILE A 1 354 ? -17.753 8.478 -14.461 1.00 22.60 354 ILE A C 1
ATOM 2852 O O . ILE A 1 354 ? -17.341 7.890 -13.451 1.00 22.78 354 ILE A O 1
ATOM 2857 N N . ASN A 1 355 ? -17.684 9.797 -14.620 1.00 18.26 355 ASN A N 1
ATOM 2858 C CA . ASN A 1 355 ? -17.148 10.670 -13.589 1.00 19.08 355 ASN A CA 1
ATOM 2859 C C . ASN A 1 355 ? -17.809 10.450 -12.219 1.00 21.64 355 ASN A C 1
ATOM 2860 O O . ASN A 1 355 ? -17.124 10.305 -11.190 1.00 17.06 355 ASN A O 1
ATOM 2865 N N . VAL A 1 356 ? -19.139 10.417 -12.214 1.00 22.14 356 VAL A N 1
ATOM 2866 C CA . VAL A 1 356 ? -19.878 10.159 -10.989 1.00 19.64 356 VAL A CA 1
ATOM 2867 C C . VAL A 1 356 ? -19.667 8.728 -10.458 1.00 24.66 356 VAL A C 1
ATOM 2868 O O . VAL A 1 356 ? -19.349 8.542 -9.266 1.00 22.37 356 VAL A O 1
ATOM 2872 N N . ARG A 1 357 ? -19.819 7.729 -11.331 1.00 16.74 357 ARG A N 1
ATOM 2873 C CA . ARG A 1 357 ? -19.835 6.336 -10.875 1.00 24.52 357 ARG A CA 1
ATOM 2874 C C . ARG A 1 357 ? -18.475 5.855 -10.353 1.00 23.62 357 ARG A C 1
ATOM 2875 O O . ARG A 1 357 ? -18.405 5.049 -9.410 1.00 24.40 357 ARG A O 1
ATOM 2883 N N . GLY A 1 358 ? -17.401 6.364 -10.954 1.00 19.01 358 GLY A N 1
ATOM 2884 C CA . GLY A 1 358 ? -16.062 5.998 -10.530 1.00 20.06 358 GLY A CA 1
ATOM 2885 C C . GLY A 1 358 ? -15.535 4.714 -11.155 1.00 24.58 358 GLY A C 1
ATOM 2886 O O . GLY A 1 358 ? -16.131 4.157 -12.091 1.00 32.95 358 GLY A O 1
ATOM 2887 N N . ALA A 1 359 ? -14.410 4.241 -10.626 1.00 23.75 359 ALA A N 1
ATOM 2888 C CA . ALA A 1 359 ? -13.745 3.040 -11.120 1.00 24.03 359 ALA A CA 1
ATOM 2889 C C . ALA A 1 359 ? -14.629 1.806 -10.988 1.00 29.43 359 ALA A C 1
ATOM 2890 O O . ALA A 1 359 ? -15.442 1.706 -10.063 1.00 32.20 359 ALA A O 1
ATOM 2892 N N . GLY A 1 360 ? -14.444 0.866 -11.912 1.00 28.52 360 GLY A N 1
ATOM 2893 C CA . GLY A 1 360 ? -15.174 -0.389 -11.894 1.00 36.82 360 GLY A CA 1
ATOM 2894 C C . GLY A 1 360 ? -14.695 -1.298 -13.011 1.00 41.87 360 GLY A C 1
ATOM 2895 O O . GLY A 1 360 ? -13.874 -0.891 -13.841 1.00 46.08 360 GLY A O 1
ATOM 2896 N N . THR A 1 361 ? -15.194 -2.530 -13.031 1.00 40.29 361 THR A N 1
ATOM 2897 C CA . THR A 1 361 ? -14.866 -3.472 -14.101 1.00 43.26 361 THR A CA 1
ATOM 2898 C C . THR A 1 361 ? -16.096 -3.873 -14.888 1.00 39.25 361 THR A C 1
ATOM 2899 O O . THR A 1 361 ? -17.214 -3.938 -14.355 1.00 35.61 361 THR A O 1
ATOM 2903 N N . PHE A 1 362 ? -15.872 -4.160 -16.161 1.00 43.39 362 PHE A N 1
ATOM 2904 C CA . PHE A 1 362 ? -16.933 -4.610 -17.036 1.00 42.34 362 PHE A CA 1
ATOM 2905 C C . PHE A 1 362 ? -16.504 -5.896 -17.736 1.00 43.94 362 PHE A C 1
ATOM 2906 O O . PHE A 1 362 ? -15.572 -5.886 -18.545 1.00 43.50 362 PHE A O 1
ATOM 2914 N N . ASP A 1 363 ? -17.170 -7.000 -17.400 1.00 48.49 363 ASP A N 1
ATOM 2915 C CA . ASP A 1 363 ? -17.003 -8.257 -18.123 1.00 47.14 363 ASP A CA 1
ATOM 2916 C C . ASP A 1 363 ? -17.818 -8.182 -19.410 1.00 47.75 363 ASP A C 1
ATOM 2917 O O . ASP A 1 363 ? -19.051 -8.168 -19.370 1.00 39.83 363 ASP A O 1
ATOM 2922 N N . PRO A 1 364 ? -17.127 -8.133 -20.560 1.00 61.37 364 PRO A N 1
ATOM 2923 C CA . PRO A 1 364 ? -17.789 -7.964 -21.859 1.00 61.91 364 PRO A CA 1
ATOM 2924 C C . PRO A 1 364 ? -18.269 -9.295 -22.446 1.00 63.88 364 PRO A C 1
ATOM 2925 O O . PRO A 1 364 ? -18.651 -9.333 -23.622 1.00 72.51 364 PRO A O 1
ATOM 2929 N N . GLU A 1 365 ? -18.225 -10.366 -21.651 1.00 55.07 365 GLU A N 1
ATOM 2930 C CA . GLU A 1 365 ? -18.812 -11.644 -22.048 1.00 61.56 365 GLU A CA 1
ATOM 2931 C C . GLU A 1 365 ? -20.198 -11.733 -21.444 1.00 59.45 365 GLU A C 1
ATOM 2932 O O . GLU A 1 365 ? -21.145 -12.225 -22.069 1.00 55.46 365 GLU A O 1
ATOM 2938 N N . THR A 1 366 ? -20.289 -11.250 -20.206 1.00 56.42 366 THR A N 1
ATOM 2939 C CA . THR A 1 366 ? -21.492 -11.373 -19.396 1.00 54.14 366 THR A CA 1
ATOM 2940 C C . THR A 1 366 ? -22.198 -10.026 -19.222 1.00 50.56 366 THR A C 1
ATOM 2941 O O . THR A 1 366 ? -23.404 -9.979 -18.987 1.00 55.24 366 THR A O 1
ATOM 2945 N N . GLY A 1 367 ? -21.448 -8.933 -19.332 1.00 48.49 367 GLY A N 1
ATOM 2946 C CA . GLY A 1 367 ? -22.028 -7.609 -19.163 1.00 51.66 367 GLY A CA 1
ATOM 2947 C C . GLY A 1 367 ? -22.046 -7.092 -17.726 1.00 50.12 367 GLY A C 1
ATOM 2948 O O . GLY A 1 367 ? -22.439 -5.950 -17.479 1.00 48.15 367 GLY A O 1
ATOM 2949 N N . LYS A 1 368 ? -21.613 -7.925 -16.783 1.00 42.07 368 LYS A N 1
ATOM 2950 C CA . LYS A 1 368 ? -21.669 -7.590 -15.366 1.00 32.04 368 LYS A CA 1
ATOM 2951 C C . LYS A 1 368 ? -20.649 -6.524 -14.939 1.00 38.25 368 LYS A C 1
ATOM 2952 O O . LYS A 1 368 ? -19.506 -6.498 -15.416 1.00 35.91 368 LYS A O 1
ATOM 2958 N N . GLU A 1 369 ? -21.079 -5.643 -14.038 1.00 34.16 369 GLU A N 1
ATOM 2959 C CA . GLU A 1 369 ? -20.215 -4.598 -13.493 1.00 33.78 369 GLU A CA 1
ATOM 2960 C C . GLU A 1 369 ? -19.960 -4.806 -11.995 1.00 33.43 369 GLU A C 1
ATOM 2961 O O . GLU A 1 369 ? -20.870 -5.173 -11.241 1.00 44.73 369 GLU A O 1
ATOM 2967 N N . GLU A 1 370 ? -18.722 -4.566 -11.579 1.00 31.69 370 GLU A N 1
ATOM 2968 C CA . GLU A 1 370 ? -18.363 -4.490 -10.172 1.00 35.56 370 GLU A CA 1
ATOM 2969 C C . GLU A 1 370 ? -17.751 -3.114 -10.002 1.00 37.60 370 GLU A C 1
ATOM 2970 O O . GLU A 1 370 ? -17.111 -2.615 -10.929 1.00 36.20 370 GLU A O 1
ATOM 2976 N N . PHE A 1 371 ? -17.937 -2.498 -8.834 1.00 41.27 371 PHE A N 1
ATOM 2977 C CA . PHE A 1 371 ? -17.488 -1.119 -8.627 1.00 30.97 371 PHE A CA 1
ATOM 2978 C C . PHE A 1 371 ? -16.595 -0.986 -7.407 1.00 28.07 371 PHE A C 1
ATOM 2979 O O . PHE A 1 371 ? -16.811 -1.662 -6.398 1.00 27.81 371 PHE A O 1
ATOM 2987 N N . GLU A 1 372 ? -15.614 -0.093 -7.488 1.00 25.97 372 GLU A N 1
ATOM 2988 C CA . GLU A 1 372 ? -14.731 0.153 -6.358 1.00 22.98 372 GLU A CA 1
ATOM 2989 C C . GLU A 1 372 ? -15.463 0.736 -5.140 1.00 25.45 372 GLU A C 1
ATOM 2990 O O . GLU A 1 372 ? -15.118 0.420 -3.998 1.00 27.24 372 GLU A O 1
ATOM 2996 N N . PHE A 1 373 ? -16.464 1.584 -5.380 1.00 23.85 373 PHE A N 1
ATOM 2997 C CA . PHE A 1 373 ? -17.253 2.146 -4.283 1.00 24.86 373 PHE A CA 1
ATOM 2998 C C . PHE A 1 373 ? -18.717 2.339 -4.676 1.00 18.39 373 PHE A C 1
ATOM 2999 O O . PHE A 1 373 ? -19.065 2.236 -5.851 1.00 23.02 373 PHE A O 1
ATOM 3007 N N . ASP A 1 374 ? -19.572 2.613 -3.696 1.00 22.67 374 ASP A N 1
ATOM 3008 C CA . ASP A 1 374 ? -20.990 2.878 -3.964 1.00 24.81 374 ASP A CA 1
ATOM 3009 C C . ASP A 1 374 ? -21.271 4.392 -3.925 1.00 22.91 374 ASP A C 1
ATOM 3010 O O . ASP A 1 374 ? -20.657 5.122 -3.153 1.00 31.25 374 ASP A O 1
ATOM 3015 N N . VAL A 1 375 ? -22.176 4.856 -4.778 1.00 23.32 375 VAL A N 1
ATOM 3016 C CA . VAL A 1 375 ? -22.590 6.263 -4.788 1.00 26.25 375 VAL A CA 1
ATOM 3017 C C . VAL A 1 375 ? -24.072 6.352 -4.470 1.00 22.87 375 VAL A C 1
ATOM 3018 O O . VAL A 1 375 ? -24.913 5.786 -5.189 1.00 29.78 375 VAL A O 1
ATOM 3022 N N . ILE A 1 376 ? -24.404 7.060 -3.401 1.00 22.70 376 ILE A N 1
ATOM 3023 C CA . ILE A 1 376 ? -25.786 7.095 -2.945 1.00 20.78 376 ILE A CA 1
ATOM 3024 C C . ILE A 1 376 ? -26.345 8.508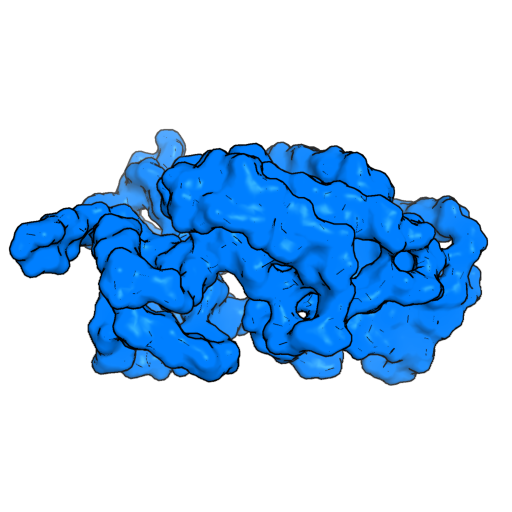 -3.021 1.00 25.53 376 ILE A C 1
ATOM 3025 O O . ILE A 1 376 ? -25.692 9.472 -2.615 1.00 23.27 376 ILE A O 1
ATOM 3030 N N . LEU A 1 377 ? -27.550 8.623 -3.572 1.00 27.29 377 LEU A N 1
ATOM 3031 C CA . LEU A 1 377 ? -28.245 9.893 -3.642 1.00 18.93 377 LEU A CA 1
ATOM 3032 C C . LEU A 1 377 ? -29.190 10.027 -2.445 1.00 23.26 377 LEU A C 1
ATOM 3033 O O . LEU A 1 377 ? -30.166 9.266 -2.316 1.00 26.39 377 LEU A O 1
ATOM 3038 N N . ALA A 1 378 ? -28.890 10.978 -1.561 1.00 24.07 378 ALA A N 1
ATOM 3039 C CA . ALA A 1 378 ? -29.804 11.329 -0.472 1.00 24.56 378 ALA A CA 1
ATOM 3040 C C . ALA A 1 378 ? -30.459 12.675 -0.795 1.00 24.73 378 ALA A C 1
ATOM 3041 O O . ALA A 1 378 ? -30.097 13.716 -0.238 1.00 19.95 378 ALA A O 1
ATOM 3043 N N . THR A 1 379 ? -31.413 12.635 -1.723 1.00 24.10 379 THR A N 1
ATOM 3044 C CA . THR A 1 379 ? -32.009 13.828 -2.304 1.00 16.69 379 THR A CA 1
ATOM 3045 C C . THR A 1 379 ? -33.523 13.625 -2.393 1.00 25.39 379 THR A C 1
ATOM 3046 O O . THR A 1 379 ? -34.046 12.637 -1.870 1.00 23.99 379 THR A O 1
ATOM 3050 N N . SER A 1 380 ? -34.238 14.542 -3.043 1.00 22.27 380 SER A N 1
ATOM 3051 C CA . SER A 1 380 ? -35.677 14.335 -3.208 1.00 32.46 380 SER A CA 1
ATOM 3052 C C . SER A 1 380 ? -36.005 13.616 -4.519 1.00 33.14 380 SER A C 1
ATOM 3053 O O . SER A 1 380 ? -37.166 13.558 -4.942 1.00 36.89 380 SER A O 1
ATOM 3056 N N . ILE A 1 381 ? -34.971 13.056 -5.143 1.00 26.08 381 ILE A N 1
ATOM 3057 C CA . ILE A 1 381 ? -35.159 12.085 -6.216 1.00 25.11 381 ILE A CA 1
ATOM 3058 C C . ILE A 1 381 ? -35.588 10.756 -5.571 1.00 26.67 381 ILE A C 1
ATOM 3059 O O . ILE A 1 381 ? -34.915 10.264 -4.643 1.00 28.47 381 ILE A O 1
ATOM 3064 N N . PRO A 1 382 ? -36.725 10.186 -6.022 1.00 27.37 382 PRO A N 1
ATOM 3065 C CA . PRO A 1 382 ? -37.221 8.977 -5.342 1.00 28.82 382 PRO A CA 1
ATOM 3066 C C . PRO A 1 382 ? -36.274 7.790 -5.474 1.00 30.92 382 PRO A C 1
ATOM 3067 O O . PRO A 1 382 ? -35.497 7.694 -6.448 1.00 25.50 382 PRO A O 1
ATOM 3071 N N . GLU A 1 383 ? -36.350 6.896 -4.492 1.00 26.71 383 GLU A N 1
ATOM 3072 C CA . GLU A 1 383 ? -35.536 5.685 -4.482 1.00 29.45 383 GLU A CA 1
ATOM 3073 C C . GLU A 1 383 ? -35.594 4.911 -5.809 1.00 23.43 383 GLU A C 1
ATOM 3074 O O . GLU A 1 383 ? -34.565 4.509 -6.348 1.00 23.90 383 GLU A O 1
ATOM 3080 N N . ASP A 1 384 ? -36.798 4.705 -6.328 1.00 24.85 384 ASP A N 1
ATOM 3081 C CA . ASP A 1 384 ? -36.955 3.919 -7.543 1.00 27.84 384 ASP A CA 1
ATOM 3082 C C . ASP A 1 384 ? -36.317 4.613 -8.743 1.00 26.28 384 ASP A C 1
ATOM 3083 O O . ASP A 1 384 ? -35.732 3.954 -9.600 1.00 23.21 384 ASP A O 1
ATOM 3088 N N . GLU A 1 385 ? -36.402 5.940 -8.782 1.00 24.44 385 GLU A N 1
ATOM 3089 C CA . GLU A 1 385 ? -35.790 6.696 -9.863 1.00 27.29 385 GLU A CA 1
ATOM 3090 C C . GLU A 1 385 ? -34.268 6.701 -9.762 1.00 31.27 385 GLU A C 1
ATOM 3091 O O . GLU A 1 385 ? -33.566 6.761 -10.779 1.00 26.54 385 GLU A O 1
ATOM 3097 N N . CYS A 1 386 ? -33.759 6.590 -8.534 1.00 34.36 386 CYS A N 1
ATOM 3098 C CA . CYS A 1 386 ? -32.323 6.406 -8.304 1.00 29.51 386 CYS A CA 1
ATOM 3099 C C . CYS A 1 386 ? -31.793 5.058 -8.805 1.00 26.34 386 CYS A C 1
ATOM 3100 O O . CYS A 1 386 ? -30.756 4.995 -9.486 1.00 19.07 386 CYS A O 1
ATOM 3103 N N . ARG A 1 387 ? -32.467 3.968 -8.445 1.00 26.22 387 ARG A N 1
ATOM 3104 C CA . ARG A 1 387 ? -31.943 2.673 -8.854 1.00 22.93 387 ARG A CA 1
ATOM 3105 C C . ARG A 1 387 ? -32.097 2.499 -10.367 1.00 24.11 387 ARG A C 1
ATOM 3106 O O . ARG A 1 387 ? -31.244 1.877 -11.007 1.00 28.37 387 ARG A O 1
ATOM 3114 N N . ALA A 1 388 ? -33.140 3.117 -10.926 1.00 19.55 388 ALA A N 1
ATOM 3115 C CA . ALA A 1 388 ? -33.343 3.198 -12.375 1.00 19.58 388 ALA A CA 1
ATOM 3116 C C . ALA A 1 388 ? -32.091 3.689 -13.110 1.00 25.81 388 ALA A C 1
ATOM 3117 O O . ALA A 1 388 ? -31.811 3.244 -14.224 1.00 26.11 388 ALA A O 1
ATOM 3119 N N . VAL A 1 389 ? -31.335 4.596 -12.485 1.00 29.83 389 VAL A N 1
ATOM 3120 C CA . VAL A 1 389 ? -30.129 5.154 -13.113 1.00 22.38 389 VAL A CA 1
ATOM 3121 C C . VAL A 1 389 ? -28.887 4.536 -12.496 1.00 20.62 389 VAL A C 1
ATOM 3122 O O . VAL A 1 389 ? -27.767 5.061 -12.647 1.00 20.84 389 VAL A O 1
ATOM 3126 N N . ASN A 1 390 ? -29.100 3.426 -11.785 1.00 21.83 390 ASN A N 1
ATOM 3127 C CA . ASN A 1 390 ? -27.995 2.622 -11.243 1.00 26.83 390 ASN A CA 1
ATOM 3128 C C . ASN A 1 390 ? -27.239 3.267 -10.054 1.00 27.70 390 ASN A C 1
ATOM 3129 O O . ASN A 1 390 ? -26.052 2.987 -9.813 1.00 20.04 390 ASN A O 1
ATOM 3134 N N . LEU A 1 391 ? -27.946 4.102 -9.301 1.00 17.45 391 LEU A N 1
ATOM 3135 C CA . LEU A 1 391 ? -27.386 4.739 -8.111 1.00 30.73 391 LEU A CA 1
ATOM 3136 C C . LEU A 1 391 ? -28.108 4.258 -6.832 1.00 29.77 391 LEU A C 1
ATOM 3137 O O . LEU A 1 391 ? -29.249 3.781 -6.895 1.00 27.79 391 LEU A O 1
ATOM 3142 N N . GLY A 1 392 ? -27.451 4.398 -5.679 1.00 28.49 392 GLY A N 1
ATOM 3143 C CA . GLY A 1 392 ? -28.066 4.060 -4.406 1.00 18.24 392 GLY A CA 1
ATOM 3144 C C . GLY A 1 392 ? -29.005 5.147 -3.900 1.00 22.81 392 GLY A C 1
ATOM 3145 O O . GLY A 1 392 ? -29.105 6.226 -4.506 1.00 17.50 392 GLY A O 1
ATOM 3146 N N . TYR A 1 393 ? -29.688 4.872 -2.782 1.00 21.98 393 TYR A N 1
ATOM 3147 C CA . TYR A 1 393 ? -30.627 5.832 -2.187 1.00 25.46 393 TYR A CA 1
ATOM 3148 C C . TYR A 1 393 ? -30.565 5.838 -0.659 1.00 26.75 393 TYR A C 1
ATOM 3149 O O . TYR A 1 393 ? -30.382 4.796 -0.029 1.00 19.72 393 TYR A O 1
ATOM 3166 N N . ASP A 1 395 ? -32.947 7.999 2.455 1.00 32.23 395 ASP A N 1
ATOM 3167 C CA . ASP A 1 395 ? -33.910 9.009 2.858 1.00 25.35 395 ASP A CA 1
ATOM 3168 C C . ASP A 1 395 ? -33.114 10.164 3.441 1.00 25.71 395 ASP A C 1
ATOM 3169 O O . ASP A 1 395 ? -32.411 9.976 4.439 1.00 26.70 395 ASP A O 1
ATOM 3174 N N . PRO A 1 396 ? -33.206 11.355 2.812 1.00 27.11 396 PRO A N 1
ATOM 3175 C CA . PRO A 1 396 ? -32.470 12.548 3.262 1.00 29.61 396 PRO A CA 1
ATOM 3176 C C . PRO A 1 396 ? -32.871 12.994 4.668 1.00 34.37 396 PRO A C 1
ATOM 3177 O O . PRO A 1 396 ? -32.067 13.637 5.354 1.00 34.84 396 PRO A O 1
ATOM 3181 N N . SER A 1 397 ? -34.091 12.662 5.088 1.00 36.70 397 SER A N 1
ATOM 3182 C CA . SER A 1 397 ? -34.566 13.065 6.410 1.00 37.12 397 SER A CA 1
ATOM 3183 C C . SER A 1 397 ? -33.928 12.223 7.511 1.00 37.95 397 SER A C 1
ATOM 3184 O O . SER A 1 397 ? -33.941 12.609 8.676 1.00 41.44 397 SER A O 1
ATOM 3187 N N . LYS A 1 398 ? -33.378 11.069 7.142 1.00 35.37 398 LYS A N 1
ATOM 3188 C CA . LYS A 1 398 ? -32.760 10.177 8.121 1.00 36.83 398 LYS A CA 1
ATOM 3189 C C . LYS A 1 398 ? -31.250 10.360 8.229 1.00 40.54 398 LYS A C 1
ATOM 3190 O O . LYS A 1 398 ? -30.592 9.653 8.998 1.00 47.85 398 LYS A O 1
ATOM 3196 N N . ILE A 1 399 ? -30.696 11.293 7.458 1.00 42.76 399 ILE A N 1
ATOM 3197 C CA . ILE A 1 399 ? -29.253 11.537 7.497 1.00 39.16 399 ILE A CA 1
ATOM 3198 C C . ILE A 1 399 ? -28.887 12.600 8.544 1.00 36.44 399 ILE A C 1
ATOM 3199 O O . ILE A 1 399 ? -29.377 13.726 8.474 1.00 44.04 399 ILE A O 1
ATOM 3204 N N . LYS A 1 400 ? -28.023 12.251 9.499 1.00 38.50 400 LYS A N 1
ATOM 3205 C CA . LYS A 1 400 ? -27.646 13.176 10.588 1.00 37.90 400 LYS A CA 1
ATOM 3206 C C . LYS A 1 400 ? -26.168 13.067 10.968 1.00 36.30 400 LYS A C 1
ATOM 3207 O O . LYS A 1 400 ? -25.628 11.952 11.039 1.00 37.94 400 LYS A O 1
ATOM 3213 N N . LYS A 1 401 ? -25.518 14.213 11.206 1.00 32.15 401 LYS A N 1
ATOM 3214 C CA . LYS A 1 401 ? -24.066 14.234 11.418 1.00 35.83 401 LYS A CA 1
ATOM 3215 C C . LYS A 1 401 ? -23.578 13.272 12.504 1.00 35.96 401 LYS A C 1
ATOM 3216 O O . LYS A 1 401 ? -22.507 12.672 12.359 1.00 27.54 401 LYS A O 1
ATOM 3222 N N . GLU A 1 402 ? -24.371 13.123 13.570 1.00 29.85 402 GLU A N 1
ATOM 3223 C CA . GLU A 1 402 ? -23.982 12.307 14.726 1.00 39.01 402 GLU A CA 1
ATOM 3224 C C . GLU A 1 402 ? -23.793 10.833 14.374 1.00 34.87 402 GLU A C 1
ATOM 3225 O O . GLU A 1 402 ? -23.090 10.109 15.078 1.00 31.92 402 GLU A O 1
ATOM 3231 N N . ASP A 1 403 ? -24.423 10.399 13.287 1.00 37.51 403 ASP A N 1
ATOM 3232 C CA . ASP A 1 403 ? -24.251 9.032 12.798 1.00 37.46 403 ASP A CA 1
ATOM 3233 C C . ASP A 1 403 ? -22.954 8.861 12.015 1.00 31.26 403 ASP A C 1
ATOM 3234 O O . ASP A 1 403 ? -22.651 7.757 11.576 1.00 31.60 403 ASP A O 1
ATOM 3239 N N . PHE A 1 404 ? -22.179 9.931 11.837 1.00 22.78 404 PHE A N 1
ATOM 3240 C CA . PHE A 1 404 ? -20.987 9.817 10.987 1.00 34.80 404 PHE A CA 1
ATOM 3241 C C . PHE A 1 404 ? -19.689 10.299 11.621 1.00 33.36 404 PHE A C 1
ATOM 3242 O O . PHE A 1 404 ? -18.855 10.902 10.937 1.00 36.10 404 PHE A O 1
ATOM 3258 N N . ASP A 1 406 ? -17.729 8.097 13.612 1.00 47.07 406 ASP A N 1
ATOM 3259 C CA . ASP A 1 406 ? -16.891 6.922 13.833 1.00 52.55 406 ASP A CA 1
ATOM 3260 C C . ASP A 1 406 ? -15.549 7.070 13.107 1.00 56.78 406 ASP A C 1
ATOM 3261 O O . ASP A 1 406 ? -15.395 7.930 12.228 1.00 44.35 406 ASP A O 1
ATOM 3266 N N . GLU A 1 407 ? -14.577 6.243 13.479 1.00 57.18 407 GLU A N 1
ATOM 3267 C CA . GLU A 1 407 ? -13.211 6.427 12.986 1.00 59.46 407 GLU A CA 1
ATOM 3268 C C . GLU A 1 407 ? -13.070 6.521 11.457 1.00 59.11 407 GLU A C 1
ATOM 3269 O O . GLU A 1 407 ? -12.266 7.325 10.970 1.00 60.64 407 GLU A O 1
ATOM 3275 N N . ASP A 1 408 ? -13.840 5.730 10.704 1.00 43.71 408 ASP A N 1
ATOM 3276 C CA . ASP A 1 408 ? -13.689 5.721 9.246 1.00 47.75 408 ASP A CA 1
ATOM 3277 C C . ASP A 1 408 ? -14.894 6.286 8.463 1.00 45.51 408 ASP A C 1
ATOM 3278 O O . ASP A 1 408 ? -15.168 5.889 7.322 1.00 43.27 408 ASP A O 1
ATOM 3283 N N . SER A 1 409 ? -15.602 7.225 9.082 1.00 36.44 409 SER A N 1
ATOM 3284 C CA . SER A 1 409 ? -16.635 7.979 8.390 1.00 37.93 409 SER A CA 1
ATOM 3285 C C . SER A 1 409 ? -16.289 9.463 8.405 1.00 38.18 409 SER A C 1
ATOM 3286 O O . SER A 1 409 ? -15.488 9.914 9.226 1.00 41.01 409 SER A O 1
ATOM 3289 N N . LEU A 1 410 ? -16.887 10.222 7.494 1.00 35.63 410 LEU A N 1
ATOM 3290 C CA . LEU A 1 410 ? -16.605 11.647 7.404 1.00 26.30 410 LEU A CA 1
ATOM 3291 C C . LEU A 1 410 ? -17.831 12.446 6.969 1.00 27.08 410 LEU A C 1
ATOM 3292 O O . LEU A 1 410 ? -18.492 12.116 5.976 1.00 30.14 410 LEU A O 1
ATOM 3297 N N . TRP A 1 411 ? -18.112 13.503 7.721 1.00 23.77 411 TRP A N 1
ATOM 3298 C CA . TRP A 1 411 ? -19.178 14.443 7.420 1.00 26.77 411 TRP A CA 1
ATOM 3299 C C . TRP A 1 411 ? -18.494 15.674 6.827 1.00 27.43 411 TRP A C 1
ATOM 3300 O O . TRP A 1 411 ? -17.867 16.458 7.544 1.00 31.21 411 TRP A O 1
ATOM 3311 N N . ILE A 1 412 ? -18.599 15.818 5.509 1.00 24.90 412 ILE A N 1
ATOM 3312 C CA . ILE A 1 412 ? -17.869 16.843 4.770 1.00 19.52 412 ILE A CA 1
ATOM 3313 C C . ILE A 1 412 ? -18.718 18.077 4.526 1.00 26.13 412 ILE A C 1
ATOM 3314 O O . ILE A 1 412 ? -19.704 18.023 3.776 1.00 27.11 412 ILE A O 1
ATOM 3319 N N . VAL A 1 413 ? -18.337 19.179 5.176 1.00 33.60 413 VAL A N 1
ATOM 3320 C CA . VAL A 1 413 ? -18.973 20.483 4.980 1.00 34.11 413 VAL A CA 1
ATOM 3321 C C . VAL A 1 413 ? -17.882 21.514 4.752 1.00 30.63 413 VAL A C 1
ATOM 3322 O O . VAL A 1 413 ? -16.941 21.591 5.540 1.00 33.93 413 VAL A O 1
ATOM 3326 N N . PRO A 1 414 ? -17.986 22.296 3.664 1.00 29.37 414 PRO A N 1
ATOM 3327 C CA . PRO A 1 414 ? -19.022 22.182 2.625 1.00 29.37 414 PRO A CA 1
ATOM 3328 C C . PRO A 1 414 ? -18.689 21.097 1.592 1.00 26.32 414 PRO A C 1
ATOM 3329 O O . PRO A 1 414 ? -17.523 20.889 1.210 1.00 22.80 414 PRO A O 1
ATOM 3333 N N . GLY A 1 415 ? -19.723 20.409 1.129 1.00 22.72 415 GLY A N 1
ATOM 3334 C CA . GLY A 1 415 ? -19.502 19.257 0.278 1.00 20.87 415 GLY A CA 1
ATOM 3335 C C . GLY A 1 415 ? -19.102 19.580 -1.149 1.00 26.12 415 GLY A C 1
ATOM 3336 O O . GLY A 1 415 ? -19.558 20.576 -1.744 1.00 21.60 415 GLY A O 1
ATOM 3337 N N . GLY A 1 416 ? -18.254 18.717 -1.705 1.00 23.40 416 GLY A N 1
ATOM 3338 C CA . GLY A 1 416 ? -17.864 18.816 -3.098 1.00 18.11 416 GLY A CA 1
ATOM 3339 C C . GLY A 1 416 ? -16.893 19.943 -3.401 1.00 19.25 416 GLY A C 1
ATOM 3340 O O . GLY A 1 416 ? -16.635 20.235 -4.568 1.00 31.27 416 GLY A O 1
ATOM 3341 N N . LYS A 1 417 ? -16.360 20.581 -2.361 1.00 19.98 417 LYS A N 1
ATOM 3342 C CA . LYS A 1 417 ? -15.464 21.720 -2.548 1.00 27.50 417 LYS A CA 1
ATOM 3343 C C . LYS A 1 417 ? -13.993 21.296 -2.545 1.00 28.39 417 LYS A C 1
ATOM 3344 O O . LYS A 1 417 ? -13.289 21.477 -3.536 1.00 28.76 417 LYS A O 1
ATOM 3350 N N . TYR A 1 418 ? -13.546 20.713 -1.434 1.00 29.33 418 TYR A N 1
ATOM 3351 C CA . TYR A 1 418 ? -12.141 20.322 -1.254 1.00 23.89 418 TYR A CA 1
ATOM 3352 C C . TYR A 1 418 ? -11.770 18.980 -1.876 1.00 17.79 418 TYR A C 1
ATOM 3353 O O . TYR A 1 418 ? -12.575 18.046 -1.857 1.00 18.93 418 TYR A O 1
ATOM 3362 N N . LEU A 1 419 ? -10.549 18.901 -2.416 1.00 24.07 419 LEU A N 1
ATOM 3363 C CA . LEU A 1 419 ? -9.977 17.653 -2.932 1.00 19.07 419 LEU A CA 1
ATOM 3364 C C . LEU A 1 419 ? -9.386 16.877 -1.755 1.00 27.55 419 LEU A C 1
ATOM 3365 O O . LEU A 1 419 ? -8.619 17.432 -0.956 1.00 32.80 419 LEU A O 1
ATOM 3370 N N . TYR A 1 420 ? -9.738 15.602 -1.637 1.00 27.12 420 TYR A N 1
ATOM 3371 C CA . TYR A 1 420 ? -9.175 14.769 -0.581 1.00 21.66 420 TYR A CA 1
ATOM 3372 C C . TYR A 1 420 ? -7.991 13.935 -1.072 1.00 26.38 420 TYR A C 1
ATOM 3373 O O . TYR A 1 420 ? -7.987 13.452 -2.212 1.00 28.58 420 TYR A O 1
ATOM 3382 N N . ASP A 1 421 ? -6.968 13.806 -0.228 1.00 25.88 421 ASP A N 1
ATOM 3383 C CA . ASP A 1 421 ? -5.832 12.947 -0.546 1.00 28.51 421 ASP A CA 1
ATOM 3384 C C . ASP A 1 421 ? -5.361 12.181 0.700 1.00 34.99 421 ASP A C 1
ATOM 3385 O O . ASP A 1 421 ? -5.663 12.576 1.833 1.00 31.95 421 ASP A O 1
ATOM 3390 N N . LEU A 1 422 ? -4.660 11.069 0.479 1.00 40.41 422 LEU A N 1
ATOM 3391 C CA . LEU A 1 422 ? -4.066 10.280 1.566 1.00 44.09 422 LEU A CA 1
ATOM 3392 C C . LEU A 1 422 ? -2.740 10.894 2.015 1.00 43.48 422 LEU A C 1
ATOM 3393 O O . LEU A 1 422 ? -1.856 11.153 1.184 1.00 44.46 422 LEU A O 1
ATOM 3398 N N . LYS A 1 423 ? -2.604 11.115 3.323 1.00 46.17 423 LYS A N 1
ATOM 3399 C CA . LYS A 1 423 ? -1.434 11.810 3.873 1.00 48.02 423 LYS A CA 1
ATOM 3400 C C . LYS A 1 423 ? -0.245 10.882 4.091 1.00 49.41 423 LYS A C 1
ATOM 3401 O O . LYS A 1 423 ? -0.257 9.735 3.640 1.00 56.69 423 LYS A O 1
#

Nearest PDB structures (foldseek):
  4nar-assembly1_A  TM=1.002E+00  e=5.560E-84  Thermotoga maritima MSB8
  8ezf-assembly1_B  TM=7.407E-01  e=4.187E-19  Lactiplantibacillus plantarum WCFS1
  8ezi-assembly1_B  TM=7.240E-01  e=2.987E-19  Lactiplantibacillus plantarum WCFS1
  6c1w-assembly3_C  TM=7.272E-01  e=2.394E-18  Lactiplantibacillus plantarum WCFS1
  5huq-assembly1_A  TM=6.671E-01  e=9.733E-19  Lactiplantibacillus plantarum

Foldseek 3Di:
DDFDQQGDLVNLLVVLLVVLVPQDDAAFEEEEEEFLLDAAVQQSNQVSNVVSSVVVHHNAYEYEYQAQQADWDPVRVCVRNVDDPPDPSYYYDYADQADPVQKDWDAWDAQVLLCCLVNLPRHTFIKIFGCVLQPPGQEYEYEWEWAWDQQQLITFQLVCGVPRGTYARLNLSSLSQRVCPLQVRTNDLDGSSNVSSLVSVVCLVNRPHKYKYFYYWDPDPHTRHTDTQIATTSVRSVVSSVVNSVVNSVHFEAADAAAFQAEEAAEDPSQAAQLSLLLLQSLQAHPRVAQAHERESQAAAHAAHGPPVVSVLLLVQAAAAPVLLV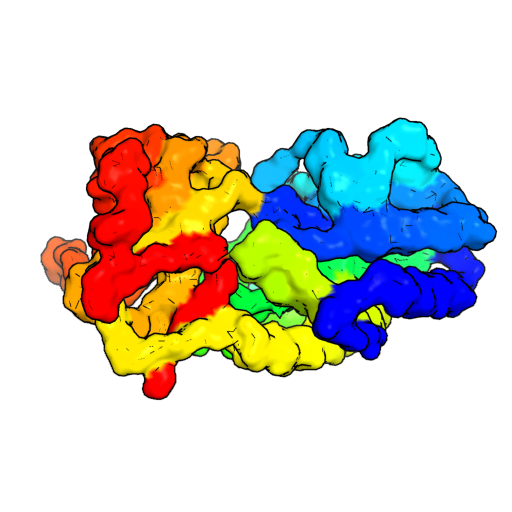VVCVVVVPRRSNSSSSRNSSQDHWDADPVVRDIDGRYAYEYQYNHDQVSQVSRPHHYPSVPDDVVVAPDRGYYDPNGSGGRYDYD

CATH classification: 3.40.50.11440 (+1 more: 3.90.226.30)